Protein AF-0000000073347715 (afdb_homodimer)

Solvent-accessible surface area (backbone atoms only — not comparable to full-atom values): 37134 Å² total; per-residue (Å²): 125,62,95,53,64,85,35,73,41,77,39,54,27,40,34,29,67,50,68,71,48,78,58,42,83,37,73,30,38,34,51,47,40,47,65,49,17,27,21,33,37,37,44,22,26,35,66,51,69,67,47,52,53,59,39,47,29,75,96,48,90,69,78,65,39,22,25,44,33,38,25,19,12,30,30,31,55,35,65,11,59,88,52,75,91,64,52,62,69,41,29,31,31,40,22,38,36,12,41,78,69,72,42,73,35,46,64,36,92,70,24,33,48,22,82,86,34,41,68,44,88,77,66,33,42,39,86,81,79,64,45,52,54,32,23,48,96,84,40,71,30,29,44,29,35,58,26,18,43,40,19,42,53,34,59,29,51,49,41,22,44,19,63,41,64,74,84,57,57,43,86,56,59,14,55,50,41,43,52,38,34,22,15,24,18,40,21,57,67,65,49,46,55,47,69,62,28,35,36,36,31,32,24,64,50,55,34,19,37,23,22,37,36,23,35,42,76,40,38,36,68,38,28,35,35,32,36,85,52,71,76,42,52,68,57,34,44,83,29,50,35,70,40,76,43,43,53,84,80,46,92,59,60,54,24,58,53,48,18,65,76,53,75,57,20,25,47,22,18,37,21,42,66,24,45,53,68,54,46,41,31,33,49,68,17,24,18,66,29,60,9,28,18,31,39,54,31,70,60,60,93,87,46,64,38,58,45,49,56,63,60,26,32,40,23,18,35,43,34,21,32,51,58,13,56,45,33,46,45,79,40,46,39,56,55,52,47,36,37,76,69,68,74,41,78,61,64,83,47,55,64,43,74,43,45,47,93,49,51,63,52,51,55,50,32,56,76,70,65,50,72,63,26,36,36,29,29,55,71,123,125,63,96,52,63,84,35,73,40,76,41,54,27,39,34,29,67,51,68,71,48,79,58,42,83,36,75,30,38,33,51,48,40,47,63,51,17,27,21,32,37,37,44,24,26,36,66,51,69,69,49,52,52,59,40,46,31,76,94,48,88,69,77,67,39,22,24,44,32,37,24,19,12,30,29,31,54,35,65,10,58,88,50,73,92,63,51,62,69,41,30,32,32,40,22,39,35,14,40,77,69,72,43,73,33,47,67,36,94,69,24,38,46,19,85,84,35,39,68,41,84,84,45,36,44,40,86,81,79,66,45,50,55,32,23,47,94,84,41,72,30,28,45,30,31,58,27,18,43,39,20,43,52,32,58,28,50,48,41,23,43,18,62,42,67,74,81,56,58,43,86,56,61,14,57,51,42,44,51,38,33,22,15,24,19,39,22,57,67,66,49,48,56,47,68,62,27,34,36,35,32,32,25,63,50,57,34,18,37,24,21,36,34,23,35,42,75,40,38,36,68,39,28,35,35,31,35,84,54,71,75,44,48,72,59,33,45,82,31,50,35,69,42,78,44,45,52,82,81,46,91,60,60,53,25,58,54,47,18,64,76,53,74,56,20,25,47,22,20,38,23,41,66,25,44,55,67,54,45,41,33,34,50,67,18,24,16,67,32,60,7,29,18,33,40,54,31,71,59,59,94,85,46,63,38,58,46,50,57,62,60,27,32,40,24,20,34,42,34,21,32,50,58,13,55,45,34,46,44,77,39,45,38,56,56,51,47,34,37,75,70,68,75,42,79,60,64,83,47,55,63,45,74,42,44,47,92,48,51,62,53,52,55,51,32,56,77,70,65,51,72,63,28,36,37,30,29,55,71,122

Structure (mmCIF, N/CA/C/O backbone):
data_AF-0000000073347715-model_v1
#
loop_
_entity.id
_entity.type
_entity.pdbx_description
1 polymer 'alcohol dehydrogenase'
#
loop_
_atom_site.group_PDB
_atom_site.id
_atom_site.type_symbol
_atom_site.label_atom_id
_atom_site.label_alt_id
_atom_site.label_comp_id
_atom_site.label_asym_id
_atom_site.label_entity_id
_atom_site.label_seq_id
_atom_site.pdbx_PDB_ins_code
_atom_site.Cartn_x
_atom_site.Cartn_y
_atom_site.Cartn_z
_atom_site.occupancy
_atom_site.B_iso_or_equiv
_atom_site.auth_seq_id
_atom_site.auth_comp_id
_atom_site.auth_asym_id
_atom_site.auth_atom_id
_atom_site.pdbx_PDB_model_num
ATOM 1 N N . MET A 1 1 ? 18.516 -47.281 -7.723 1 44.41 1 MET A N 1
ATOM 2 C CA . MET A 1 1 ? 18.469 -46.25 -8.734 1 44.41 1 MET A CA 1
ATOM 3 C C . MET A 1 1 ? 17.438 -46.594 -9.812 1 44.41 1 MET A C 1
ATOM 5 O O . MET A 1 1 ? 17.375 -47.719 -10.273 1 44.41 1 MET A O 1
ATOM 9 N N . SER A 1 2 ? 16.375 -45.719 -9.867 1 54.97 2 SER A N 1
ATOM 10 C CA . SER A 1 2 ? 15.367 -46.031 -10.859 1 54.97 2 SER A CA 1
ATOM 11 C C . SER A 1 2 ? 15.992 -46.344 -12.211 1 54.97 2 SER A C 1
ATOM 13 O O . SER A 1 2 ? 17.047 -45.812 -12.547 1 54.97 2 SER A O 1
ATOM 15 N N . SER A 1 3 ? 15.656 -47.438 -12.898 1 73.06 3 SER A N 1
ATOM 16 C CA . SER A 1 3 ? 16.125 -47.969 -14.188 1 73.06 3 SER A CA 1
ATOM 17 C C . SER A 1 3 ? 16.062 -46.875 -15.258 1 73.06 3 SER A C 1
ATOM 19 O O . SER A 1 3 ? 16.656 -47 -16.328 1 73.06 3 SER A O 1
ATOM 21 N N . THR A 1 4 ? 15.633 -45.688 -14.812 1 84.19 4 THR A N 1
ATOM 22 C CA . THR A 1 4 ? 15.398 -44.656 -15.844 1 84.19 4 THR A CA 1
ATOM 23 C C . THR A 1 4 ? 16.391 -43.5 -15.703 1 84.19 4 THR A C 1
ATOM 25 O O . THR A 1 4 ? 16.438 -42.625 -16.562 1 84.19 4 THR A O 1
ATOM 28 N N . VAL A 1 5 ? 17.281 -43.594 -14.781 1 86.38 5 VAL A N 1
ATOM 29 C CA . VAL A 1 5 ? 18.219 -42.5 -14.508 1 86.38 5 VAL A CA 1
ATOM 30 C C . VAL A 1 5 ? 19.125 -42.281 -15.711 1 86.38 5 VAL A C 1
ATOM 32 O O . VAL A 1 5 ? 19.688 -43.25 -16.25 1 86.38 5 VAL A O 1
ATOM 35 N N . GLY A 1 6 ? 19.156 -41.031 -16.125 1 90.81 6 GLY A N 1
ATOM 36 C CA . GLY A 1 6 ? 20.062 -40.656 -17.219 1 90.81 6 GLY A CA 1
ATOM 37 C C . GLY A 1 6 ? 19.547 -41.062 -18.578 1 90.81 6 GLY A C 1
ATOM 38 O O . GLY A 1 6 ? 20.234 -40.906 -19.594 1 90.81 6 GLY A O 1
ATOM 39 N N . LYS A 1 7 ? 18.375 -41.656 -18.625 1 95.19 7 LYS A N 1
ATOM 40 C CA . LYS A 1 7 ? 17.828 -42.156 -19.891 1 95.19 7 LYS A CA 1
ATOM 41 C C . LYS A 1 7 ? 16.594 -41.344 -20.297 1 95.19 7 LYS A C 1
ATOM 43 O O . LYS A 1 7 ? 15.922 -40.75 -19.453 1 95.19 7 LYS A O 1
ATOM 48 N N . VAL A 1 8 ? 16.391 -41.406 -21.578 1 97.06 8 VAL A N 1
ATOM 49 C CA . VAL A 1 8 ? 15.133 -40.875 -22.094 1 97.06 8 VAL A CA 1
ATOM 50 C C . VAL A 1 8 ? 13.992 -41.812 -21.734 1 97.06 8 VAL A C 1
ATOM 52 O O . VAL A 1 8 ? 14.117 -43.031 -21.891 1 97.06 8 VAL A O 1
ATOM 55 N N . ILE A 1 9 ? 12.906 -41.188 -21.281 1 96.25 9 ILE A N 1
ATOM 56 C CA . ILE A 1 9 ? 11.719 -41.969 -20.922 1 96.25 9 ILE A CA 1
ATOM 57 C C . ILE A 1 9 ? 10.602 -41.688 -21.938 1 96.25 9 ILE A C 1
ATOM 59 O O . ILE A 1 9 ? 10.461 -40.562 -22.406 1 96.25 9 ILE A O 1
ATOM 63 N N . ARG A 1 10 ? 9.961 -42.719 -22.297 1 97.25 10 ARG A N 1
ATOM 64 C CA . ARG A 1 10 ? 8.734 -42.531 -23.078 1 97.25 10 ARG A CA 1
ATOM 65 C C . ARG A 1 10 ? 7.508 -42.656 -22.172 1 97.25 10 ARG A C 1
ATOM 67 O O . ARG A 1 10 ? 7.422 -43.562 -21.344 1 97.25 10 ARG A O 1
ATOM 74 N N . CYS A 1 11 ? 6.672 -41.719 -22.281 1 97.06 11 CYS A N 1
ATOM 75 C CA . CYS A 1 11 ? 5.457 -41.719 -21.484 1 97.06 11 CYS A CA 1
ATOM 76 C C . CYS A 1 11 ? 4.328 -41 -22.188 1 97.06 11 CYS A C 1
ATOM 78 O O . CYS A 1 11 ? 4.52 -40.438 -23.266 1 97.06 11 CYS A O 1
ATOM 80 N N . LYS A 1 12 ? 3.131 -41.062 -21.531 1 98.25 12 LYS A N 1
ATOM 81 C CA . LYS A 1 12 ? 1.976 -40.344 -22.078 1 98.25 12 LYS A CA 1
ATOM 82 C C . LYS A 1 12 ? 1.978 -38.875 -21.625 1 98.25 12 LYS A C 1
ATOM 84 O O . LYS A 1 12 ? 2.342 -38.594 -20.484 1 98.25 12 LYS A O 1
ATOM 89 N N . ALA A 1 13 ? 1.614 -38 -22.531 1 98.69 13 ALA A N 1
ATOM 90 C CA . ALA A 1 13 ? 1.395 -36.594 -22.25 1 98.69 13 ALA A CA 1
ATOM 91 C C . ALA A 1 13 ? 0.224 -36.062 -23.078 1 98.69 13 ALA A C 1
ATOM 93 O O . ALA A 1 13 ? -0.109 -36.594 -24.125 1 98.69 13 ALA A O 1
ATOM 94 N N . ALA A 1 14 ? -0.466 -35.125 -22.516 1 98.75 14 ALA A N 1
ATOM 95 C CA . ALA A 1 14 ? -1.48 -34.375 -23.281 1 98.75 14 ALA A CA 1
ATOM 96 C C . ALA A 1 14 ? -0.867 -33.188 -24 1 98.75 14 ALA A C 1
ATOM 98 O O . ALA A 1 14 ? -0.485 -32.188 -23.375 1 98.75 14 ALA A O 1
ATOM 99 N N . VAL A 1 15 ? -0.789 -33.219 -25.312 1 98.62 15 VAL A N 1
ATOM 100 C CA . VAL A 1 15 ? -0.099 -32.219 -26.109 1 98.62 15 VAL A CA 1
ATOM 101 C C . VAL A 1 15 ? -1.12 -31.297 -26.766 1 98.62 15 VAL A C 1
ATOM 103 O O . VAL A 1 15 ? -2.115 -31.75 -27.328 1 98.62 15 VAL A O 1
ATOM 106 N N . ALA A 1 16 ? -0.958 -30.047 -26.562 1 97.88 16 ALA A N 1
ATOM 107 C CA . ALA A 1 16 ? -1.686 -29.047 -27.344 1 97.88 16 ALA A CA 1
ATOM 108 C C . ALA A 1 16 ? -0.953 -28.734 -28.641 1 97.88 16 ALA A C 1
ATOM 110 O O . ALA A 1 16 ? 0.116 -28.109 -28.625 1 97.88 16 ALA A O 1
ATOM 111 N N . TRP A 1 17 ? -1.503 -29.078 -29.719 1 97.12 17 TRP A N 1
ATOM 112 C CA . TRP A 1 17 ? -0.859 -28.875 -31.016 1 97.12 17 TRP A CA 1
ATOM 113 C C . TRP A 1 17 ? -1.212 -27.516 -31.594 1 97.12 17 TRP A C 1
ATOM 115 O O . TRP A 1 17 ? -0.423 -26.922 -32.344 1 97.12 17 TRP A O 1
ATOM 125 N N . GLU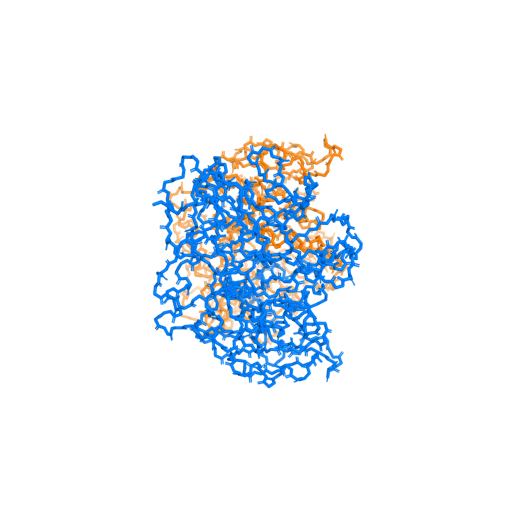 A 1 18 ? -2.396 -27.062 -31.297 1 94.5 18 GLU A N 1
ATOM 126 C CA . GLU A 1 18 ? -2.893 -25.766 -31.781 1 94.5 18 GLU A CA 1
ATOM 127 C C . GLU A 1 18 ? -3.797 -25.109 -30.75 1 94.5 18 GLU A C 1
ATOM 129 O O . GLU A 1 18 ? -4.324 -25.781 -29.859 1 94.5 18 GLU A O 1
ATOM 134 N N . ALA A 1 19 ? -3.934 -23.828 -30.906 1 94.62 19 ALA A N 1
ATOM 135 C CA . ALA A 1 19 ? -4.738 -23.031 -29.984 1 94.62 19 ALA A CA 1
ATOM 136 C C . ALA A 1 19 ? -6.184 -23.516 -29.953 1 94.62 19 ALA A C 1
ATOM 138 O O . ALA A 1 19 ? -6.785 -23.766 -31 1 94.62 19 ALA A O 1
ATOM 139 N N . ALA A 1 20 ? -6.668 -23.75 -28.828 1 94.56 20 ALA A N 1
ATOM 140 C CA . ALA A 1 20 ? -8.086 -23.969 -28.531 1 94.56 20 ALA A CA 1
ATOM 141 C C . ALA A 1 20 ? -8.57 -25.281 -29.141 1 94.56 20 ALA A C 1
ATOM 143 O O . ALA A 1 20 ? -9.773 -25.469 -29.359 1 94.56 20 ALA A O 1
ATOM 144 N N . LYS A 1 21 ? -7.746 -26.156 -29.516 1 96.19 21 LYS A N 1
ATOM 145 C CA . LYS A 1 21 ? -8.109 -27.516 -29.938 1 96.19 21 LYS A CA 1
ATOM 146 C C . LYS A 1 21 ? -7.895 -28.516 -28.797 1 96.19 21 LYS A C 1
ATOM 148 O O . LYS A 1 21 ? -7.02 -28.312 -27.953 1 96.19 21 LYS A O 1
ATOM 153 N N . PRO A 1 22 ? -8.727 -29.531 -28.781 1 97.62 22 PRO A N 1
ATOM 154 C CA . PRO A 1 22 ? -8.547 -30.531 -27.719 1 97.62 22 PRO A CA 1
ATOM 155 C C . PRO A 1 22 ? -7.117 -31.062 -27.656 1 97.62 22 PRO A C 1
ATOM 157 O O . PRO A 1 22 ? -6.457 -31.234 -28.672 1 97.62 22 PRO A O 1
ATOM 160 N N . LEU A 1 23 ? -6.676 -31.297 -26.453 1 98.5 23 LEU A N 1
ATOM 161 C CA . LEU A 1 23 ? -5.359 -31.906 -26.266 1 98.5 23 LEU A CA 1
ATOM 162 C C . LEU A 1 23 ? -5.324 -33.312 -26.812 1 98.5 23 LEU A C 1
ATOM 164 O O . LEU A 1 23 ? -6.324 -34.031 -26.75 1 98.5 23 LEU A O 1
ATOM 168 N N . SER A 1 24 ? -4.215 -33.688 -27.359 1 98.44 24 SER A N 1
ATOM 169 C CA . SER A 1 24 ? -4 -35.031 -27.844 1 98.44 24 SER A CA 1
ATOM 170 C C . SER A 1 24 ? -3.107 -35.844 -26.906 1 98.44 24 SER A C 1
ATOM 172 O O . SER A 1 24 ? -1.998 -35.406 -26.578 1 98.44 24 SER A O 1
ATOM 174 N N . ILE A 1 25 ? -3.617 -37 -26.453 1 98.19 25 ILE A N 1
ATOM 175 C CA . ILE A 1 25 ? -2.756 -37.875 -25.672 1 98.19 25 ILE A CA 1
ATOM 176 C C . ILE A 1 25 ? -1.724 -38.531 -26.594 1 98.19 25 ILE A C 1
ATOM 178 O O . ILE A 1 25 ? -2.08 -39.281 -27.516 1 98.19 25 ILE A O 1
ATOM 182 N N . GLU A 1 26 ? -0.48 -38.219 -26.297 1 98.19 26 GLU A N 1
ATOM 183 C CA . GLU A 1 26 ? 0.63 -38.688 -27.125 1 98.19 26 GLU A CA 1
ATOM 184 C C . GLU A 1 26 ? 1.649 -39.469 -26.266 1 98.19 26 GLU A C 1
ATOM 186 O O . GLU A 1 26 ? 1.706 -39.281 -25.047 1 98.19 26 GLU A O 1
ATOM 191 N N . GLU A 1 27 ? 2.311 -40.344 -26.969 1 98.31 27 GLU A N 1
ATOM 192 C CA . GLU A 1 27 ? 3.557 -40.812 -26.375 1 98.31 27 GLU A CA 1
ATOM 193 C C . GLU A 1 27 ? 4.707 -39.844 -26.672 1 98.31 27 GLU A C 1
ATOM 195 O O . GLU A 1 27 ? 4.992 -39.562 -27.828 1 98.31 27 GLU A O 1
ATOM 200 N N . VAL A 1 28 ? 5.301 -39.344 -25.625 1 98.62 28 VAL A N 1
ATOM 201 C CA . VAL A 1 28 ? 6.391 -38.406 -25.797 1 98.62 28 VAL A CA 1
ATOM 202 C C . VAL A 1 28 ? 7.668 -38.969 -25.172 1 98.62 28 VAL A C 1
ATOM 204 O O . VAL A 1 28 ? 7.617 -39.875 -24.344 1 98.62 28 VAL A O 1
ATOM 207 N N . GLU A 1 29 ? 8.734 -38.438 -25.656 1 98.56 29 GLU A N 1
ATOM 208 C CA . GLU A 1 29 ? 10.023 -38.688 -25.016 1 98.56 29 GLU A CA 1
ATOM 209 C C . GLU A 1 29 ? 10.359 -37.562 -24.016 1 98.56 29 GLU A C 1
ATOM 211 O O . GLU A 1 29 ? 10.203 -36.375 -24.328 1 98.56 29 GLU A O 1
ATOM 216 N N . VAL A 1 30 ? 10.766 -37.938 -22.812 1 98.56 30 VAL A N 1
ATOM 217 C CA . VAL A 1 30 ? 11.195 -37 -21.781 1 98.56 30 VAL A CA 1
ATOM 218 C C . VAL A 1 30 ? 12.68 -37.219 -21.484 1 98.56 30 VAL A C 1
ATOM 220 O O . VAL A 1 30 ? 13.086 -38.312 -21.062 1 98.56 30 VAL A O 1
ATOM 223 N N . ALA A 1 31 ? 13.43 -36.25 -21.719 1 98.25 31 ALA A N 1
ATOM 224 C CA . ALA A 1 31 ? 14.883 -36.312 -21.531 1 98.25 31 ALA A CA 1
ATOM 225 C C . ALA A 1 31 ? 15.25 -36.375 -20.062 1 98.25 31 ALA A C 1
ATOM 227 O O . ALA A 1 31 ? 14.445 -36 -19.203 1 98.25 31 ALA A O 1
ATOM 228 N N . PRO A 1 32 ? 16.422 -36.938 -19.766 1 97.88 32 PRO A N 1
ATOM 229 C CA . PRO A 1 32 ? 16.891 -36.906 -18.375 1 97.88 32 PRO A CA 1
ATOM 230 C C . PRO A 1 32 ? 17.188 -35.469 -17.906 1 97.88 32 PRO A C 1
ATOM 232 O O . PRO A 1 32 ? 17.5 -34.594 -18.719 1 97.88 32 PRO A O 1
ATOM 235 N N . PRO A 1 33 ? 17.078 -35.219 -16.578 1 98.25 33 PRO A N 1
ATOM 236 C CA . PRO A 1 33 ? 17.375 -33.906 -16.062 1 98.25 33 PRO A CA 1
ATOM 237 C C . PRO A 1 33 ? 18.844 -33.531 -16.172 1 98.25 33 PRO A C 1
ATOM 239 O O . PRO A 1 33 ? 19.719 -34.375 -15.992 1 98.25 33 PRO A O 1
ATOM 242 N N . GLN A 1 34 ? 19.109 -32.312 -16.562 1 97.62 34 GLN A N 1
ATOM 243 C CA . GLN A 1 34 ? 20.453 -31.766 -16.594 1 97.62 34 GLN A CA 1
ATOM 244 C C . GLN A 1 34 ? 20.797 -31.047 -15.297 1 97.62 34 GLN A C 1
ATOM 246 O O . GLN A 1 34 ? 20.109 -31.234 -14.289 1 97.62 34 GLN A O 1
ATOM 251 N N . ALA A 1 35 ? 21.953 -30.312 -15.328 1 96.88 35 ALA A N 1
ATOM 252 C CA . ALA A 1 35 ? 22.375 -29.578 -14.141 1 96.88 35 ALA A CA 1
ATOM 253 C C . ALA A 1 35 ? 21.266 -28.656 -13.641 1 96.88 35 ALA A C 1
ATOM 255 O O . ALA A 1 35 ? 20.656 -27.922 -14.422 1 96.88 35 ALA A O 1
ATOM 256 N N . ASN A 1 36 ? 20.953 -28.766 -12.273 1 96.56 36 ASN A N 1
ATOM 257 C CA . ASN A 1 36 ? 19.969 -27.953 -11.578 1 96.56 36 ASN A CA 1
ATOM 258 C C . ASN A 1 36 ? 18.547 -28.312 -12.016 1 96.56 36 ASN A C 1
ATOM 260 O O . ASN A 1 36 ? 17.625 -27.5 -11.891 1 96.56 36 ASN A O 1
ATOM 264 N N . GLU A 1 37 ? 18.422 -29.484 -12.508 1 98.06 37 GLU A N 1
ATOM 265 C CA . GLU A 1 37 ? 17.109 -29.969 -12.93 1 98.06 37 GLU A CA 1
ATOM 266 C C . GLU A 1 37 ? 16.719 -31.25 -12.188 1 98.06 37 GLU A C 1
ATOM 268 O O . GLU A 1 37 ? 17.594 -31.938 -11.641 1 98.06 37 GLU A O 1
ATOM 273 N N . VAL A 1 38 ? 15.469 -31.516 -12.148 1 98.38 38 VAL A N 1
ATOM 274 C CA . VAL A 1 38 ? 14.914 -32.719 -11.57 1 98.38 38 VAL A CA 1
ATOM 275 C C . VAL A 1 38 ? 13.805 -33.281 -12.477 1 98.38 38 VAL A C 1
ATOM 277 O O . VAL A 1 38 ? 13.039 -32.5 -13.055 1 98.38 38 VAL A O 1
ATOM 280 N N . ARG A 1 39 ? 13.773 -34.5 -12.672 1 98.69 39 ARG A N 1
ATOM 281 C CA . ARG A 1 39 ? 12.664 -35.156 -13.367 1 98.69 39 ARG A CA 1
ATOM 282 C C . ARG A 1 39 ? 11.648 -35.688 -12.375 1 98.69 39 ARG A C 1
ATOM 284 O O . ARG A 1 39 ? 12.016 -36.406 -11.422 1 98.69 39 ARG A O 1
ATOM 291 N N . LEU A 1 40 ? 10.469 -35.406 -12.586 1 98.5 40 LEU A N 1
ATOM 292 C CA . LEU A 1 40 ? 9.383 -35.75 -11.68 1 98.5 40 LEU A CA 1
ATOM 293 C C . LEU A 1 40 ? 8.438 -36.75 -12.344 1 98.5 40 LEU A C 1
ATOM 295 O O . LEU A 1 40 ? 8.133 -36.625 -13.531 1 98.5 40 LEU A O 1
ATOM 299 N N . ARG A 1 41 ? 7.988 -37.719 -11.594 1 98.19 41 ARG A N 1
ATOM 300 C CA . ARG A 1 41 ? 6.809 -38.5 -11.938 1 98.19 41 ARG A CA 1
ATOM 301 C C . ARG A 1 41 ? 5.539 -37.875 -11.391 1 98.19 41 ARG A C 1
ATOM 303 O O . ARG A 1 41 ? 5.348 -37.812 -10.172 1 98.19 41 ARG A O 1
ATOM 310 N N . ILE A 1 42 ? 4.711 -37.438 -12.266 1 98.62 42 ILE A N 1
ATOM 311 C CA . ILE A 1 42 ? 3.496 -36.719 -11.852 1 98.62 42 ILE A CA 1
ATOM 312 C C . ILE A 1 42 ? 2.404 -37.75 -11.523 1 98.62 42 ILE A C 1
ATOM 314 O O . ILE A 1 42 ? 2.084 -38.594 -12.352 1 98.62 42 ILE A O 1
ATOM 318 N N . LEU A 1 43 ? 1.87 -37.656 -10.367 1 98.62 43 LEU A N 1
ATOM 319 C CA . LEU A 1 43 ? 0.811 -38.562 -9.961 1 98.62 43 LEU A CA 1
ATOM 320 C C . LEU A 1 43 ? -0.558 -37.906 -10.094 1 98.62 43 LEU A C 1
ATOM 322 O O . LEU A 1 43 ? -1.531 -38.562 -10.477 1 98.62 43 LEU A O 1
ATOM 326 N N . PHE A 1 44 ? -0.662 -36.688 -9.727 1 98.62 44 PHE A N 1
ATOM 327 C CA . PHE A 1 44 ? -1.883 -35.875 -9.82 1 98.62 44 PHE A CA 1
ATOM 328 C C . PHE A 1 44 ? -1.584 -34.5 -10.367 1 98.62 44 PHE A C 1
ATOM 330 O O . PHE A 1 44 ? -0.57 -33.906 -10.016 1 98.62 44 PHE A O 1
ATOM 337 N N . THR A 1 45 ? -2.375 -34 -11.25 1 98.31 45 THR A N 1
ATOM 338 C CA . THR A 1 45 ? -2.33 -32.625 -11.727 1 98.31 45 THR A CA 1
ATOM 339 C C . THR A 1 45 ? -3.729 -32.031 -11.742 1 98.31 45 THR A C 1
ATOM 341 O O . THR A 1 45 ? -4.715 -32.719 -11.461 1 98.31 45 THR A O 1
ATOM 344 N N . SER A 1 46 ? -3.816 -30.75 -11.773 1 97.5 46 SER A N 1
ATOM 345 C CA . SER A 1 46 ? -5.102 -30.062 -11.812 1 97.5 46 SER A CA 1
ATOM 346 C C . SER A 1 46 ? -5.113 -28.969 -12.875 1 97.5 46 SER A C 1
ATOM 348 O O . SER A 1 46 ? -4.055 -28.5 -13.297 1 97.5 46 SER A O 1
ATOM 350 N N . LEU A 1 47 ? -6.285 -28.75 -13.391 1 96.5 47 LEU A N 1
ATOM 351 C CA . LEU A 1 47 ? -6.438 -27.688 -14.383 1 96.5 47 LEU A CA 1
ATOM 352 C C . LEU A 1 47 ? -6.676 -26.344 -13.719 1 96.5 47 LEU A C 1
ATOM 354 O O . LEU A 1 47 ? -7.48 -26.234 -12.789 1 96.5 47 LEU A O 1
ATOM 358 N N . CYS A 1 48 ? -5.934 -25.344 -14.078 1 93.25 48 CYS A N 1
ATOM 359 C CA . CYS A 1 48 ? -6.082 -23.953 -13.641 1 93.25 48 CYS A CA 1
ATOM 360 C C . CYS A 1 48 ? -6.508 -23.062 -14.797 1 93.25 48 CYS A C 1
ATOM 362 O O . CYS A 1 48 ? -6.266 -23.391 -15.961 1 93.25 48 CYS A O 1
ATOM 364 N N . HIS A 1 49 ? -7.133 -21.938 -14.5 1 89.88 49 HIS A N 1
ATOM 365 C CA . HIS A 1 49 ? -7.586 -21.031 -15.547 1 89.88 49 HIS A CA 1
ATOM 366 C C . HIS A 1 49 ? -6.414 -20.516 -16.375 1 89.88 49 HIS A C 1
ATOM 368 O O . HIS A 1 49 ? -6.562 -20.25 -17.578 1 89.88 49 HIS A O 1
ATOM 374 N N . THR A 1 50 ? -5.301 -20.359 -15.812 1 89.62 50 THR A N 1
ATOM 375 C CA . THR A 1 50 ? -4.09 -19.953 -16.531 1 89.62 50 THR A CA 1
ATOM 376 C C . THR A 1 50 ? -3.789 -20.922 -17.672 1 89.62 50 THR A C 1
ATOM 378 O O . THR A 1 50 ? -3.357 -20.5 -18.75 1 89.62 50 THR A O 1
ATOM 381 N N . ASP A 1 51 ? -3.998 -22.188 -17.484 1 93.25 51 ASP A N 1
ATOM 382 C CA . ASP A 1 51 ? -3.826 -23.156 -18.562 1 93.25 51 ASP A CA 1
ATOM 383 C C . ASP A 1 51 ? -4.773 -22.875 -19.719 1 93.25 51 ASP A C 1
ATOM 385 O O . ASP A 1 51 ? -4.359 -22.891 -20.891 1 93.25 51 ASP A O 1
ATOM 389 N N . VAL A 1 52 ? -5.973 -22.578 -19.359 1 92.5 52 VAL A N 1
ATOM 390 C CA . VAL A 1 52 ? -7.004 -22.344 -20.375 1 92.5 52 VAL A CA 1
ATOM 391 C C . VAL A 1 52 ? -6.703 -21.062 -21.125 1 92.5 52 VAL A C 1
ATOM 393 O O . VAL A 1 52 ? -6.82 -21 -22.359 1 92.5 52 VAL A O 1
ATOM 396 N N . TYR A 1 53 ? -6.305 -20.094 -20.391 1 88.38 53 TYR A N 1
ATOM 397 C CA . TYR A 1 53 ? -6 -18.797 -21 1 88.38 53 TYR A CA 1
ATOM 398 C C . TYR A 1 53 ? -4.926 -18.922 -22.062 1 88.38 53 TYR A C 1
ATOM 400 O O . TYR A 1 53 ? -5.094 -18.438 -23.188 1 88.38 53 TYR A O 1
ATOM 408 N N . PHE A 1 54 ? -3.879 -19.609 -21.781 1 90.44 54 PHE A N 1
ATOM 409 C CA . PHE A 1 54 ? -2.77 -19.719 -22.719 1 90.44 54 PHE A CA 1
ATOM 410 C C . PHE A 1 54 ? -3.064 -20.781 -23.781 1 90.44 54 PHE A C 1
ATOM 412 O O . PHE A 1 54 ? -2.549 -20.703 -24.906 1 90.44 54 PHE A O 1
ATOM 419 N N . TRP A 1 55 ? -3.889 -21.703 -23.438 1 93.94 55 TRP A N 1
ATOM 420 C CA . TRP A 1 55 ? -4.348 -22.688 -24.406 1 93.94 55 TRP A CA 1
ATOM 421 C C . TRP A 1 55 ? -5.199 -22.031 -25.484 1 93.94 55 TRP A C 1
ATOM 423 O O . TRP A 1 55 ? -5.047 -22.328 -26.672 1 93.94 55 TRP A O 1
ATOM 433 N N . GLU A 1 56 ? -5.988 -21.094 -25.062 1 91.19 56 GLU A N 1
ATOM 434 C CA . GLU A 1 56 ? -6.824 -20.391 -26.016 1 91.19 56 GLU A CA 1
ATOM 435 C C . GLU A 1 56 ? -5.992 -19.438 -26.875 1 91.19 56 GLU A C 1
ATOM 437 O O . GLU A 1 56 ? -6.344 -19.172 -28.031 1 91.19 56 GLU A O 1
ATOM 442 N N . ALA A 1 57 ? -4.855 -18.906 -26.312 1 80.38 57 ALA A N 1
ATOM 443 C CA . ALA A 1 57 ? -3.859 -18.062 -26.969 1 80.38 57 ALA A CA 1
ATOM 444 C C . ALA A 1 57 ? -4.516 -16.859 -27.625 1 80.38 57 ALA A C 1
ATOM 446 O O . ALA A 1 57 ? -4.098 -16.422 -28.703 1 80.38 57 ALA A O 1
ATOM 447 N N . LYS A 1 58 ? -5.574 -16.422 -27.078 1 73 58 LYS A N 1
ATOM 448 C CA . LYS A 1 58 ? -6.188 -15.234 -27.656 1 73 58 LYS A CA 1
ATOM 449 C C . LYS A 1 58 ? -5.309 -14 -27.469 1 73 58 LYS A C 1
ATOM 451 O O . LYS A 1 58 ? -4.996 -13.633 -26.328 1 73 58 LYS A O 1
ATOM 456 N N . GLY A 1 59 ? -4.723 -13.391 -28.578 1 59.41 59 GLY A N 1
ATOM 457 C CA . GLY A 1 59 ? -4.008 -12.125 -28.562 1 59.41 59 GLY A CA 1
ATOM 458 C C . GLY A 1 59 ? -2.559 -12.266 -28.141 1 59.41 59 GLY A C 1
ATOM 459 O O . GLY A 1 59 ? -1.892 -11.266 -27.844 1 59.41 59 GLY A O 1
ATOM 460 N N . GLN A 1 60 ? -2.154 -13.508 -27.859 1 67.25 60 GLN A N 1
ATOM 461 C CA . GLN A 1 60 ? -0.787 -13.719 -27.391 1 67.25 60 GLN A CA 1
ATOM 462 C C . GLN A 1 60 ? 0.039 -14.469 -28.438 1 67.25 60 GLN A C 1
ATOM 464 O O . GLN A 1 60 ? -0.492 -14.914 -29.453 1 67.25 60 GLN A O 1
ATOM 469 N N . THR A 1 61 ? 1.288 -14.195 -28.391 1 65 61 THR A N 1
ATOM 470 C CA . THR A 1 61 ? 2.191 -14.992 -29.219 1 65 61 THR A CA 1
ATOM 471 C C . THR A 1 61 ? 2.191 -16.453 -28.766 1 65 61 THR A C 1
ATOM 473 O O . THR A 1 61 ? 2.826 -16.797 -27.781 1 65 61 THR A O 1
ATOM 476 N N . PRO A 1 62 ? 1.402 -17.203 -29.422 1 76.12 62 PRO A N 1
ATOM 477 C CA . PRO A 1 62 ? 1.21 -18.594 -29.016 1 76.12 62 PRO A CA 1
ATOM 478 C C . PRO A 1 62 ? 2.432 -19.469 -29.297 1 76.12 62 PRO A C 1
ATOM 480 O O . PRO A 1 62 ? 3.148 -19.234 -30.281 1 76.12 62 PRO A O 1
ATOM 483 N N . LEU A 1 63 ? 2.871 -20.234 -28.422 1 89.56 63 LEU A N 1
ATOM 484 C CA . LEU A 1 63 ? 3.918 -21.234 -28.578 1 89.56 63 LEU A CA 1
ATOM 485 C C . LEU A 1 63 ? 3.324 -22.641 -28.594 1 89.56 63 LEU A C 1
ATOM 487 O O . LEU A 1 63 ? 2.758 -23.094 -27.594 1 89.56 63 LEU A O 1
ATOM 491 N N . PHE A 1 64 ? 3.357 -23.328 -29.75 1 94 64 PHE A N 1
ATOM 492 C CA . PHE A 1 64 ? 2.879 -24.688 -29.969 1 94 64 PHE A CA 1
ATOM 493 C C . PHE A 1 64 ? 3.873 -25.484 -30.797 1 94 64 PHE A C 1
ATOM 495 O O . PHE A 1 64 ? 4.652 -24.906 -31.562 1 94 64 PHE A O 1
ATOM 502 N N . PRO A 1 65 ? 3.873 -26.875 -30.688 1 96.56 65 PRO A N 1
ATOM 503 C CA . PRO A 1 65 ? 3.125 -27.672 -29.719 1 96.56 65 PRO A CA 1
ATOM 504 C C . PRO A 1 65 ? 3.656 -27.531 -28.297 1 96.56 65 PRO A C 1
ATOM 506 O O . PRO A 1 65 ? 4.848 -27.281 -28.094 1 96.56 65 PRO A O 1
ATOM 509 N N . ARG A 1 66 ? 2.797 -27.703 -27.359 1 96.75 66 ARG A N 1
ATOM 510 C CA . ARG A 1 66 ? 3.158 -27.469 -25.969 1 96.75 66 ARG A CA 1
ATOM 511 C C . ARG A 1 66 ? 2.42 -28.422 -25.031 1 96.75 66 ARG A C 1
ATOM 513 O O . ARG A 1 66 ? 1.338 -28.906 -25.375 1 96.75 66 ARG A O 1
ATOM 520 N N . ILE A 1 67 ? 3.064 -28.766 -23.953 1 98.12 67 ILE A N 1
ATOM 521 C CA . ILE A 1 67 ? 2.412 -29.469 -22.844 1 98.12 67 ILE A CA 1
ATOM 522 C C . ILE A 1 67 ? 2.102 -28.5 -21.719 1 98.12 67 ILE A C 1
ATOM 524 O O . ILE A 1 67 ? 3.012 -27.906 -21.125 1 98.12 67 ILE A O 1
ATOM 528 N N . PHE A 1 68 ? 0.8 -28.281 -21.391 1 97.19 68 PHE A N 1
ATOM 529 C CA . PHE A 1 68 ? 0.378 -27.359 -20.344 1 97.19 68 PHE A CA 1
ATOM 530 C C . PHE A 1 68 ? 0.407 -28.031 -18.984 1 97.19 68 PHE A C 1
ATOM 532 O O . PHE A 1 68 ? 1.06 -29.062 -18.797 1 97.19 68 PHE A O 1
ATOM 539 N N . GLY A 1 69 ? -0.143 -27.359 -18.016 1 97.25 69 GLY A N 1
ATOM 540 C CA . GLY A 1 69 ? -0.183 -27.844 -16.641 1 97.25 69 GLY A CA 1
ATOM 541 C C . GLY A 1 69 ? 0.906 -27.234 -15.781 1 97.25 69 GLY A C 1
ATOM 542 O O . GLY A 1 69 ? 2.062 -27.141 -16.203 1 97.25 69 GLY A O 1
ATOM 543 N N . HIS A 1 70 ? 0.525 -26.781 -14.586 1 96.88 70 HIS A N 1
ATOM 544 C CA . HIS A 1 70 ? 1.522 -26.188 -13.695 1 96.88 70 HIS A CA 1
ATOM 545 C C . HIS A 1 70 ? 1.141 -26.406 -12.234 1 96.88 70 HIS A C 1
ATOM 547 O O . HIS A 1 70 ? 1.828 -25.906 -11.328 1 96.88 70 HIS A O 1
ATOM 553 N N . GLU A 1 71 ? 0.067 -27.016 -11.977 1 97.06 71 GLU A N 1
ATOM 554 C CA . GLU A 1 71 ? -0.39 -27.422 -10.648 1 97.06 71 GLU A CA 1
ATOM 555 C C . GLU A 1 71 ? -0.43 -28.938 -10.508 1 97.06 71 GLU A C 1
ATOM 557 O O . GLU A 1 71 ? -1.236 -29.609 -11.156 1 97.06 71 GLU A O 1
ATOM 562 N N . ALA A 1 72 ? 0.47 -29.453 -9.633 1 98.31 72 ALA A N 1
ATOM 563 C CA . ALA A 1 72 ? 0.564 -30.922 -9.602 1 98.31 72 ALA A CA 1
ATOM 564 C C . ALA A 1 72 ? 1.26 -31.391 -8.328 1 98.31 72 ALA A C 1
ATOM 566 O O . ALA A 1 72 ? 1.777 -30.578 -7.555 1 98.31 72 ALA A O 1
ATOM 567 N N . GLY A 1 73 ? 1.094 -32.625 -8.008 1 98.44 73 GLY A N 1
ATOM 568 C CA . GLY A 1 73 ? 1.852 -33.375 -7.023 1 98.44 73 GLY A CA 1
ATOM 569 C C . GLY A 1 73 ? 2.488 -34.625 -7.598 1 98.44 73 GLY A C 1
ATOM 570 O O . GLY A 1 73 ? 1.876 -35.344 -8.406 1 98.44 73 GLY A O 1
ATOM 571 N N . GLY A 1 74 ? 3.691 -34.844 -7.246 1 98.31 74 GLY A N 1
ATOM 572 C CA . GLY A 1 74 ? 4.402 -35.969 -7.785 1 98.31 74 GLY A CA 1
ATOM 573 C C . GLY A 1 74 ? 5.582 -36.406 -6.93 1 98.31 74 GLY A C 1
ATOM 574 O O . GLY A 1 74 ? 5.656 -36.062 -5.75 1 98.31 74 GLY A O 1
ATOM 575 N N . ILE A 1 75 ? 6.387 -37.25 -7.555 1 98.19 75 ILE A N 1
ATOM 576 C CA . ILE A 1 75 ? 7.555 -37.844 -6.902 1 98.19 75 ILE A CA 1
ATOM 577 C C . ILE A 1 75 ? 8.797 -37.594 -7.754 1 98.19 75 ILE A C 1
ATOM 579 O O . ILE A 1 75 ? 8.75 -37.688 -8.977 1 98.19 75 ILE A O 1
ATOM 583 N N . VAL A 1 76 ? 9.891 -37.25 -7.02 1 98.5 76 VAL A N 1
ATOM 584 C CA . VAL A 1 76 ? 11.148 -37.094 -7.742 1 98.5 76 VAL A CA 1
ATOM 585 C C . VAL A 1 76 ? 11.562 -38.469 -8.312 1 98.5 76 VAL A C 1
ATOM 587 O O . VAL A 1 76 ? 11.719 -39.438 -7.57 1 98.5 76 VAL A O 1
ATOM 590 N N . GLU A 1 77 ? 11.672 -38.5 -9.586 1 98.19 77 GLU A N 1
ATOM 591 C CA . GLU A 1 77 ? 12.117 -39.719 -10.25 1 98.19 77 GLU A CA 1
ATOM 592 C C . GLU A 1 77 ? 13.641 -39.781 -10.344 1 98.19 77 GLU A C 1
ATOM 594 O O . GLU A 1 77 ? 14.25 -40.812 -10.055 1 98.19 77 GLU A O 1
ATOM 599 N N . SER A 1 78 ? 14.273 -38.719 -10.742 1 98 78 SER A N 1
ATOM 600 C CA . SER A 1 78 ? 15.727 -38.594 -10.828 1 98 78 SER A CA 1
ATOM 601 C C . SER A 1 78 ? 16.156 -37.156 -10.711 1 98 78 SER A C 1
ATOM 603 O O . SER A 1 78 ? 15.344 -36.219 -10.82 1 98 78 SER A O 1
ATOM 605 N N . VAL A 1 79 ? 17.453 -36.969 -10.398 1 97.94 79 VAL A N 1
ATOM 606 C CA . VAL A 1 79 ? 17.984 -35.625 -10.234 1 97.94 79 VAL A CA 1
ATOM 607 C C . VAL A 1 79 ? 19.188 -35.406 -11.148 1 97.94 79 VAL A C 1
ATOM 609 O O . VAL A 1 79 ? 19.891 -36.375 -11.469 1 97.94 79 VAL A O 1
ATOM 612 N N . GLY A 1 80 ? 19.328 -34.188 -11.648 1 96.75 80 GLY A N 1
ATOM 613 C CA . GLY A 1 80 ? 20.5 -33.844 -12.453 1 96.75 80 GLY A CA 1
ATOM 614 C C . GLY A 1 80 ? 21.75 -33.625 -11.633 1 96.75 80 GLY A C 1
ATOM 615 O O . GLY A 1 80 ? 21.703 -33.656 -10.398 1 96.75 80 GLY A O 1
ATOM 616 N N . PRO A 1 81 ? 22.859 -33.406 -12.383 1 94.69 81 PRO A N 1
ATOM 617 C CA . PRO A 1 81 ? 24.125 -33.156 -11.68 1 94.69 81 PRO A CA 1
ATOM 618 C C . PRO A 1 81 ? 24.062 -31.922 -10.789 1 94.69 81 PRO A C 1
ATOM 620 O O . PRO A 1 81 ? 23.469 -30.906 -11.164 1 94.69 81 PRO A O 1
ATOM 623 N N . GLY A 1 82 ? 24.594 -32.062 -9.531 1 91.25 82 GLY A N 1
ATOM 624 C CA . GLY A 1 82 ? 24.734 -30.922 -8.641 1 91.25 82 GLY A CA 1
ATOM 625 C C . GLY A 1 82 ? 23.531 -30.703 -7.742 1 91.25 82 GLY A C 1
ATOM 626 O O . GLY A 1 82 ? 23.578 -29.906 -6.812 1 91.25 82 GLY A O 1
ATOM 627 N N . VAL A 1 83 ? 22.438 -31.406 -8.039 1 96.19 83 VAL A N 1
ATOM 628 C CA . VAL A 1 83 ? 21.25 -31.266 -7.195 1 96.19 83 VAL A CA 1
ATOM 629 C C . VAL A 1 83 ? 21.453 -32.031 -5.883 1 96.19 83 VAL A C 1
ATOM 631 O O . VAL A 1 83 ? 21.781 -33.219 -5.887 1 96.19 83 VAL A O 1
ATOM 634 N N . THR A 1 84 ? 21.328 -31.281 -4.773 1 93.94 84 THR A N 1
ATOM 635 C CA . THR A 1 84 ? 21.594 -31.906 -3.488 1 93.94 84 THR A CA 1
ATOM 636 C C . THR A 1 84 ? 20.375 -31.797 -2.576 1 93.94 84 THR A C 1
ATOM 638 O O . THR A 1 84 ? 20.234 -32.562 -1.621 1 93.94 84 THR A O 1
ATOM 641 N N . ASP A 1 85 ? 19.484 -30.938 -2.836 1 94.06 85 ASP A N 1
ATOM 642 C CA . ASP A 1 85 ? 18.375 -30.641 -1.921 1 94.06 85 ASP A CA 1
ATOM 643 C C . ASP A 1 85 ? 17.188 -31.547 -2.176 1 94.06 85 ASP A C 1
ATOM 645 O O . ASP A 1 85 ? 16.219 -31.531 -1.419 1 94.06 85 ASP A O 1
ATOM 649 N N . LEU A 1 86 ? 17.203 -32.344 -3.248 1 97.88 86 LEU A N 1
ATOM 650 C CA . LEU A 1 86 ? 16.172 -33.312 -3.605 1 97.88 86 LEU A CA 1
ATOM 651 C C . LEU A 1 86 ? 16.797 -34.656 -3.963 1 97.88 86 LEU A C 1
ATOM 653 O O . LEU A 1 86 ? 17.938 -34.719 -4.414 1 97.88 86 LEU A O 1
ATOM 657 N N . GLN A 1 87 ? 16.062 -35.688 -3.752 1 97.31 87 GLN A N 1
ATOM 658 C CA . GLN A 1 87 ? 16.469 -37.031 -4.121 1 97.31 87 GLN A CA 1
ATOM 659 C C . GLN A 1 87 ? 15.289 -37.844 -4.613 1 97.31 87 GLN A C 1
ATOM 661 O O . GLN A 1 87 ? 14.141 -37.531 -4.281 1 97.31 87 GLN A O 1
ATOM 666 N N . PRO A 1 88 ? 15.609 -38.938 -5.402 1 97.62 88 PRO A N 1
ATOM 667 C CA . PRO A 1 88 ? 14.516 -39.781 -5.844 1 97.62 88 PRO A CA 1
ATOM 668 C C . PRO A 1 88 ? 13.641 -40.281 -4.691 1 97.62 88 PRO A C 1
ATOM 670 O O . PRO A 1 88 ? 14.156 -40.656 -3.637 1 97.62 88 PRO A O 1
ATOM 673 N N . GLY A 1 89 ? 12.359 -40.156 -4.879 1 98 89 GLY A N 1
ATOM 674 C CA . GLY A 1 89 ? 11.43 -40.625 -3.844 1 98 89 GLY A CA 1
ATOM 675 C C . GLY A 1 89 ? 10.805 -39.469 -3.076 1 98 89 GLY A C 1
ATOM 676 O O . GLY A 1 89 ? 9.781 -39.625 -2.416 1 98 89 GLY A O 1
ATOM 677 N N . ASP A 1 90 ? 11.422 -38.344 -3.109 1 98.62 90 ASP A N 1
ATOM 678 C CA . ASP A 1 90 ? 10.859 -37.188 -2.428 1 98.62 90 ASP A CA 1
ATOM 679 C C . ASP A 1 90 ? 9.5 -36.812 -3.012 1 98.62 90 ASP A C 1
ATOM 681 O O . ASP A 1 90 ? 9.312 -36.844 -4.23 1 98.62 90 ASP A O 1
ATOM 685 N N . HIS A 1 91 ? 8.453 -36.5 -2.168 1 98.81 91 HIS A N 1
ATOM 686 C CA . HIS A 1 91 ? 7.188 -35.906 -2.586 1 98.81 91 HIS A CA 1
ATOM 687 C C . HIS A 1 91 ? 7.32 -34.406 -2.82 1 98.81 91 HIS A C 1
ATOM 689 O O . HIS A 1 91 ? 7.934 -33.688 -2.018 1 98.81 91 HIS A O 1
ATOM 695 N N . VAL A 1 92 ? 6.785 -33.938 -3.914 1 98.81 92 VAL A N 1
ATOM 696 C CA . VAL A 1 92 ? 7.066 -32.562 -4.277 1 98.81 92 VAL A CA 1
ATOM 697 C C . VAL A 1 92 ? 5.848 -31.953 -4.961 1 98.81 92 VAL A C 1
ATOM 699 O O . VAL A 1 92 ? 4.969 -32.656 -5.438 1 98.81 92 VAL A O 1
ATOM 702 N N . LEU A 1 93 ? 5.75 -30.672 -4.914 1 98.75 93 LEU A N 1
ATOM 703 C CA . LEU A 1 93 ? 4.875 -29.844 -5.734 1 98.75 93 LEU A CA 1
ATOM 704 C C . LEU A 1 93 ? 5.684 -28.984 -6.699 1 98.75 93 LEU A C 1
ATOM 706 O O . LEU A 1 93 ? 6.496 -28.172 -6.273 1 98.75 93 LEU A O 1
ATOM 710 N N . PRO A 1 94 ? 5.578 -29.219 -8.023 1 98.31 94 PRO A N 1
ATOM 711 C CA . PRO A 1 94 ? 6.125 -28.234 -8.961 1 98.31 94 PRO A CA 1
ATOM 712 C C . PRO A 1 94 ? 5.375 -26.891 -8.922 1 98.31 94 PRO A C 1
ATOM 714 O O . PRO A 1 94 ? 4.156 -26.875 -8.742 1 98.31 94 PRO A O 1
ATOM 717 N N . VAL A 1 95 ? 6.09 -25.812 -9.07 1 97.81 95 VAL A N 1
ATOM 718 C CA . VAL A 1 95 ? 5.5 -24.484 -8.992 1 97.81 95 VAL A CA 1
ATOM 719 C C . VAL A 1 95 ? 5.906 -23.656 -10.211 1 97.81 95 VAL A C 1
ATOM 721 O O . VAL A 1 95 ? 7.02 -23.797 -10.719 1 97.81 95 VAL A O 1
ATOM 724 N N . PHE A 1 96 ? 5.059 -22.781 -10.695 1 96.5 96 PHE A N 1
ATOM 725 C CA . PHE A 1 96 ? 5.223 -22.047 -11.945 1 96.5 96 PHE A CA 1
ATOM 726 C C . PHE A 1 96 ? 6.223 -20.906 -11.766 1 96.5 96 PHE A C 1
ATOM 728 O O . PHE A 1 96 ? 6.57 -20.219 -12.727 1 96.5 96 PHE A O 1
ATOM 735 N N . THR A 1 97 ? 6.641 -20.641 -10.578 1 96.44 97 THR A N 1
ATOM 736 C CA . THR A 1 97 ? 7.676 -19.688 -10.18 1 96.44 97 THR A CA 1
ATOM 737 C C . THR A 1 97 ? 8.609 -20.312 -9.148 1 96.44 97 THR A C 1
ATOM 739 O O . THR A 1 97 ? 8.383 -21.438 -8.695 1 96.44 97 THR A O 1
ATOM 742 N N . GLY A 1 98 ? 9.812 -19.656 -8.891 1 96.75 98 GLY A N 1
ATOM 743 C CA . GLY A 1 98 ? 10.734 -20.359 -8.016 1 96.75 98 GLY A CA 1
ATOM 744 C C . GLY A 1 98 ? 11.664 -19.422 -7.262 1 96.75 98 GLY A C 1
ATOM 745 O O . GLY A 1 98 ? 11.391 -18.219 -7.148 1 96.75 98 GLY A O 1
ATOM 746 N N . GLU A 1 99 ? 12.664 -20.062 -6.598 1 96.88 99 GLU A N 1
ATOM 747 C CA . GLU A 1 99 ? 13.734 -19.438 -5.824 1 96.88 99 GLU A CA 1
ATOM 748 C C . GLU A 1 99 ? 15.102 -19.891 -6.301 1 96.88 99 GLU A C 1
ATOM 750 O O . GLU A 1 99 ? 15.367 -21.094 -6.379 1 96.88 99 GLU A O 1
ATOM 755 N N . CYS A 1 100 ? 15.898 -18.938 -6.621 1 95.75 100 CYS A N 1
ATOM 756 C CA . CYS A 1 100 ? 17.266 -19.328 -6.949 1 95.75 100 CYS A CA 1
ATOM 757 C C . CYS A 1 100 ? 18.156 -19.266 -5.715 1 95.75 100 CYS A C 1
ATOM 759 O O . CYS A 1 100 ? 19.25 -19.844 -5.707 1 95.75 100 CYS A O 1
ATOM 761 N N . GLY A 1 101 ? 17.719 -18.484 -4.73 1 94.94 101 GLY A N 1
ATOM 762 C CA . GLY A 1 101 ? 18.406 -18.438 -3.453 1 94.94 101 GLY A CA 1
ATOM 763 C C . GLY A 1 101 ? 19.516 -17.391 -3.42 1 94.94 101 GLY A C 1
ATOM 764 O O . GLY A 1 101 ? 20.031 -17.078 -2.352 1 94.94 101 GLY A O 1
ATOM 765 N N . ASP A 1 102 ? 19.781 -16.719 -4.527 1 95.69 102 ASP A N 1
ATOM 766 C CA . ASP A 1 102 ? 20.984 -15.914 -4.586 1 95.69 102 ASP A CA 1
ATOM 767 C C . ASP A 1 102 ? 20.672 -14.477 -4.988 1 95.69 102 ASP A C 1
ATOM 769 O O . ASP A 1 102 ? 21.422 -13.555 -4.68 1 95.69 102 ASP A O 1
ATOM 773 N N . CYS A 1 103 ? 19.609 -14.273 -5.68 1 95.88 103 CYS A N 1
ATOM 774 C CA . CYS A 1 103 ? 19.312 -12.945 -6.191 1 95.88 103 CYS A CA 1
ATOM 775 C C . CYS A 1 103 ? 18.781 -12.031 -5.086 1 95.88 103 CYS A C 1
ATOM 777 O O . CYS A 1 103 ? 18.5 -12.5 -3.979 1 95.88 103 CYS A O 1
ATOM 779 N N . ARG A 1 104 ? 18.688 -10.742 -5.371 1 94 104 ARG A N 1
ATOM 780 C CA . ARG A 1 104 ? 18.266 -9.75 -4.391 1 94 104 ARG A CA 1
ATOM 781 C C . ARG A 1 104 ? 16.844 -10.031 -3.908 1 94 104 ARG A C 1
ATOM 783 O O . ARG A 1 104 ? 16.531 -9.812 -2.738 1 94 104 ARG A O 1
ATOM 790 N N . HIS A 1 105 ? 15.961 -10.516 -4.758 1 95.12 105 HIS A N 1
ATOM 791 C CA . HIS A 1 105 ? 14.594 -10.859 -4.375 1 95.12 105 HIS A CA 1
ATOM 792 C C . HIS A 1 105 ? 14.578 -12.031 -3.396 1 95.12 105 HIS A C 1
ATOM 794 O O . HIS A 1 105 ? 13.867 -11.984 -2.387 1 95.12 105 HIS A O 1
ATOM 800 N N . CYS A 1 106 ? 15.336 -13.031 -3.703 1 96.25 106 CYS A N 1
ATOM 801 C CA . CYS A 1 106 ? 15.375 -14.203 -2.834 1 96.25 106 CYS A CA 1
ATOM 802 C C . CYS A 1 106 ? 15.953 -13.852 -1.47 1 96.25 106 CYS A C 1
ATOM 804 O O . CYS A 1 106 ? 15.57 -14.438 -0.456 1 96.25 106 CYS A O 1
ATOM 806 N N . LYS A 1 107 ? 16.781 -12.875 -1.467 1 94.31 107 LYS A N 1
ATOM 807 C CA . LYS A 1 107 ? 17.422 -12.477 -0.216 1 94.31 107 LYS A CA 1
ATOM 808 C C . LYS A 1 107 ? 16.531 -11.523 0.575 1 94.31 107 LYS A C 1
ATOM 810 O O . LYS A 1 107 ? 16.75 -11.312 1.77 1 94.31 107 LYS A O 1
ATOM 815 N N . SER A 1 108 ? 15.625 -10.945 -0.069 1 91.38 108 SER A N 1
ATOM 816 C CA . SER A 1 108 ? 14.703 -10.023 0.595 1 91.38 108 SER A CA 1
ATOM 817 C C . SER A 1 108 ? 13.719 -10.766 1.49 1 91.38 108 SER A C 1
ATOM 819 O O . SER A 1 108 ? 13.273 -11.859 1.147 1 91.38 108 SER A O 1
ATOM 821 N N . GLU A 1 109 ? 13.375 -10.117 2.613 1 89.88 109 GLU A N 1
ATOM 822 C CA . GLU A 1 109 ? 12.359 -10.672 3.5 1 89.88 109 GLU A CA 1
ATOM 823 C C . GLU A 1 109 ? 10.953 -10.344 3.006 1 89.88 109 GLU A C 1
ATOM 825 O O . GLU A 1 109 ? 9.977 -10.938 3.457 1 89.88 109 GLU A O 1
ATOM 830 N N . GLU A 1 110 ? 10.859 -9.461 2.023 1 91.31 110 GLU A N 1
ATOM 831 C CA . GLU A 1 110 ? 9.562 -8.922 1.644 1 91.31 110 GLU A CA 1
ATOM 832 C C . GLU A 1 110 ? 9.102 -9.484 0.301 1 91.31 110 GLU A C 1
ATOM 834 O O . GLU A 1 110 ? 7.902 -9.5 0.008 1 91.31 110 GLU A O 1
ATOM 839 N N . SER A 1 111 ? 10.016 -9.93 -0.52 1 93.62 111 SER A N 1
ATOM 840 C CA . SER A 1 111 ? 9.672 -10.359 -1.872 1 93.62 111 SER A CA 1
ATOM 841 C C . SER A 1 111 ? 9.625 -11.883 -1.973 1 93.62 111 SER A C 1
ATOM 843 O O . SER A 1 111 ? 10.453 -12.578 -1.372 1 93.62 111 SER A O 1
ATOM 845 N N . ASN A 1 112 ? 8.648 -12.359 -2.713 1 95.44 112 ASN A N 1
ATOM 846 C CA . ASN A 1 112 ? 8.609 -13.781 -3.035 1 95.44 112 ASN A CA 1
ATOM 847 C C . ASN A 1 112 ? 9.016 -14.039 -4.484 1 95.44 112 ASN A C 1
ATOM 849 O O . ASN A 1 112 ? 8.969 -15.18 -4.953 1 95.44 112 ASN A O 1
ATOM 853 N N . MET A 1 113 ? 9.359 -13 -5.125 1 95 113 MET A N 1
ATOM 854 C CA . MET A 1 113 ? 9.727 -13.117 -6.531 1 95 113 MET A CA 1
ATOM 855 C C . MET A 1 113 ? 11.172 -13.578 -6.68 1 95 113 MET A C 1
ATOM 857 O O . MET A 1 113 ? 11.852 -13.844 -5.684 1 95 113 MET A O 1
ATOM 861 N N . CYS A 1 114 ? 11.625 -13.891 -7.883 1 96.62 114 CYS A N 1
ATOM 862 C CA . CYS A 1 114 ? 12.977 -14.32 -8.195 1 96.62 114 CYS A CA 1
ATOM 863 C C . CYS A 1 114 ? 13.422 -13.773 -9.547 1 96.62 114 CYS A C 1
ATOM 865 O O . CYS A 1 114 ? 12.641 -13.742 -10.5 1 96.62 114 CYS A O 1
ATOM 867 N N . ASP A 1 115 ? 14.633 -13.32 -9.594 1 95.62 115 ASP A N 1
ATOM 868 C CA . ASP A 1 115 ? 15.125 -12.781 -10.859 1 95.62 115 ASP A CA 1
ATOM 869 C C . ASP A 1 115 ? 15.266 -13.883 -11.906 1 95.62 115 ASP A C 1
ATOM 871 O O . ASP A 1 115 ? 14.938 -13.68 -13.078 1 95.62 115 ASP A O 1
ATOM 875 N N . LEU A 1 116 ? 15.625 -14.977 -11.516 1 96.25 116 LEU A N 1
ATOM 876 C CA . LEU A 1 116 ? 15.969 -16.062 -12.43 1 96.25 116 LEU A CA 1
ATOM 877 C C . LEU A 1 116 ? 14.734 -16.891 -12.758 1 96.25 116 LEU A C 1
ATOM 879 O O . LEU A 1 116 ? 14.562 -17.328 -13.898 1 96.25 116 LEU A O 1
ATOM 883 N N . LEU A 1 117 ? 13.898 -17.141 -11.742 1 96.81 117 LEU A N 1
ATOM 884 C CA . LEU A 1 117 ? 12.883 -18.172 -11.875 1 96.81 117 LEU A CA 1
ATOM 885 C C . LEU A 1 117 ? 11.484 -17.578 -11.797 1 96.81 117 LEU A C 1
ATOM 887 O O . LEU A 1 117 ? 10.508 -18.297 -11.555 1 96.81 117 LEU A O 1
ATOM 891 N N . ARG A 1 118 ? 11.375 -16.328 -11.883 1 94.44 118 ARG A N 1
ATOM 892 C CA . ARG A 1 118 ? 10.055 -15.727 -11.977 1 94.44 118 ARG A CA 1
ATOM 893 C C . ARG A 1 118 ? 9.273 -16.281 -13.164 1 94.44 118 ARG A C 1
ATOM 895 O O . ARG A 1 118 ? 9.867 -16.703 -14.156 1 94.44 118 ARG A O 1
ATOM 902 N N . ILE A 1 119 ? 8.008 -16.266 -13.07 1 92.44 119 ILE A N 1
ATOM 903 C CA . ILE A 1 119 ? 7.137 -16.812 -14.102 1 92.44 119 ILE A CA 1
ATOM 904 C C . ILE A 1 119 ? 7.512 -16.219 -15.461 1 92.44 119 ILE A C 1
ATOM 906 O O . ILE A 1 119 ? 7.773 -15.016 -15.57 1 92.44 119 ILE A O 1
ATOM 910 N N . ASN A 1 120 ? 7.645 -17 -16.453 1 91.12 120 ASN A N 1
ATOM 911 C CA . ASN A 1 120 ? 7.895 -16.609 -17.844 1 91.12 120 ASN A CA 1
ATOM 912 C C . ASN A 1 120 ? 7.059 -17.453 -18.812 1 91.12 120 ASN A C 1
ATOM 914 O O . ASN A 1 120 ? 7.395 -18.594 -19.094 1 91.12 120 ASN A O 1
ATOM 918 N N . THR A 1 121 ? 6.004 -16.891 -19.297 1 85.94 121 THR A N 1
ATOM 919 C CA . THR A 1 121 ? 5.055 -17.625 -20.125 1 85.94 121 THR A CA 1
ATOM 920 C C . THR A 1 121 ? 5.582 -17.766 -21.562 1 85.94 121 THR A C 1
ATOM 922 O O . THR A 1 121 ? 5.055 -18.547 -22.344 1 85.94 121 THR A O 1
ATOM 925 N N . ASP A 1 122 ? 6.719 -17.047 -21.891 1 87.69 122 ASP A N 1
ATOM 926 C CA . ASP A 1 122 ? 7.242 -17.062 -23.25 1 87.69 122 ASP A CA 1
ATOM 927 C C . ASP A 1 122 ? 8.391 -18.062 -23.391 1 87.69 122 ASP A C 1
ATOM 929 O O . ASP A 1 122 ? 8.773 -18.438 -24.5 1 87.69 122 ASP A O 1
ATOM 933 N N . ARG A 1 123 ? 9.234 -18.422 -22.375 1 90.88 123 ARG A N 1
ATOM 934 C CA . ARG A 1 123 ? 10.484 -19.172 -22.406 1 90.88 123 ARG A CA 1
ATOM 935 C C . ARG A 1 123 ? 10.273 -20.562 -23 1 90.88 123 ARG A C 1
ATOM 937 O O . ARG A 1 123 ? 10.984 -20.953 -23.938 1 90.88 123 ARG A O 1
ATOM 944 N N . GLY A 1 124 ? 9.406 -21.344 -22.922 1 94.88 124 GLY A N 1
ATOM 945 C CA . GLY A 1 124 ? 8.992 -22.625 -23.453 1 94.88 124 GLY A CA 1
ATOM 946 C C . GLY A 1 124 ? 10.094 -23.672 -23.406 1 94.88 124 GLY A C 1
ATOM 947 O O . GLY A 1 124 ? 9.938 -24.781 -23.938 1 94.88 124 GLY A O 1
ATOM 948 N N . VAL A 1 125 ? 11.344 -23.375 -22.891 1 97.31 125 VAL A N 1
ATOM 949 C CA . VAL A 1 125 ? 12.484 -24.281 -22.828 1 97.31 125 VAL A CA 1
ATOM 950 C C . VAL A 1 125 ? 13.148 -24.172 -21.453 1 97.31 125 VAL A C 1
ATOM 952 O O . VAL A 1 125 ? 12.773 -23.344 -20.625 1 97.31 125 VAL A O 1
ATOM 955 N N . MET A 1 126 ? 14.086 -25.062 -21.203 1 97.94 126 MET A N 1
ATOM 956 C CA . MET A 1 126 ? 14.805 -25.062 -19.938 1 97.94 126 MET A CA 1
ATOM 957 C C . MET A 1 126 ? 15.859 -23.953 -19.922 1 97.94 126 MET A C 1
ATOM 959 O O . MET A 1 126 ? 16.484 -23.672 -20.938 1 97.94 126 MET A O 1
ATOM 963 N N . LEU A 1 127 ? 16.094 -23.453 -18.75 1 95.75 127 LEU A N 1
ATOM 964 C CA . LEU A 1 127 ? 17.078 -22.375 -18.562 1 95.75 127 LEU A CA 1
ATOM 965 C C . LEU A 1 127 ? 18.484 -22.891 -18.766 1 95.75 127 LEU A C 1
ATOM 967 O O . LEU A 1 127 ? 19.359 -22.141 -19.219 1 95.75 127 LEU A O 1
ATOM 971 N N . THR A 1 128 ? 18.703 -24.141 -18.438 1 94.81 128 THR A N 1
ATOM 972 C CA . THR A 1 128 ? 20.031 -24.719 -18.375 1 94.81 128 THR A CA 1
ATOM 973 C C . THR A 1 128 ? 20.719 -24.656 -19.734 1 94.81 128 THR A C 1
ATOM 975 O O . THR A 1 128 ? 21.922 -24.359 -19.812 1 94.81 128 THR A O 1
ATOM 978 N N . ASP A 1 129 ? 20.016 -24.938 -20.859 1 97.19 129 ASP A N 1
ATOM 979 C CA . ASP A 1 129 ? 20.672 -25.062 -22.172 1 97.19 129 ASP A CA 1
ATOM 980 C C . ASP A 1 129 ? 19.781 -24.516 -23.281 1 97.19 129 ASP A C 1
ATOM 982 O O . ASP A 1 129 ? 20.141 -24.594 -24.453 1 97.19 129 ASP A O 1
ATOM 986 N N . GLY A 1 130 ? 18.594 -24.078 -22.891 1 97 130 GLY A N 1
ATOM 987 C CA . GLY A 1 130 ? 17.688 -23.484 -23.875 1 97 130 GLY A CA 1
ATOM 988 C C . GLY A 1 130 ? 17.031 -24.531 -24.75 1 97 130 GLY A C 1
ATOM 989 O O . GLY A 1 130 ? 16.609 -24.219 -25.875 1 97 130 GLY A O 1
ATOM 990 N N . LYS A 1 131 ? 16.891 -25.719 -24.281 1 97.44 131 LYS A N 1
ATOM 991 C CA . LYS A 1 131 ? 16.266 -26.812 -25.047 1 97.44 131 LYS A CA 1
ATOM 992 C C . LYS A 1 131 ? 15.062 -27.375 -24.297 1 97.44 131 LYS A C 1
ATOM 994 O O . LYS A 1 131 ? 14.992 -27.297 -23.062 1 97.44 131 LYS A O 1
ATOM 999 N N . SER A 1 132 ? 14.133 -27.922 -25.078 1 98.12 132 SER A N 1
ATOM 1000 C CA . SER A 1 132 ? 13.016 -28.656 -24.469 1 98.12 132 SER A CA 1
ATOM 1001 C C . SER A 1 132 ? 13.461 -30.016 -23.953 1 98.12 132 SER A C 1
ATOM 1003 O O . SER A 1 132 ? 14.43 -30.594 -24.453 1 98.12 132 SER A O 1
ATOM 1005 N N . ARG A 1 133 ? 12.836 -30.438 -22.969 1 98.69 133 ARG A N 1
ATOM 1006 C CA . ARG A 1 133 ? 13.062 -31.797 -22.469 1 98.69 133 ARG A CA 1
ATOM 1007 C C . ARG A 1 133 ? 12.016 -32.75 -23.016 1 98.69 133 ARG A C 1
ATOM 1009 O O . ARG A 1 133 ? 12.031 -33.938 -22.688 1 98.69 133 ARG A O 1
ATOM 1016 N N . PHE A 1 134 ? 11.094 -32.281 -23.828 1 98.75 134 PHE A N 1
ATOM 1017 C CA . PHE A 1 134 ? 10.07 -33.125 -24.453 1 98.75 134 PHE A CA 1
ATOM 1018 C C . PHE A 1 134 ? 10.289 -33.188 -25.969 1 98.75 134 PHE A C 1
ATOM 1020 O O . PHE A 1 134 ? 10.656 -32.188 -26.594 1 98.75 134 PHE A O 1
ATOM 1027 N N . SER A 1 135 ? 9.984 -34.344 -26.531 1 98.62 135 SER A N 1
ATOM 1028 C CA . SER A 1 135 ? 9.992 -34.469 -27.984 1 98.62 135 SER A CA 1
ATOM 1029 C C . SER A 1 135 ? 9.094 -35.594 -28.453 1 98.62 135 SER A C 1
ATOM 1031 O O . SER A 1 135 ? 8.773 -36.5 -27.672 1 98.62 135 SER A O 1
ATOM 1033 N N . ILE A 1 136 ? 8.633 -35.531 -29.594 1 98.25 136 ILE A N 1
ATOM 1034 C CA . ILE A 1 136 ? 7.992 -36.594 -30.344 1 98.25 136 ILE A CA 1
ATOM 1035 C C . ILE A 1 136 ? 8.719 -36.812 -31.672 1 98.25 136 ILE A C 1
ATOM 1037 O O . ILE A 1 136 ? 8.781 -35.906 -32.5 1 98.25 136 ILE A O 1
ATOM 1041 N N . ASN A 1 137 ? 9.234 -37.938 -31.906 1 96.31 137 ASN A N 1
ATOM 1042 C CA . ASN A 1 137 ? 9.969 -38.25 -33.125 1 96.31 137 ASN A CA 1
ATOM 1043 C C . ASN A 1 137 ? 11.055 -37.219 -33.406 1 96.31 137 ASN A C 1
ATOM 1045 O O . ASN A 1 137 ? 11.141 -36.719 -34.531 1 96.31 137 ASN A O 1
ATOM 1049 N N . GLY A 1 138 ? 11.719 -36.875 -32.375 1 95.94 138 GLY A N 1
ATOM 1050 C CA . GLY A 1 138 ? 12.852 -35.969 -32.5 1 95.94 138 GLY A CA 1
ATOM 1051 C C . GLY A 1 138 ? 12.461 -34.5 -32.594 1 95.94 138 GLY A C 1
ATOM 1052 O O . GLY A 1 138 ? 13.312 -33.625 -32.562 1 95.94 138 GLY A O 1
ATOM 1053 N N . LYS A 1 139 ? 11.203 -34.219 -32.75 1 97.56 139 LYS A N 1
ATOM 1054 C CA . LYS A 1 139 ? 10.727 -32.844 -32.781 1 97.56 139 LYS A CA 1
ATOM 1055 C C . LYS A 1 139 ? 10.383 -32.344 -31.391 1 97.56 139 LYS A C 1
ATOM 1057 O O . LYS A 1 139 ? 9.617 -33 -30.656 1 97.56 139 LYS A O 1
ATOM 1062 N N . PRO A 1 140 ? 10.891 -31.234 -31.062 1 97.69 140 PRO A N 1
ATOM 1063 C CA . PRO A 1 140 ? 10.68 -30.75 -29.703 1 97.69 140 PRO A CA 1
ATOM 1064 C C . PRO A 1 140 ? 9.234 -30.328 -29.438 1 97.69 140 PRO A C 1
ATOM 1066 O O . PRO A 1 140 ? 8.547 -29.859 -30.344 1 97.69 140 PRO A O 1
ATOM 1069 N N . ILE A 1 141 ? 8.734 -30.547 -28.219 1 98.12 141 ILE A N 1
ATOM 1070 C CA . ILE A 1 141 ? 7.504 -30.016 -27.641 1 98.12 141 ILE A CA 1
ATOM 1071 C C . ILE A 1 141 ? 7.84 -29.016 -26.531 1 98.12 141 ILE A C 1
ATOM 1073 O O . ILE A 1 141 ? 8.672 -29.312 -25.672 1 98.12 141 ILE A O 1
ATOM 1077 N N . TYR A 1 142 ? 7.207 -27.875 -26.469 1 97.31 142 TYR A N 1
ATOM 1078 C CA . TYR A 1 142 ? 7.613 -26.781 -25.594 1 97.31 142 TYR A CA 1
ATOM 1079 C C . TYR A 1 142 ? 7.035 -26.969 -24.203 1 97.31 142 TYR A C 1
ATOM 1081 O O . TYR A 1 142 ? 5.977 -27.578 -24.031 1 97.31 142 TYR A O 1
ATOM 1089 N N . HIS A 1 143 ? 7.816 -26.422 -23.25 1 97.25 143 HIS A N 1
ATOM 1090 C CA . HIS A 1 143 ? 7.375 -26.391 -21.859 1 97.25 143 HIS A CA 1
ATOM 1091 C C . HIS A 1 143 ? 6.371 -25.266 -21.625 1 97.25 143 HIS A C 1
ATOM 1093 O O . HIS A 1 143 ? 6.309 -24.312 -22.422 1 97.25 143 HIS A O 1
ATOM 1099 N N . PHE A 1 144 ? 5.609 -25.391 -20.516 1 95.62 144 PHE A N 1
ATOM 1100 C CA . PHE A 1 144 ? 4.715 -24.328 -20.062 1 95.62 144 PHE A CA 1
ATOM 1101 C C . PHE A 1 144 ? 5.078 -23.891 -18.641 1 95.62 144 PHE A C 1
ATOM 1103 O O . PHE A 1 144 ? 4.988 -24.672 -17.703 1 95.62 144 PHE A O 1
ATOM 1110 N N . VAL A 1 145 ? 5.52 -22.656 -18.422 1 93.44 145 VAL A N 1
ATOM 1111 C CA . VAL A 1 145 ? 5.852 -21.922 -17.203 1 93.44 145 VAL A CA 1
ATOM 1112 C C . VAL A 1 145 ? 6.668 -22.812 -16.266 1 93.44 145 VAL A C 1
ATOM 1114 O O . VAL A 1 145 ? 6.465 -22.797 -15.047 1 93.44 145 VAL A O 1
ATOM 1117 N N . GLY A 1 146 ? 7.469 -23.719 -16.844 1 89.75 146 GLY A N 1
ATOM 1118 C CA . GLY A 1 146 ? 8.422 -24.5 -16.078 1 89.75 146 GLY A CA 1
ATOM 1119 C C . GLY A 1 146 ? 7.793 -25.719 -15.406 1 89.75 146 GLY A C 1
ATOM 1120 O O . GLY A 1 146 ? 8.438 -26.391 -14.602 1 89.75 146 GLY A O 1
ATOM 1121 N N . GLY A 1 147 ? 6.605 -26.047 -15.633 1 93.5 147 GLY A N 1
ATOM 1122 C CA . GLY A 1 147 ? 5.898 -27.172 -15.023 1 93.5 147 GLY A CA 1
ATOM 1123 C C . GLY A 1 147 ? 5.594 -28.281 -16.016 1 93.5 147 GLY A C 1
ATOM 1124 O O . GLY A 1 147 ? 6.273 -29.312 -16.016 1 93.5 147 GLY A O 1
ATOM 1125 N N . SER A 1 148 ? 4.676 -28.047 -16.969 1 98.06 148 SER A N 1
ATOM 1126 C CA . SER A 1 148 ? 4.234 -29.016 -17.969 1 98.06 148 SER A CA 1
ATOM 1127 C C . SER A 1 148 ? 3.82 -30.328 -17.344 1 98.06 148 SER A C 1
ATOM 1129 O O . SER A 1 148 ? 4.305 -31.391 -17.734 1 98.06 148 SER A O 1
ATOM 1131 N N . THR A 1 149 ? 2.828 -30.188 -16.484 1 98.56 149 THR A N 1
ATOM 1132 C CA . THR A 1 149 ? 2.486 -31.328 -15.641 1 98.56 149 THR A CA 1
ATOM 1133 C C . THR A 1 149 ? 1.376 -32.156 -16.281 1 98.56 149 THR A C 1
ATOM 1135 O O . THR A 1 149 ? 0.933 -33.156 -15.703 1 98.56 149 THR A O 1
ATOM 1138 N N . PHE A 1 150 ? 0.878 -31.75 -17.484 1 98.75 150 PHE A N 1
ATOM 1139 C CA . PHE A 1 150 ? -0.008 -32.625 -18.234 1 98.75 150 PHE A CA 1
ATOM 1140 C C . PHE A 1 150 ? 0.785 -33.719 -18.953 1 98.75 150 PHE A C 1
ATOM 1142 O O . PHE A 1 150 ? 0.585 -33.969 -20.141 1 98.75 150 PHE A O 1
ATOM 1149 N N . SER A 1 151 ? 1.734 -34.25 -18.297 1 98.69 151 SER A N 1
ATOM 1150 C CA . SER A 1 151 ? 2.617 -35.344 -18.703 1 98.69 151 SER A CA 1
ATOM 1151 C C . SER A 1 151 ? 2.951 -36.25 -17.516 1 98.69 151 SER A C 1
ATOM 1153 O O . SER A 1 151 ? 3.121 -35.75 -16.391 1 98.69 151 SER A O 1
ATOM 1155 N N . GLU A 1 152 ? 3.053 -37.531 -17.766 1 98.31 152 GLU A N 1
ATOM 1156 C CA . GLU A 1 152 ? 3.344 -38.5 -16.688 1 98.31 152 GLU A CA 1
ATOM 1157 C C 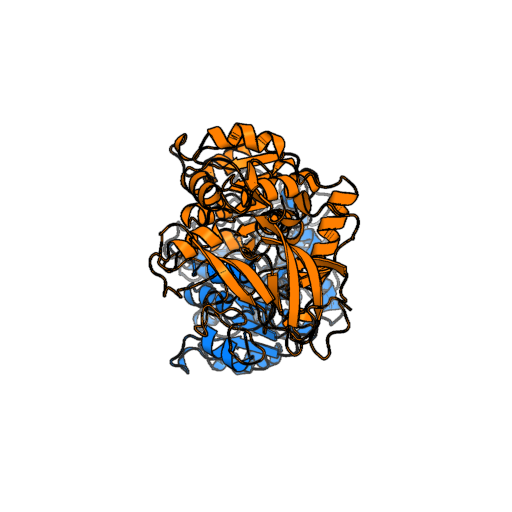. GLU A 1 152 ? 4.695 -38.188 -16.047 1 98.31 152 GLU A C 1
ATOM 1159 O O . GLU A 1 152 ? 4.887 -38.406 -14.852 1 98.31 152 GLU A O 1
ATOM 1164 N N . TYR A 1 153 ? 5.617 -37.75 -16.859 1 98.06 153 TYR A N 1
ATOM 1165 C CA . TYR A 1 153 ? 6.91 -37.281 -16.375 1 98.06 153 TYR A CA 1
ATOM 1166 C C . TYR A 1 153 ? 7.215 -35.875 -16.906 1 98.06 153 TYR A C 1
ATOM 1168 O O . TYR A 1 153 ? 6.855 -35.531 -18.047 1 98.06 153 TYR A O 1
ATOM 1176 N N . THR A 1 154 ? 7.855 -35.094 -16.156 1 98.44 154 THR A N 1
ATOM 1177 C CA . THR A 1 154 ? 8.297 -33.781 -16.578 1 98.44 154 THR A CA 1
ATOM 1178 C C . THR A 1 154 ? 9.664 -33.438 -15.977 1 98.44 154 THR A C 1
ATOM 1180 O O . THR A 1 154 ? 10.164 -34.188 -15.125 1 98.44 154 THR A O 1
ATOM 1183 N N . VAL A 1 155 ? 10.297 -32.438 -16.5 1 98.62 155 VAL A N 1
ATOM 1184 C CA . VAL A 1 155 ? 11.562 -31.938 -15.977 1 98.62 155 VAL A CA 1
ATOM 1185 C C . VAL A 1 155 ? 11.414 -30.484 -15.562 1 98.62 155 VAL A C 1
ATOM 1187 O O . VAL A 1 155 ? 10.898 -29.656 -16.328 1 98.62 155 VAL A O 1
ATOM 1190 N N . CYS A 1 156 ? 11.805 -30.188 -14.328 1 98.12 156 CYS A N 1
ATOM 1191 C CA . CYS A 1 156 ? 11.711 -28.844 -13.773 1 98.12 156 CYS A CA 1
ATOM 1192 C C . CYS A 1 156 ? 13.062 -28.375 -13.25 1 98.12 156 CYS A C 1
ATOM 1194 O O . CYS A 1 156 ? 13.922 -29.188 -12.922 1 98.12 156 CYS A O 1
ATOM 1196 N N . HIS A 1 157 ? 13.242 -27.062 -13.273 1 97.62 157 HIS A N 1
ATOM 1197 C CA . HIS A 1 157 ? 14.359 -26.516 -12.516 1 97.62 157 HIS A CA 1
ATOM 1198 C C . HIS A 1 157 ? 14.195 -26.781 -11.023 1 97.62 157 HIS A C 1
ATOM 1200 O O . HIS A 1 157 ? 13.094 -26.641 -10.484 1 97.62 157 HIS A O 1
ATOM 1206 N N . ILE A 1 158 ? 15.273 -27.125 -10.32 1 97.69 158 ILE A N 1
ATOM 1207 C CA . ILE A 1 158 ? 15.219 -27.531 -8.922 1 97.69 158 ILE A CA 1
ATOM 1208 C C . ILE A 1 158 ? 14.641 -26.391 -8.086 1 97.69 158 ILE A C 1
ATOM 1210 O O . ILE A 1 158 ? 13.938 -26.641 -7.102 1 97.69 158 ILE A O 1
ATOM 1214 N N . GLY A 1 159 ? 14.875 -25.125 -8.461 1 97.06 159 GLY A N 1
ATOM 1215 C CA . GLY A 1 159 ? 14.414 -23.969 -7.711 1 97.06 159 GLY A CA 1
ATOM 1216 C C . GLY A 1 159 ? 12.906 -23.781 -7.773 1 97.06 159 GLY A C 1
ATOM 1217 O O . GLY A 1 159 ? 12.352 -22.969 -7.039 1 97.06 159 GLY A O 1
ATOM 1218 N N . SER A 1 160 ? 12.18 -24.547 -8.57 1 97.56 160 SER A N 1
ATOM 1219 C CA . SER A 1 160 ? 10.742 -24.422 -8.742 1 97.56 160 SER A CA 1
ATOM 1220 C C . SER A 1 160 ? 10.016 -25.672 -8.242 1 97.56 160 SER A C 1
ATOM 1222 O O . SER A 1 160 ? 8.906 -25.969 -8.68 1 97.56 160 SER A O 1
ATOM 1224 N N . VAL A 1 161 ? 10.664 -26.422 -7.426 1 98.44 161 VAL A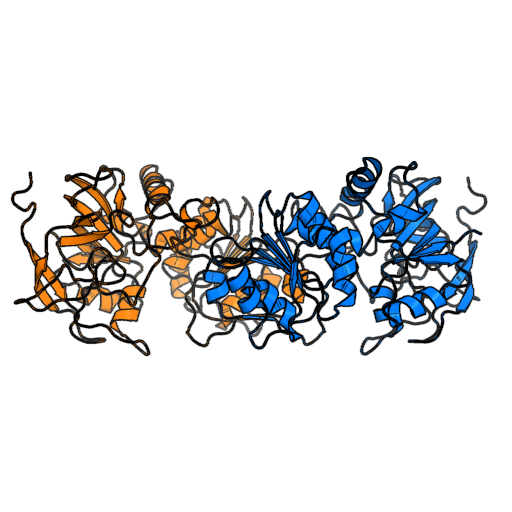 N 1
ATOM 1225 C CA . VAL A 1 161 ? 10.094 -27.656 -6.898 1 98.44 161 VAL A CA 1
ATOM 1226 C C . VAL A 1 161 ? 10.109 -27.625 -5.375 1 98.44 161 VAL A C 1
ATOM 1228 O O . VAL A 1 161 ? 11.18 -27.578 -4.762 1 98.44 161 VAL A O 1
ATOM 1231 N N . ALA A 1 162 ? 8.961 -27.641 -4.785 1 98.5 162 ALA A N 1
ATOM 1232 C CA . ALA A 1 162 ? 8.852 -27.594 -3.328 1 98.5 162 ALA A CA 1
ATOM 1233 C C . ALA A 1 162 ? 8.742 -29 -2.748 1 98.5 162 ALA A C 1
ATOM 1235 O O . ALA A 1 162 ? 7.809 -29.75 -3.061 1 98.5 162 ALA A O 1
ATOM 1236 N N . LYS A 1 163 ? 9.734 -29.359 -1.954 1 98.75 163 LYS A N 1
ATOM 1237 C CA . LYS A 1 163 ? 9.664 -30.609 -1.22 1 98.75 163 LYS A CA 1
ATOM 1238 C C . LYS A 1 163 ? 8.633 -30.547 -0.098 1 98.75 163 LYS A C 1
ATOM 1240 O O . LYS A 1 163 ? 8.594 -29.562 0.652 1 98.75 163 LYS A O 1
ATOM 1245 N N . ILE A 1 164 ? 7.809 -31.578 -0.003 1 98.81 164 ILE A N 1
ATOM 1246 C CA . ILE A 1 164 ? 6.762 -31.484 1.01 1 98.81 164 ILE A CA 1
ATOM 1247 C C . ILE A 1 164 ? 6.77 -32.75 1.863 1 98.81 164 ILE A C 1
ATOM 1249 O O . ILE A 1 164 ? 7.527 -33.688 1.596 1 98.81 164 ILE A O 1
ATOM 1253 N N . ASN A 1 165 ? 5.918 -32.781 2.908 1 98.56 165 ASN A N 1
ATOM 1254 C CA . ASN A 1 165 ? 5.656 -33.906 3.783 1 98.56 165 ASN A CA 1
ATOM 1255 C C . ASN A 1 165 ? 5.203 -35.156 2.988 1 98.56 165 ASN A C 1
ATOM 1257 O O . ASN A 1 165 ? 4.156 -35.125 2.34 1 98.56 165 ASN A O 1
ATOM 1261 N N . PRO A 1 166 ? 6.02 -36.219 3.045 1 98.38 166 PRO A N 1
ATOM 1262 C CA . PRO A 1 166 ? 5.648 -37.375 2.248 1 98.38 166 PRO A CA 1
ATOM 1263 C C . PRO A 1 166 ? 4.32 -38 2.684 1 98.38 166 PRO A C 1
ATOM 1265 O O . PRO A 1 166 ? 3.73 -38.781 1.943 1 98.38 166 PRO A O 1
ATOM 1268 N N . ALA A 1 167 ? 3.869 -37.594 3.822 1 98.62 167 ALA A N 1
ATOM 1269 C CA . ALA A 1 167 ? 2.604 -38.125 4.32 1 98.62 167 ALA A CA 1
ATOM 1270 C C . ALA A 1 167 ? 1.421 -37.375 3.744 1 98.62 167 ALA A C 1
ATOM 1272 O O . ALA A 1 167 ? 0.274 -37.812 3.842 1 98.62 167 ALA A O 1
ATOM 1273 N N . ALA A 1 168 ? 1.646 -36.219 3.156 1 98.69 168 ALA A N 1
ATOM 1274 C CA . ALA A 1 168 ? 0.56 -35.406 2.605 1 98.69 168 ALA A CA 1
ATOM 1275 C C . ALA A 1 168 ? -0.058 -36.094 1.384 1 98.69 168 ALA A C 1
ATOM 1277 O O . ALA A 1 168 ? 0.657 -36.5 0.471 1 98.69 168 ALA A O 1
ATOM 1278 N N . PRO A 1 169 ? -1.382 -36.281 1.396 1 98.62 169 PRO A N 1
ATOM 1279 C CA . PRO A 1 169 ? -2.018 -36.875 0.216 1 98.62 169 PRO A CA 1
ATOM 1280 C C . PRO A 1 169 ? -1.887 -35.969 -1.027 1 98.62 169 PRO A C 1
ATOM 1282 O O . PRO A 1 169 ? -2.488 -34.906 -1.096 1 98.62 169 PRO A O 1
ATOM 1285 N N . LEU A 1 170 ? -1.208 -36.469 -1.979 1 98.31 170 LEU A N 1
ATOM 1286 C CA . LEU A 1 170 ? -0.872 -35.688 -3.16 1 98.31 170 LEU A CA 1
ATOM 1287 C C . LEU A 1 170 ? -2.125 -35.344 -3.963 1 98.31 170 LEU A C 1
ATOM 1289 O O . LEU A 1 170 ? -2.156 -34.344 -4.68 1 98.31 170 LEU A O 1
ATOM 1293 N N . ASP A 1 171 ? -3.18 -36.188 -3.91 1 97.56 171 ASP A N 1
ATOM 1294 C CA . ASP A 1 171 ? -4.41 -35.938 -4.652 1 97.56 171 ASP A CA 1
ATOM 1295 C C . ASP A 1 171 ? -5.184 -34.75 -4.043 1 97.56 171 ASP A C 1
ATOM 1297 O O . ASP A 1 171 ? -6.184 -34.312 -4.605 1 97.56 171 ASP A O 1
ATOM 1301 N N . LYS A 1 172 ? -4.746 -34.281 -2.893 1 98.12 172 LYS A N 1
ATOM 1302 C CA . LYS A 1 172 ? -5.348 -33.125 -2.258 1 98.12 172 LYS A CA 1
ATOM 1303 C C . LYS A 1 172 ? -4.43 -31.906 -2.363 1 98.12 172 LYS A C 1
ATOM 1305 O O . LYS A 1 172 ? -4.828 -30.859 -2.904 1 98.12 172 LYS A O 1
ATOM 1310 N N . VAL A 1 173 ? -3.178 -32.031 -1.999 1 98.44 173 VAL A N 1
ATOM 1311 C CA . VAL A 1 173 ? -2.311 -30.875 -1.793 1 98.44 173 VAL A CA 1
ATOM 1312 C C . VAL A 1 173 ? -1.74 -30.422 -3.133 1 98.44 173 VAL A C 1
ATOM 1314 O O . VAL A 1 173 ? -1.123 -29.359 -3.217 1 98.44 173 VAL A O 1
ATOM 1317 N N . CYS A 1 174 ? -2.02 -31.172 -4.254 1 98 174 CYS A N 1
ATOM 1318 C CA . CYS A 1 174 ? -1.481 -30.812 -5.562 1 98 174 CYS A CA 1
ATOM 1319 C C . CYS A 1 174 ? -2.064 -29.5 -6.055 1 98 174 CYS A C 1
ATOM 1321 O O . CYS A 1 174 ? -1.521 -28.875 -6.969 1 98 174 CYS A O 1
ATOM 1323 N N . ILE A 1 175 ? -3.188 -29.016 -5.441 1 97.94 175 ILE A N 1
ATOM 1324 C CA . ILE A 1 175 ? -3.854 -27.812 -5.938 1 97.94 175 ILE A CA 1
ATOM 1325 C C . ILE A 1 175 ? -3.324 -26.594 -5.195 1 97.94 175 ILE A C 1
ATOM 1327 O O . ILE A 1 175 ? -3.807 -25.469 -5.402 1 97.94 175 ILE A O 1
ATOM 1331 N N . LEU A 1 176 ? -2.25 -26.703 -4.332 1 98.19 176 LEU A N 1
ATOM 1332 C CA . LEU A 1 176 ? -1.755 -25.609 -3.506 1 98.19 176 LEU A CA 1
ATOM 1333 C C . LEU A 1 176 ? -0.656 -24.844 -4.23 1 98.19 176 LEU A C 1
ATOM 1335 O O . LEU A 1 176 ? -0.203 -23.797 -3.748 1 98.19 176 LEU A O 1
ATOM 1339 N N . SER A 1 177 ? -0.231 -25.25 -5.375 1 96 177 SER A N 1
ATOM 1340 C CA . SER A 1 177 ? 0.957 -24.672 -5.992 1 96 177 SER A CA 1
ATOM 1341 C C . SER A 1 177 ? 0.59 -23.516 -6.918 1 96 177 SER A C 1
ATOM 1343 O O . SER A 1 177 ? 1.422 -23.047 -7.699 1 96 177 SER A O 1
ATOM 1345 N N . CYS A 1 178 ? -0.65 -23 -6.898 1 95 178 CYS A N 1
ATOM 1346 C CA . CYS A 1 178 ? -1.009 -21.828 -7.691 1 95 178 CYS A CA 1
ATOM 1347 C C . CYS A 1 178 ? -2.189 -21.094 -7.074 1 95 178 CYS A C 1
ATOM 1349 O O . CYS A 1 178 ? -2.025 -20.359 -6.102 1 95 178 CYS A O 1
ATOM 1351 N N . GLY A 1 179 ? -3.424 -21.422 -7.52 1 93.38 179 GLY A N 1
ATOM 1352 C CA . GLY A 1 179 ? -4.59 -20.578 -7.27 1 93.38 179 GLY A CA 1
ATOM 1353 C C . GLY A 1 179 ? -4.961 -20.5 -5.801 1 93.38 179 GLY A C 1
ATOM 1354 O O . GLY A 1 179 ? -5.258 -19.422 -5.293 1 93.38 179 GLY A O 1
ATOM 1355 N N . ILE A 1 180 ? -5.02 -21.609 -5.133 1 97.12 180 ILE A N 1
ATOM 1356 C CA . ILE A 1 180 ? -5.453 -21.641 -3.742 1 97.12 180 ILE A CA 1
ATOM 1357 C C . ILE A 1 180 ? -4.469 -20.859 -2.879 1 97.12 180 ILE A C 1
ATOM 1359 O O . ILE A 1 180 ? -4.875 -19.984 -2.105 1 97.12 180 ILE A O 1
ATOM 1363 N N . SER A 1 181 ? -3.18 -21.109 -3.086 1 98 181 SER A N 1
ATOM 1364 C CA . SER A 1 181 ? -2.172 -20.375 -2.34 1 98 181 SER A CA 1
ATOM 1365 C C . SER A 1 181 ? -2.193 -18.891 -2.707 1 98 181 SER A C 1
ATOM 1367 O O . SER A 1 181 ? -1.964 -18.031 -1.854 1 98 181 SER A O 1
ATOM 1369 N N . THR A 1 182 ? -2.471 -18.594 -3.984 1 98 182 THR A N 1
ATOM 1370 C CA . THR A 1 182 ? -2.576 -17.203 -4.418 1 98 182 THR A CA 1
ATOM 1371 C C . THR A 1 182 ? -3.613 -16.453 -3.586 1 98 182 THR A C 1
ATOM 1373 O O . THR A 1 182 ? -3.307 -15.414 -2.99 1 98 182 THR A O 1
ATOM 1376 N N . GLY A 1 183 ? -4.828 -17 -3.48 1 98.44 183 GLY A N 1
ATOM 1377 C CA . GLY A 1 183 ? -5.887 -16.375 -2.715 1 98.44 183 GLY A CA 1
ATOM 1378 C C . GLY A 1 183 ? -5.633 -16.375 -1.22 1 98.44 183 GLY A C 1
ATOM 1379 O O . GLY A 1 183 ? -5.816 -15.367 -0.546 1 98.44 183 GLY A O 1
ATOM 1380 N N . LEU A 1 184 ? -5.215 -17.547 -0.713 1 98.75 184 LEU A N 1
ATOM 1381 C CA . LEU A 1 184 ? -4.93 -17.703 0.709 1 98.75 184 LEU A CA 1
ATOM 1382 C C . LEU A 1 184 ? -3.873 -16.703 1.17 1 98.75 184 LEU A C 1
ATOM 1384 O O . LEU A 1 184 ? -4.059 -16.016 2.178 1 98.75 184 LEU A O 1
ATOM 1388 N N . GLY A 1 185 ? -2.795 -16.656 0.41 1 98.5 185 GLY A N 1
ATOM 1389 C CA . GLY A 1 185 ? -1.709 -15.75 0.759 1 98.5 185 GLY A CA 1
ATOM 1390 C C . GLY A 1 185 ? -2.082 -14.281 0.622 1 98.5 185 GLY A C 1
ATOM 1391 O O . GLY A 1 185 ? -1.606 -13.445 1.388 1 98.5 185 GLY A O 1
ATOM 1392 N N . ALA A 1 186 ? -2.926 -13.93 -0.371 1 98.81 186 ALA A N 1
ATOM 1393 C CA . ALA A 1 186 ? -3.396 -12.555 -0.51 1 98.81 186 ALA A CA 1
ATOM 1394 C C . ALA A 1 186 ? -4.055 -12.07 0.777 1 98.81 186 ALA A C 1
ATOM 1396 O O . ALA A 1 186 ? -3.883 -10.914 1.171 1 98.81 186 ALA A O 1
ATOM 1397 N N . ALA A 1 187 ? -4.777 -12.945 1.428 1 98.81 187 ALA A N 1
ATOM 1398 C CA . ALA A 1 187 ? -5.434 -12.602 2.686 1 98.81 187 ALA A CA 1
ATOM 1399 C C . ALA A 1 187 ? -4.449 -12.664 3.852 1 98.81 187 ALA A C 1
ATOM 1401 O O . ALA A 1 187 ? -4.262 -11.68 4.566 1 98.81 187 ALA A O 1
ATOM 1402 N N . LEU A 1 188 ? -3.699 -13.773 3.963 1 98.56 188 LEU A N 1
ATOM 1403 C CA . LEU A 1 188 ? -2.934 -14.062 5.172 1 98.56 188 LEU A CA 1
ATOM 1404 C C . LEU A 1 188 ? -1.624 -13.281 5.184 1 98.56 188 LEU A C 1
ATOM 1406 O O . LEU A 1 188 ? -1.176 -12.828 6.242 1 98.56 188 LEU A O 1
ATOM 1410 N N . ASN A 1 189 ? -1.016 -13.156 4.004 1 98.19 189 ASN A N 1
ATOM 1411 C CA . ASN A 1 189 ? 0.331 -12.602 3.957 1 98.19 189 ASN A CA 1
ATOM 1412 C C . ASN A 1 189 ? 0.311 -11.125 3.578 1 98.19 189 ASN A C 1
ATOM 1414 O O . ASN A 1 189 ? 1.232 -10.375 3.916 1 98.19 189 ASN A O 1
ATOM 1418 N N . VAL A 1 190 ? -0.714 -10.68 2.869 1 98.44 190 VAL A N 1
ATOM 1419 C CA . VAL A 1 190 ? -0.625 -9.352 2.271 1 98.44 190 VAL A CA 1
ATOM 1420 C C . VAL A 1 190 ? -1.678 -8.43 2.891 1 98.44 190 VAL A C 1
ATOM 1422 O O . VAL A 1 190 ? -1.343 -7.402 3.486 1 98.44 190 VAL A O 1
ATOM 1425 N N . ALA A 1 191 ? -2.961 -8.852 2.842 1 98.69 191 ALA A N 1
ATOM 1426 C CA . ALA A 1 191 ? -4.012 -8.031 3.441 1 98.69 191 ALA A CA 1
ATOM 1427 C C . ALA A 1 191 ? -3.936 -8.07 4.965 1 98.69 191 ALA A C 1
ATOM 1429 O O . ALA A 1 191 ? -4.184 -7.062 5.633 1 98.69 191 ALA A O 1
ATOM 1430 N N . LYS A 1 192 ? -3.734 -9.258 5.547 1 98.38 192 LYS A N 1
ATOM 1431 C CA . LYS A 1 192 ? -3.518 -9.523 6.965 1 98.38 192 LYS A CA 1
ATOM 1432 C C . LYS A 1 192 ? -4.629 -8.914 7.816 1 98.38 192 LYS A C 1
ATOM 1434 O O . LYS A 1 192 ? -4.359 -8.164 8.758 1 98.38 192 LYS A O 1
ATOM 1439 N N . PRO A 1 193 ? -5.82 -9.281 7.523 1 98.5 193 PRO A N 1
ATOM 1440 C CA . PRO A 1 193 ? -6.879 -8.805 8.414 1 98.5 193 PRO A CA 1
ATOM 1441 C C . PRO A 1 193 ? -6.695 -9.273 9.859 1 98.5 193 PRO A C 1
ATOM 1443 O O . PRO A 1 193 ? -6.246 -10.398 10.094 1 98.5 193 PRO A O 1
ATOM 1446 N N . LYS A 1 194 ? -7.031 -8.414 10.805 1 97.31 194 LYS A N 1
ATOM 1447 C CA . LYS A 1 194 ? -7.02 -8.773 12.219 1 97.31 194 LYS A CA 1
ATOM 1448 C C . LYS A 1 194 ? -8.352 -9.375 12.641 1 97.31 194 LYS A C 1
ATOM 1450 O O . LYS A 1 194 ? -9.344 -9.281 11.914 1 97.31 194 LYS A O 1
ATOM 1455 N N . LYS A 1 195 ? -8.281 -10.086 13.805 1 97.94 195 LYS A N 1
ATOM 1456 C CA . LYS A 1 195 ? -9.523 -10.602 14.375 1 97.94 195 LYS A CA 1
ATOM 1457 C C . LYS A 1 195 ? -10.578 -9.5 14.469 1 97.94 195 LYS A C 1
ATOM 1459 O O . LYS A 1 195 ? -10.289 -8.391 14.93 1 97.94 195 LYS A O 1
ATOM 1464 N N . GLY A 1 196 ? -11.766 -9.773 13.977 1 97.62 196 GLY A N 1
ATOM 1465 C CA . GLY A 1 196 ? -12.867 -8.828 14.07 1 97.62 196 GLY A CA 1
ATOM 1466 C C . GLY A 1 196 ? -12.984 -7.926 12.859 1 97.62 196 GLY A C 1
ATOM 1467 O O . GLY A 1 196 ? -13.984 -7.23 12.695 1 97.62 196 GLY A O 1
ATOM 1468 N N . HIS A 1 197 ? -12.047 -7.918 11.945 1 97.62 197 HIS A N 1
ATOM 1469 C CA . HIS A 1 197 ? -12.023 -7.047 10.773 1 97.62 197 HIS A CA 1
ATOM 1470 C C . HIS A 1 197 ? -13.148 -7.402 9.805 1 97.62 197 HIS A C 1
ATOM 1472 O O . HIS A 1 197 ? -13.664 -8.523 9.828 1 97.62 197 HIS A O 1
ATOM 1478 N N . THR A 1 198 ? -13.5 -6.453 9.023 1 98.62 198 THR A N 1
ATOM 1479 C CA . THR A 1 198 ? -14.352 -6.641 7.859 1 98.62 198 THR A CA 1
ATOM 1480 C C . THR A 1 198 ? -13.523 -6.746 6.586 1 98.62 198 THR A C 1
ATOM 1482 O O . THR A 1 198 ? -12.648 -5.918 6.336 1 98.62 198 THR A O 1
ATOM 1485 N N . VAL A 1 199 ? -13.82 -7.809 5.781 1 98.94 199 VAL A N 1
ATOM 1486 C CA . VAL A 1 199 ? -13.062 -8.062 4.559 1 98.94 199 VAL A CA 1
ATOM 1487 C C . VAL A 1 199 ? -14.016 -8.172 3.373 1 98.94 199 VAL A C 1
ATOM 1489 O O . VAL A 1 199 ? -15.062 -8.82 3.473 1 98.94 199 VAL A O 1
ATOM 1492 N N . ALA A 1 200 ? -13.75 -7.484 2.303 1 98.94 200 ALA A N 1
ATOM 1493 C CA . ALA A 1 200 ? -14.477 -7.672 1.049 1 98.94 200 ALA A CA 1
ATOM 1494 C C . ALA A 1 200 ? -13.648 -8.477 0.053 1 98.94 200 ALA A C 1
ATOM 1496 O O . ALA A 1 200 ? -12.461 -8.219 -0.127 1 98.94 200 ALA A O 1
ATOM 1497 N N . VAL A 1 201 ? -14.211 -9.453 -0.542 1 98.88 201 VAL A N 1
ATOM 1498 C CA . VAL A 1 201 ? -13.562 -10.266 -1.563 1 98.88 201 VAL A CA 1
ATOM 1499 C C . VAL A 1 201 ? -14.305 -10.133 -2.887 1 98.88 201 VAL A C 1
ATOM 1501 O O . VAL A 1 201 ? -15.477 -10.516 -2.992 1 98.88 201 VAL A O 1
ATOM 1504 N N . PHE A 1 202 ? -13.641 -9.578 -3.861 1 98.75 202 PHE A N 1
ATOM 1505 C CA . PHE A 1 202 ? -14.219 -9.391 -5.184 1 98.75 202 PHE A CA 1
ATOM 1506 C C . PHE A 1 202 ? -13.898 -10.57 -6.09 1 98.75 202 PHE A C 1
ATOM 1508 O O . PHE A 1 202 ? -12.734 -10.82 -6.41 1 98.75 202 PHE A O 1
ATOM 1515 N N . GLY A 1 203 ? -14.906 -11.258 -6.586 1 96.81 203 GLY A N 1
ATOM 1516 C CA . GLY A 1 203 ? -14.742 -12.484 -7.344 1 96.81 203 GLY A CA 1
ATOM 1517 C C . GLY A 1 203 ? -14.688 -13.719 -6.469 1 96.81 203 GLY A C 1
ATOM 1518 O O . GLY A 1 203 ? -13.75 -13.891 -5.68 1 96.81 203 GLY A O 1
ATOM 1519 N N . LEU A 1 204 ? -15.664 -14.594 -6.684 1 96.06 204 LEU A N 1
ATOM 1520 C CA . LEU A 1 204 ? -15.758 -15.766 -5.828 1 96.06 204 LEU A CA 1
ATOM 1521 C C . LEU A 1 204 ? -15.484 -17.047 -6.625 1 96.06 204 LEU A C 1
ATOM 1523 O O . LEU A 1 204 ? -16.219 -18.031 -6.488 1 96.06 204 LEU A O 1
ATOM 1527 N N . GLY A 1 205 ? -14.484 -16.953 -7.52 1 93 205 GLY A N 1
ATOM 1528 C CA . GLY A 1 205 ? -13.875 -18.172 -8.047 1 93 205 GLY A CA 1
ATOM 1529 C C . GLY A 1 205 ? -12.938 -18.844 -7.062 1 93 205 GLY A C 1
ATOM 1530 O O . GLY A 1 205 ? -12.953 -18.531 -5.867 1 93 205 GLY A O 1
ATOM 1531 N N . ALA A 1 206 ? -12.141 -19.719 -7.57 1 93.62 206 ALA A N 1
ATOM 1532 C CA . ALA A 1 206 ? -11.266 -20.484 -6.695 1 93.62 206 ALA A CA 1
ATOM 1533 C C . ALA A 1 206 ? -10.328 -19.578 -5.91 1 93.62 206 ALA A C 1
ATOM 1535 O O . ALA A 1 206 ? -10.148 -19.75 -4.703 1 93.62 206 ALA A O 1
ATOM 1536 N N . VAL A 1 207 ? -9.727 -18.594 -6.598 1 96.5 207 VAL A N 1
ATOM 1537 C CA . VAL A 1 207 ? -8.789 -17.672 -5.953 1 96.5 207 VAL A CA 1
ATOM 1538 C C . VAL A 1 207 ? -9.523 -16.844 -4.902 1 96.5 207 VAL A C 1
ATOM 1540 O O . VAL A 1 207 ? -9.055 -16.719 -3.773 1 96.5 207 VAL A O 1
ATOM 1543 N N . GLY A 1 208 ? -10.68 -16.328 -5.242 1 97.56 208 GLY A N 1
ATOM 1544 C CA . GLY A 1 208 ? -11.469 -15.531 -4.312 1 97.56 208 GLY A CA 1
ATOM 1545 C C . GLY A 1 208 ? -11.938 -16.328 -3.104 1 97.56 208 GLY A C 1
ATOM 1546 O O . GLY A 1 208 ? -11.898 -15.82 -1.978 1 97.56 208 GLY A O 1
ATOM 1547 N N . LEU A 1 209 ? -12.398 -17.5 -3.336 1 97.44 209 LEU A N 1
ATOM 1548 C CA . LEU A 1 209 ? -12.836 -18.359 -2.232 1 97.44 209 LEU A CA 1
ATOM 1549 C C . LEU A 1 209 ? -11.664 -18.703 -1.316 1 97.44 209 LEU A C 1
ATOM 1551 O O . LEU A 1 209 ? -11.828 -18.797 -0.099 1 97.44 209 LEU A O 1
ATOM 1555 N N . ALA A 1 210 ? -10.516 -18.875 -1.928 1 98.06 210 ALA A N 1
ATOM 1556 C CA . ALA A 1 210 ? -9.32 -19.094 -1.115 1 98.06 210 ALA A CA 1
ATOM 1557 C C . ALA A 1 210 ? -8.992 -17.859 -0.281 1 98.06 210 ALA A C 1
ATOM 1559 O O . ALA A 1 210 ? -8.562 -17.984 0.869 1 98.06 210 ALA A O 1
ATOM 1560 N N . ALA A 1 211 ? -9.156 -16.688 -0.831 1 98.69 211 ALA A N 1
ATOM 1561 C CA . ALA A 1 211 ? -8.969 -15.445 -0.085 1 98.69 211 ALA A CA 1
ATOM 1562 C C . ALA A 1 211 ? -9.953 -15.344 1.074 1 98.69 211 ALA A C 1
ATOM 1564 O O . ALA A 1 211 ? -9.586 -14.953 2.182 1 98.69 211 ALA A O 1
ATOM 1565 N N . ALA A 1 212 ? -11.203 -15.727 0.781 1 98.44 212 ALA A N 1
ATOM 1566 C CA . ALA A 1 212 ? -12.219 -15.742 1.838 1 98.44 212 ALA A CA 1
ATOM 1567 C C . ALA A 1 212 ? -11.812 -16.703 2.957 1 98.44 212 ALA A C 1
ATOM 1569 O O . ALA A 1 212 ? -11.961 -16.375 4.141 1 98.44 212 ALA A O 1
ATOM 1570 N N . GLU A 1 213 ? -11.32 -17.828 2.562 1 98 213 GLU A N 1
ATOM 1571 C CA . GLU A 1 213 ? -10.836 -18.797 3.545 1 98 213 GLU A CA 1
ATOM 1572 C C . GLU A 1 213 ? -9.711 -18.203 4.387 1 98 213 GLU A C 1
ATOM 1574 O O . GLU A 1 213 ? -9.68 -18.391 5.605 1 98 213 GLU A O 1
ATOM 1579 N N . GLY A 1 214 ? -8.742 -17.531 3.73 1 98.44 214 GLY A N 1
ATOM 1580 C CA . GLY A 1 214 ? -7.68 -16.859 4.461 1 98.44 214 GLY A CA 1
ATOM 1581 C C . GLY A 1 214 ? -8.188 -15.812 5.434 1 98.44 214 GLY A C 1
ATOM 1582 O O . GLY A 1 214 ? -7.688 -15.711 6.559 1 98.44 214 GLY A O 1
ATOM 1583 N N . ALA A 1 215 ? -9.164 -15.023 5 1 98.75 215 ALA A N 1
ATOM 1584 C CA . ALA A 1 215 ? -9.773 -14.031 5.879 1 98.75 215 ALA A CA 1
ATOM 1585 C C . ALA A 1 215 ? -10.422 -14.695 7.09 1 98.75 215 ALA A C 1
ATOM 1587 O O . ALA A 1 215 ? -10.258 -14.234 8.219 1 98.75 215 ALA A O 1
ATOM 1588 N N . ARG A 1 216 ? -11.141 -15.781 6.832 1 98 216 ARG A N 1
ATOM 1589 C CA . ARG A 1 216 ? -11.781 -16.531 7.91 1 98 216 ARG A CA 1
ATOM 1590 C C . ARG A 1 216 ? -10.742 -17.031 8.914 1 98 216 ARG A C 1
ATOM 1592 O O . ARG A 1 216 ? -10.922 -16.875 10.125 1 98 216 ARG A O 1
ATOM 1599 N N . LEU A 1 217 ? -9.688 -17.578 8.43 1 97.81 217 LEU A N 1
ATOM 1600 C CA . LEU A 1 217 ? -8.625 -18.109 9.273 1 97.81 217 LEU A CA 1
ATOM 1601 C C . LEU A 1 217 ? -7.977 -17.016 10.109 1 97.81 217 LEU A C 1
ATOM 1603 O O . LEU A 1 217 ? -7.477 -17.281 11.203 1 97.81 217 LEU A O 1
ATOM 1607 N N . SER A 1 218 ? -8.016 -15.805 9.617 1 98.19 218 SER A N 1
ATOM 1608 C CA . SER A 1 218 ? -7.43 -14.664 10.328 1 98.19 218 SER A CA 1
ATOM 1609 C C . SER A 1 218 ? -8.352 -14.164 11.43 1 98.19 218 SER A C 1
ATOM 1611 O O . SER A 1 218 ? -7.965 -13.312 12.234 1 98.19 218 SER A O 1
ATOM 1613 N N . GLY A 1 219 ? -9.578 -14.617 11.422 1 98.19 219 GLY A N 1
ATOM 1614 C CA . GLY A 1 219 ? -10.523 -14.227 12.453 1 98.19 219 GLY A CA 1
ATOM 1615 C C . GLY A 1 219 ? -11.406 -13.062 12.039 1 98.19 219 GLY A C 1
ATOM 1616 O O . GLY A 1 219 ? -12.016 -12.406 12.891 1 98.19 219 GLY A O 1
ATOM 1617 N N . ALA A 1 220 ? -11.453 -12.766 10.75 1 98.25 220 ALA A N 1
ATOM 1618 C CA . ALA A 1 220 ? -12.367 -11.727 10.297 1 98.25 220 ALA A CA 1
ATOM 1619 C C . ALA A 1 220 ? -13.805 -12.031 10.719 1 98.25 220 ALA A C 1
ATOM 1621 O O . ALA A 1 220 ? -14.242 -13.188 10.664 1 98.25 220 ALA A O 1
ATOM 1622 N N . SER A 1 221 ? -14.562 -11 11.133 1 97.94 221 SER A N 1
ATOM 1623 C CA . SER A 1 221 ? -15.922 -11.211 11.625 1 97.94 221 SER A CA 1
ATOM 1624 C C . SER A 1 221 ? -16.938 -11.109 10.492 1 97.94 221 SER A C 1
ATOM 1626 O O . SER A 1 221 ? -18 -11.734 10.547 1 97.94 221 SER A O 1
ATOM 1628 N N . ARG A 1 222 ? -16.656 -10.25 9.539 1 98.12 222 ARG A N 1
ATOM 1629 C CA . ARG A 1 222 ? -17.516 -10.062 8.367 1 98.12 222 ARG A CA 1
ATOM 1630 C C . ARG A 1 222 ? -16.719 -10.234 7.078 1 98.12 222 ARG A C 1
ATOM 1632 O O . ARG A 1 222 ? -15.695 -9.578 6.875 1 98.12 222 ARG A O 1
ATOM 1639 N N . ILE A 1 223 ? -17.125 -11.148 6.324 1 98.69 223 ILE A N 1
ATOM 1640 C CA . ILE A 1 223 ? -16.531 -11.367 5.004 1 98.69 223 ILE A CA 1
ATOM 1641 C C . ILE A 1 223 ? -17.594 -11.188 3.928 1 98.69 223 ILE A C 1
ATOM 1643 O O . ILE A 1 223 ? -18.516 -12.008 3.805 1 98.69 223 ILE A O 1
ATOM 1647 N N . ILE A 1 224 ? -17.484 -10.148 3.143 1 98.62 224 ILE A N 1
ATOM 1648 C CA . ILE A 1 224 ? -18.453 -9.766 2.123 1 98.62 224 ILE A CA 1
ATOM 1649 C C . ILE A 1 224 ? -17.969 -10.227 0.75 1 98.62 224 ILE A C 1
ATOM 1651 O O . ILE A 1 224 ? -16.969 -9.727 0.239 1 98.62 224 ILE A O 1
ATOM 1655 N N . GLY A 1 225 ? -18.641 -11.203 0.174 1 98.19 225 GLY A N 1
ATOM 1656 C CA . GLY A 1 225 ? -18.344 -11.633 -1.183 1 98.19 225 GLY A CA 1
ATOM 1657 C C . GLY A 1 225 ? -19.031 -10.789 -2.24 1 98.19 225 GLY A C 1
ATOM 1658 O O . GLY A 1 225 ? -20.219 -10.484 -2.127 1 98.19 225 GLY A O 1
ATOM 1659 N N . VAL A 1 226 ? -18.297 -10.312 -3.166 1 98.25 226 VAL A N 1
ATOM 1660 C CA . VAL A 1 226 ? -18.828 -9.523 -4.273 1 98.25 226 VAL A CA 1
ATOM 1661 C C . VAL A 1 226 ? -18.703 -10.312 -5.574 1 98.25 226 VAL A C 1
ATOM 1663 O O . VAL A 1 226 ? -17.594 -10.625 -6.02 1 98.25 226 VAL A O 1
ATOM 1666 N N . ASP A 1 227 ? -19.766 -10.625 -6.207 1 96.81 227 ASP A N 1
ATOM 1667 C CA . ASP A 1 227 ? -19.766 -11.414 -7.438 1 96.81 227 ASP A CA 1
ATOM 1668 C C . ASP A 1 227 ? -21.016 -11.109 -8.266 1 96.81 227 ASP A C 1
ATOM 1670 O O . ASP A 1 227 ? -22.062 -10.758 -7.719 1 96.81 227 ASP A O 1
ATOM 1674 N N . LEU A 1 228 ? -20.875 -11.242 -9.578 1 93.31 228 LEU A N 1
ATOM 1675 C CA . LEU A 1 228 ? -21.984 -11 -10.484 1 93.31 228 LEU A CA 1
ATOM 1676 C C . LEU A 1 228 ? -22.875 -12.234 -10.594 1 93.31 228 LEU A C 1
ATOM 1678 O O . LEU A 1 228 ? -24.016 -12.141 -11.031 1 93.31 228 LEU A O 1
ATOM 1682 N N . ASN A 1 229 ? -22.281 -13.398 -10.219 1 89.06 229 ASN A N 1
ATOM 1683 C CA . ASN A 1 229 ? -22.984 -14.672 -10.359 1 89.06 229 ASN A CA 1
ATOM 1684 C C . ASN A 1 229 ? -23.625 -15.109 -9.039 1 89.06 229 ASN A C 1
ATOM 1686 O O . ASN A 1 229 ? -22.922 -15.508 -8.109 1 89.06 229 ASN A O 1
ATOM 1690 N N . PRO A 1 230 ? -24.906 -15.211 -8.977 1 84.44 230 PRO A N 1
ATOM 1691 C CA . PRO A 1 230 ? -25.578 -15.57 -7.727 1 84.44 230 PRO A CA 1
ATOM 1692 C C . PRO A 1 230 ? -25.281 -17 -7.289 1 84.44 230 PRO A C 1
ATOM 1694 O O . PRO A 1 230 ? -25.328 -17.312 -6.098 1 84.44 230 PRO A O 1
ATOM 1697 N N . SER A 1 231 ? -25.016 -17.844 -8.18 1 83.19 231 SER A N 1
ATOM 1698 C CA . SER A 1 231 ? -24.75 -19.25 -7.832 1 83.19 231 SER A CA 1
ATOM 1699 C C . SER A 1 231 ? -23.5 -19.375 -6.973 1 83.19 231 SER A C 1
ATOM 1701 O O . SER A 1 231 ? -23.359 -20.344 -6.215 1 83.19 231 SER A O 1
ATOM 1703 N N . ARG A 1 232 ? -22.609 -18.422 -7.102 1 84.75 232 ARG A N 1
ATOM 1704 C CA . ARG A 1 232 ? -21.375 -18.438 -6.332 1 84.75 232 ARG A CA 1
ATOM 1705 C C . ARG A 1 232 ? -21.625 -18.094 -4.871 1 84.75 232 ARG A C 1
ATOM 1707 O O . ARG A 1 232 ? -20.797 -18.391 -4.004 1 84.75 232 ARG A O 1
ATOM 1714 N N . PHE A 1 233 ? -22.766 -17.547 -4.609 1 82.62 233 PHE A N 1
ATOM 1715 C CA . PHE A 1 233 ? -23.094 -17.094 -3.26 1 82.62 233 PHE A CA 1
ATOM 1716 C C . PHE A 1 233 ? -23.297 -18.281 -2.324 1 82.62 233 PHE A C 1
ATOM 1718 O O . PHE A 1 233 ? -22.797 -18.266 -1.194 1 82.62 233 PHE A O 1
ATOM 1725 N N . ASN A 1 234 ? -23.938 -19.297 -2.834 1 82.31 234 ASN A N 1
ATOM 1726 C CA . ASN A 1 234 ? -24.125 -20.484 -2.006 1 82.31 234 ASN A CA 1
ATOM 1727 C C . ASN A 1 234 ? -22.797 -21.172 -1.724 1 82.31 234 ASN A C 1
ATOM 1729 O O . ASN A 1 234 ? -22.547 -21.609 -0.599 1 82.31 234 ASN A O 1
ATOM 1733 N N . GLU A 1 235 ? -21.953 -21.156 -2.633 1 85.5 235 GLU A N 1
ATOM 1734 C CA . GLU A 1 235 ? -20.625 -21.766 -2.484 1 85.5 235 GLU A CA 1
ATOM 1735 C C . GLU A 1 235 ? -19.75 -20.969 -1.519 1 85.5 235 GLU A C 1
ATOM 1737 O O . GLU A 1 235 ? -19 -21.562 -0.739 1 85.5 235 GLU A O 1
ATOM 1742 N N . GLY A 1 236 ? -19.906 -19.688 -1.538 1 93.06 236 GLY A N 1
ATOM 1743 C CA . GLY A 1 236 ? -19.078 -18.812 -0.743 1 93.06 236 GLY A CA 1
ATOM 1744 C C . GLY A 1 236 ? -19.25 -19 0.751 1 93.06 236 GLY A C 1
ATOM 1745 O O . GLY A 1 236 ? -18.297 -18.859 1.519 1 93.06 236 GLY A O 1
ATOM 1746 N N . ARG A 1 237 ? -20.375 -19.391 1.155 1 92.94 237 ARG A N 1
ATOM 1747 C CA . ARG A 1 237 ? -20.656 -19.594 2.572 1 92.94 237 ARG A CA 1
ATOM 1748 C C . ARG A 1 237 ? -19.781 -20.688 3.162 1 92.94 237 ARG A C 1
ATOM 1750 O O . ARG A 1 237 ? -19.359 -20.609 4.316 1 92.94 237 ARG A O 1
ATOM 1757 N N . LYS A 1 238 ? -19.484 -21.672 2.369 1 92.62 238 LYS A N 1
ATOM 1758 C CA . LYS A 1 238 ? -18.641 -22.781 2.805 1 92.62 238 LYS A CA 1
ATOM 1759 C C . LYS A 1 238 ? -17.219 -22.312 3.094 1 92.62 238 LYS A C 1
ATOM 1761 O O . LYS A 1 238 ? -16.453 -23.016 3.764 1 92.62 238 LYS A O 1
ATOM 1766 N N . PHE A 1 239 ? -16.906 -21.141 2.609 1 96 239 PHE A N 1
ATOM 1767 C CA . PHE A 1 239 ? -15.547 -20.641 2.73 1 96 239 PHE A CA 1
ATOM 1768 C C . PHE A 1 239 ? -15.492 -19.453 3.688 1 96 239 PHE A C 1
ATOM 1770 O O . PHE A 1 239 ? -14.484 -18.734 3.734 1 96 239 PHE A O 1
ATOM 1777 N N . GLY A 1 240 ? -16.594 -19.188 4.371 1 94.88 240 GLY A N 1
ATOM 1778 C CA . GLY A 1 240 ? -16.578 -18.172 5.418 1 94.88 240 GLY A CA 1
ATOM 1779 C C . GLY A 1 240 ? -17.25 -16.875 5.008 1 94.88 240 GLY A C 1
ATOM 1780 O O . GLY A 1 240 ? -17.391 -15.961 5.82 1 94.88 240 GLY A O 1
ATOM 1781 N N . VAL A 1 241 ? -17.781 -16.766 3.811 1 97.5 241 VAL A N 1
ATOM 1782 C CA . VAL A 1 241 ? -18.469 -15.562 3.363 1 97.5 241 VAL A CA 1
ATOM 1783 C C . VAL A 1 241 ? -19.734 -15.367 4.176 1 97.5 241 VAL A C 1
ATOM 1785 O O . VAL A 1 241 ? -20.547 -16.281 4.305 1 97.5 241 VAL A O 1
ATOM 1788 N N . THR A 1 242 ? -19.891 -14.188 4.668 1 96.81 242 THR A N 1
ATOM 1789 C CA . THR A 1 242 ? -21.016 -13.938 5.562 1 96.81 242 THR A CA 1
ATOM 1790 C C . THR A 1 242 ? -22.094 -13.141 4.852 1 96.81 242 THR A C 1
ATOM 1792 O O . THR A 1 242 ? -23.266 -13.195 5.234 1 96.81 242 THR A O 1
ATOM 1795 N N . GLU A 1 243 ? -21.688 -12.359 3.916 1 95.81 243 GLU A N 1
ATOM 1796 C CA . GLU A 1 243 ? -22.594 -11.523 3.129 1 95.81 243 GLU A CA 1
ATOM 1797 C C . GLU A 1 243 ? -22.234 -11.562 1.647 1 95.81 243 GLU A C 1
ATOM 1799 O O . GLU A 1 243 ? -21.078 -11.812 1.29 1 95.81 243 GLU A O 1
ATOM 1804 N N . LEU A 1 244 ? -23.266 -11.328 0.858 1 95.44 244 LEU A N 1
ATOM 1805 C CA . LEU A 1 244 ? -23.062 -11.336 -0.587 1 95.44 244 LEU A CA 1
ATOM 1806 C C . LEU A 1 244 ? -23.609 -10.07 -1.221 1 95.44 244 LEU A C 1
ATOM 1808 O O . LEU A 1 244 ? -24.719 -9.625 -0.87 1 95.44 244 LEU A O 1
ATOM 1812 N N . VAL A 1 245 ? -22.828 -9.492 -2.068 1 96.5 245 VAL A N 1
ATOM 1813 C CA . VAL A 1 245 ? -23.234 -8.312 -2.826 1 96.5 245 VAL A CA 1
ATOM 1814 C C . VAL A 1 245 ? -23.078 -8.586 -4.32 1 96.5 245 VAL A C 1
ATOM 1816 O O . VAL A 1 245 ? -22 -8.93 -4.785 1 96.5 245 VAL A O 1
ATOM 1819 N N . ASN A 1 246 ? -24.141 -8.516 -5.051 1 96.38 246 ASN A N 1
ATOM 1820 C CA . ASN A 1 246 ? -24.125 -8.484 -6.512 1 96.38 246 ASN A CA 1
ATOM 1821 C C . ASN A 1 246 ? -24.203 -7.062 -7.047 1 96.38 246 ASN A C 1
ATOM 1823 O O . ASN A 1 246 ? -25.25 -6.414 -6.93 1 96.38 246 ASN A O 1
ATOM 1827 N N . PRO A 1 247 ? -23.141 -6.609 -7.672 1 96.12 247 PRO A N 1
ATOM 1828 C CA . PRO A 1 247 ? -23.141 -5.23 -8.164 1 96.12 247 PRO A CA 1
ATOM 1829 C C . PRO A 1 247 ? -24.328 -4.938 -9.078 1 96.12 247 PRO A C 1
ATOM 1831 O O . PRO A 1 247 ? -24.812 -3.801 -9.125 1 96.12 247 PRO A O 1
ATOM 1834 N N . LYS A 1 248 ? -24.875 -5.902 -9.758 1 94.94 248 LYS A N 1
ATOM 1835 C CA . LYS A 1 248 ? -25.969 -5.715 -10.711 1 94.94 248 LYS A CA 1
ATOM 1836 C C . LYS A 1 248 ? -27.281 -5.418 -9.992 1 94.94 248 LYS A C 1
ATOM 1838 O O . LYS A 1 248 ? -28.234 -4.934 -10.602 1 94.94 248 LYS A O 1
ATOM 1843 N N . ASP A 1 249 ? -27.312 -5.754 -8.797 1 95.19 249 ASP A N 1
ATOM 1844 C CA . ASP A 1 249 ? -28.547 -5.559 -8.031 1 95.19 249 ASP A CA 1
ATOM 1845 C C . ASP A 1 249 ? -28.641 -4.133 -7.496 1 95.19 249 ASP A C 1
ATOM 1847 O O . ASP A 1 249 ? -29.578 -3.791 -6.785 1 95.19 249 ASP A O 1
ATOM 1851 N N . HIS A 1 250 ? -27.688 -3.291 -7.793 1 96.5 250 HIS A N 1
ATOM 1852 C CA . HIS A 1 250 ? -27.625 -1.941 -7.246 1 96.5 250 HIS A CA 1
ATOM 1853 C C . HIS A 1 250 ? -27.438 -0.905 -8.344 1 96.5 250 HIS A C 1
ATOM 1855 O O . HIS A 1 250 ? -26.75 -1.164 -9.336 1 96.5 250 HIS A O 1
ATOM 1861 N N . ASP A 1 251 ? -27.938 0.277 -8.141 1 96 251 ASP A N 1
ATOM 1862 C CA . ASP A 1 251 ? -27.766 1.392 -9.07 1 96 251 ASP A CA 1
ATOM 1863 C C . ASP A 1 251 ? -26.5 2.18 -8.742 1 96 251 ASP A C 1
ATOM 1865 O O . ASP A 1 251 ? -25.875 2.768 -9.641 1 96 251 ASP A O 1
ATOM 1869 N N . LYS A 1 252 ? -26.156 2.139 -7.461 1 96.31 252 LYS A N 1
ATOM 1870 C CA . LYS A 1 252 ? -24.938 2.811 -7.027 1 96.31 252 LYS A CA 1
ATOM 1871 C C . LYS A 1 252 ? -23.703 1.945 -7.293 1 96.31 252 LYS A C 1
ATOM 1873 O O . LYS A 1 252 ? -23.797 0.718 -7.34 1 96.31 252 LYS A O 1
ATOM 1878 N N . PRO A 1 253 ? -22.562 2.664 -7.473 1 97.25 253 PRO A N 1
ATOM 1879 C CA . PRO A 1 253 ? -21.328 1.879 -7.566 1 97.25 253 PRO A CA 1
ATOM 1880 C C . PRO A 1 253 ? -21.125 0.958 -6.367 1 97.25 253 PRO A C 1
ATOM 1882 O O . PRO A 1 253 ? -21.438 1.334 -5.234 1 97.25 253 PRO A O 1
ATOM 1885 N N . VAL A 1 254 ? -20.625 -0.202 -6.609 1 98.25 254 VAL A N 1
ATOM 1886 C CA . VAL A 1 254 ? -20.578 -1.256 -5.602 1 98.25 254 VAL A CA 1
ATOM 1887 C C . VAL A 1 254 ? -19.75 -0.797 -4.41 1 98.25 254 VAL A C 1
ATOM 1889 O O . VAL A 1 254 ? -20.031 -1.159 -3.268 1 98.25 254 VAL A O 1
ATOM 1892 N N . GLN A 1 255 ? -18.656 -0.008 -4.645 1 98.62 255 GLN A N 1
ATOM 1893 C CA . GLN A 1 255 ? -17.875 0.49 -3.523 1 98.62 255 GLN A CA 1
ATOM 1894 C C . GLN A 1 255 ? -18.719 1.33 -2.576 1 98.62 255 GLN A C 1
ATOM 1896 O O . GLN A 1 255 ? -18.547 1.284 -1.359 1 98.62 255 GLN A O 1
ATOM 1901 N N . GLN A 1 256 ? -19.641 2.152 -3.098 1 98.31 256 GLN A N 1
ATOM 1902 C CA . GLN A 1 256 ? -20.531 2.939 -2.258 1 98.31 256 GLN A CA 1
ATOM 1903 C C . GLN A 1 256 ? -21.484 2.041 -1.477 1 98.31 256 GLN A C 1
ATOM 1905 O O . GLN A 1 256 ? -21.797 2.316 -0.315 1 98.31 256 GLN A O 1
ATOM 1910 N N . VAL A 1 257 ? -22.016 0.96 -2.133 1 98.5 257 VAL A N 1
ATOM 1911 C CA . VAL A 1 257 ? -22.875 -0.012 -1.467 1 98.5 257 VAL A CA 1
ATOM 1912 C C . VAL A 1 257 ? -22.156 -0.604 -0.261 1 98.5 257 VAL A C 1
ATOM 1914 O O . VAL A 1 257 ? -22.703 -0.652 0.841 1 98.5 257 VAL A O 1
ATOM 1917 N N . ILE A 1 258 ? -20.906 -0.997 -0.428 1 98.62 258 ILE A N 1
ATOM 1918 C CA . ILE A 1 258 ? -20.109 -1.623 0.619 1 98.62 258 ILE A CA 1
ATOM 1919 C C . ILE A 1 258 ? -19.828 -0.612 1.729 1 98.62 258 ILE A C 1
ATOM 1921 O O . ILE A 1 258 ? -19.938 -0.936 2.914 1 98.62 258 ILE A O 1
ATOM 1925 N N . ILE A 1 259 ? -19.453 0.626 1.383 1 98.38 259 ILE A N 1
ATOM 1926 C CA . ILE A 1 259 ? -19.172 1.68 2.355 1 98.38 259 ILE A CA 1
ATOM 1927 C C . ILE A 1 259 ? -20.406 1.899 3.234 1 98.38 259 ILE A C 1
ATOM 1929 O O . ILE A 1 259 ? -20.297 1.981 4.461 1 98.38 259 ILE A O 1
ATOM 1933 N N . GLU A 1 260 ? -21.594 1.956 2.662 1 97.44 260 GLU A N 1
ATOM 1934 C CA . GLU A 1 260 ? -22.828 2.197 3.395 1 97.44 260 GLU A CA 1
ATOM 1935 C C . GLU A 1 260 ? -23.172 1.018 4.301 1 97.44 260 GLU A C 1
ATOM 1937 O O . GLU A 1 260 ? -23.578 1.208 5.453 1 97.44 260 GLU A O 1
ATOM 1942 N N . MET A 1 261 ? -22.938 -0.146 3.877 1 96.06 261 MET A N 1
ATOM 1943 C CA . MET A 1 261 ? -23.359 -1.313 4.652 1 96.06 261 MET A CA 1
ATOM 1944 C C . MET A 1 261 ? -22.375 -1.583 5.789 1 96.06 261 MET A C 1
ATOM 1946 O O . MET A 1 261 ? -22.688 -2.328 6.719 1 96.06 261 MET A O 1
ATOM 1950 N N . THR A 1 262 ? -21.172 -0.991 5.707 1 97.06 262 THR A N 1
ATOM 1951 C CA . THR A 1 262 ? -20.156 -1.255 6.723 1 97.06 262 THR A CA 1
ATOM 1952 C C . THR A 1 262 ? -19.875 -0.003 7.547 1 97.06 262 THR A C 1
ATOM 1954 O O . THR A 1 262 ? -18.969 0.008 8.383 1 97.06 262 THR A O 1
ATOM 1957 N N . ASP A 1 263 ? -20.594 1.079 7.281 1 94.25 263 ASP A N 1
ATOM 1958 C CA . ASP A 1 263 ? -20.438 2.354 7.977 1 94.25 263 ASP A CA 1
ATOM 1959 C C . ASP A 1 263 ? -19.031 2.918 7.789 1 94.25 263 ASP A C 1
ATOM 1961 O O . ASP A 1 263 ? -18.344 3.213 8.766 1 94.25 263 ASP A O 1
ATOM 1965 N N . GLY A 1 264 ? -18.594 2.963 6.477 1 95.62 264 GLY A N 1
ATOM 1966 C CA . GLY A 1 264 ? -17.344 3.674 6.262 1 95.62 264 GLY A CA 1
ATOM 1967 C C . GLY A 1 264 ? -16.359 2.908 5.395 1 95.62 264 GLY A C 1
ATOM 1968 O O . GLY A 1 264 ? -15.352 3.461 4.949 1 95.62 264 GLY A O 1
ATOM 1969 N N . GLY A 1 265 ? -16.578 1.627 5.188 1 97.88 265 GLY A N 1
ATOM 1970 C CA . GLY A 1 265 ? -15.695 0.821 4.363 1 97.88 265 GLY A CA 1
ATOM 1971 C C . GLY A 1 265 ? -15.195 -0.425 5.066 1 97.88 265 GLY A C 1
ATOM 1972 O O . GLY A 1 265 ? -15.414 -0.595 6.27 1 97.88 265 GLY A O 1
ATOM 1973 N N . VAL A 1 266 ? -14.555 -1.239 4.355 1 98.75 266 VAL A N 1
ATOM 1974 C CA . VAL A 1 266 ? -14.016 -2.465 4.938 1 98.75 266 VAL A CA 1
ATOM 1975 C C . VAL A 1 266 ? -12.57 -2.244 5.367 1 98.75 266 VAL A C 1
ATOM 1977 O O . VAL A 1 266 ? -11.898 -1.33 4.879 1 98.75 266 VAL A O 1
ATOM 1980 N N . ASP A 1 267 ? -12.078 -3.066 6.305 1 98.44 267 ASP A N 1
ATOM 1981 C CA . ASP A 1 267 ? -10.695 -2.986 6.75 1 98.44 267 ASP A CA 1
ATOM 1982 C C . ASP A 1 267 ? -9.734 -3.469 5.664 1 98.44 267 ASP A C 1
ATOM 1984 O O . ASP A 1 267 ? -8.664 -2.896 5.473 1 98.44 267 ASP A O 1
ATOM 1988 N N . ARG A 1 268 ? -10.141 -4.512 5.012 1 98.94 268 ARG A N 1
ATOM 1989 C CA . ARG A 1 268 ? -9.359 -5.086 3.924 1 98.94 268 ARG A CA 1
ATOM 1990 C C . ARG A 1 268 ? -10.242 -5.445 2.736 1 98.94 268 ARG A C 1
ATOM 1992 O O . ARG A 1 268 ? -11.398 -5.832 2.914 1 98.94 268 ARG A O 1
ATOM 1999 N N . SER A 1 269 ? -9.758 -5.309 1.592 1 98.94 269 SER A N 1
ATOM 2000 C CA . SER A 1 269 ? -10.398 -5.824 0.387 1 98.94 269 SER A CA 1
ATOM 2001 C C . SER A 1 269 ? -9.406 -6.594 -0.479 1 98.94 269 SER A C 1
ATOM 2003 O O . SER A 1 269 ? -8.211 -6.277 -0.496 1 98.94 269 SER A O 1
ATOM 2005 N N . ILE A 1 270 ? -9.867 -7.613 -1.118 1 98.94 270 ILE A N 1
ATOM 2006 C CA . ILE A 1 270 ? -9.055 -8.445 -2 1 98.94 270 ILE A CA 1
ATOM 2007 C C . ILE A 1 270 ? -9.773 -8.625 -3.338 1 98.94 270 ILE A C 1
ATOM 2009 O O . ILE A 1 270 ? -10.883 -9.148 -3.387 1 98.94 270 ILE A O 1
ATOM 2013 N N . GLU A 1 271 ? -9.227 -8.18 -4.41 1 98.94 271 GLU A N 1
ATOM 2014 C CA . GLU A 1 271 ? -9.805 -8.258 -5.75 1 98.94 271 GLU A CA 1
ATOM 2015 C C . GLU A 1 271 ? -9.234 -9.445 -6.527 1 98.94 271 GLU A C 1
ATOM 2017 O O . GLU A 1 271 ? -8.023 -9.523 -6.75 1 98.94 271 GLU A O 1
ATOM 2022 N N . CYS A 1 272 ? -10.062 -10.375 -6.961 1 98 272 CYS A N 1
ATOM 2023 C CA . CYS A 1 272 ? -9.602 -11.625 -7.547 1 98 272 CYS A CA 1
ATOM 2024 C C . CYS A 1 272 ? -10.188 -11.82 -8.938 1 98 272 CYS A C 1
ATOM 2026 O O . CYS A 1 272 ? -10.203 -12.938 -9.461 1 98 272 CYS A O 1
ATOM 2028 N N . THR A 1 273 ? -10.703 -10.828 -9.57 1 96.38 273 THR A N 1
ATOM 2029 C CA . THR A 1 273 ? -11.352 -10.992 -10.875 1 96.38 273 THR A CA 1
ATOM 2030 C C . THR A 1 273 ? -10.398 -10.586 -12 1 96.38 273 THR A C 1
ATOM 2032 O O . THR A 1 273 ? -10.508 -11.086 -13.117 1 96.38 273 THR A O 1
ATOM 2035 N N . GLY A 1 274 ? -9.602 -9.562 -11.758 1 96.12 274 GLY A N 1
ATOM 2036 C CA . GLY A 1 274 ? -8.766 -8.984 -12.797 1 96.12 274 GLY A CA 1
ATOM 2037 C C . GLY A 1 274 ? -9.453 -7.883 -13.578 1 96.12 274 GLY A C 1
ATOM 2038 O O . GLY A 1 274 ? -8.852 -7.266 -14.461 1 96.12 274 GLY A O 1
ATOM 2039 N N . ASN A 1 275 ? -10.688 -7.645 -13.258 1 96.88 275 ASN A N 1
ATOM 2040 C CA . ASN A 1 275 ? -11.422 -6.551 -13.891 1 96.88 275 ASN A CA 1
ATOM 2041 C C . ASN A 1 275 ? -11.039 -5.199 -13.297 1 96.88 275 ASN A C 1
ATOM 2043 O O . ASN A 1 275 ? -11.07 -5.023 -12.078 1 96.88 275 ASN A O 1
ATOM 2047 N N . VAL A 1 276 ? -10.742 -4.285 -14.18 1 97.62 276 VAL A N 1
ATOM 2048 C CA . VAL A 1 276 ? -10.195 -3.014 -13.719 1 97.62 276 VAL A CA 1
ATOM 2049 C C . VAL A 1 276 ? -11.234 -2.271 -12.891 1 97.62 276 VAL A C 1
ATOM 2051 O O . VAL A 1 276 ? -10.898 -1.609 -11.898 1 97.62 276 VAL A O 1
ATOM 2054 N N . GLN A 1 277 ? -12.477 -2.318 -13.273 1 97.5 277 GLN A N 1
ATOM 2055 C CA . GLN A 1 277 ? -13.508 -1.651 -12.492 1 97.5 277 GLN A CA 1
ATOM 2056 C C . GLN A 1 277 ? -13.641 -2.271 -11.102 1 97.5 277 GLN A C 1
ATOM 2058 O O . GLN A 1 277 ? -13.844 -1.56 -10.117 1 97.5 277 GLN A O 1
ATOM 2063 N N . ALA A 1 278 ? -13.562 -3.582 -11.008 1 98.31 278 ALA A N 1
ATOM 2064 C CA . ALA A 1 278 ? -13.562 -4.254 -9.711 1 98.31 278 ALA A CA 1
ATOM 2065 C C . ALA A 1 278 ? -12.352 -3.84 -8.875 1 98.31 278 ALA A C 1
ATOM 2067 O O . ALA A 1 278 ? -12.461 -3.662 -7.66 1 98.31 278 ALA A O 1
ATOM 2068 N N . MET A 1 279 ? -11.234 -3.695 -9.555 1 98.81 279 MET A N 1
ATOM 2069 C CA . MET A 1 279 ? -10.039 -3.244 -8.859 1 98.81 279 MET A CA 1
ATOM 2070 C C . MET A 1 279 ? -10.258 -1.875 -8.219 1 98.81 279 MET A C 1
ATOM 2072 O O . MET A 1 279 ? -9.914 -1.663 -7.059 1 98.81 279 MET A O 1
ATOM 2076 N N . ILE A 1 280 ? -10.805 -0.987 -9.016 1 98.75 280 ILE A N 1
ATOM 2077 C CA . ILE A 1 280 ? -11.062 0.371 -8.547 1 98.75 280 ILE A CA 1
ATOM 2078 C C . ILE A 1 280 ? -12.039 0.339 -7.383 1 98.75 280 ILE A C 1
ATOM 2080 O O . ILE A 1 280 ? -11.805 0.97 -6.348 1 98.75 280 ILE A O 1
ATOM 2084 N N . SER A 1 281 ? -13.086 -0.463 -7.488 1 98.81 281 SER A N 1
ATOM 2085 C CA . SER A 1 281 ? -14.094 -0.574 -6.438 1 98.81 281 SER A CA 1
ATOM 2086 C C . SER A 1 281 ? -13.5 -1.174 -5.168 1 98.81 281 SER A C 1
ATOM 2088 O O . SER A 1 281 ? -13.828 -0.741 -4.059 1 98.81 281 SER A O 1
ATOM 2090 N N . ALA A 1 282 ? -12.68 -2.162 -5.371 1 98.94 282 ALA A N 1
ATOM 2091 C CA . ALA A 1 282 ? -12.031 -2.801 -4.227 1 98.94 282 ALA A CA 1
ATOM 2092 C C . ALA A 1 282 ? -11.18 -1.801 -3.451 1 98.94 282 ALA A C 1
ATOM 2094 O O . ALA A 1 282 ? -11.18 -1.796 -2.219 1 98.94 282 ALA A O 1
ATOM 2095 N N . PHE A 1 283 ? -10.492 -0.966 -4.148 1 98.94 283 PHE A N 1
ATOM 2096 C CA . PHE A 1 283 ? -9.656 0.04 -3.51 1 98.94 283 PHE A CA 1
ATOM 2097 C C . PHE A 1 283 ? -10.508 1.116 -2.848 1 98.94 283 PHE A C 1
ATOM 2099 O O . PHE A 1 283 ? -10.25 1.504 -1.705 1 98.94 283 PHE A O 1
ATOM 2106 N N . GLU A 1 284 ? -11.477 1.537 -3.486 1 98.81 284 GLU A N 1
ATOM 2107 C CA . GLU A 1 284 ? -12.219 2.717 -3.041 1 98.81 284 GLU A CA 1
ATOM 2108 C C . GLU A 1 284 ? -13.25 2.354 -1.979 1 98.81 284 GLU A C 1
ATOM 2110 O O . GLU A 1 284 ? -13.875 3.234 -1.389 1 98.81 284 GLU A O 1
ATOM 2115 N N . CYS A 1 285 ? -13.391 1.036 -1.64 1 98.81 285 CYS A N 1
ATOM 2116 C CA . CYS A 1 285 ? -14.383 0.663 -0.632 1 98.81 285 CYS A CA 1
ATOM 2117 C C . CYS A 1 285 ? -13.719 0.45 0.725 1 98.81 285 CYS A C 1
ATOM 2119 O O . CYS A 1 285 ? -14.398 0.183 1.717 1 98.81 285 CYS A O 1
ATOM 2121 N N . VAL A 1 286 ? -12.414 0.5 0.79 1 98.69 286 VAL A N 1
ATOM 2122 C CA . VAL A 1 286 ? -11.773 0.268 2.084 1 98.69 286 VAL A CA 1
ATOM 2123 C C . VAL A 1 286 ? -11.852 1.534 2.932 1 98.69 286 VAL A C 1
ATOM 2125 O O . VAL A 1 286 ? -12.047 2.633 2.404 1 98.69 286 VAL A O 1
ATOM 2128 N N . HIS A 1 287 ? -11.641 1.406 4.242 1 96.88 287 HIS A N 1
ATOM 2129 C CA . HIS A 1 287 ? -11.703 2.506 5.199 1 96.88 287 HIS A CA 1
ATOM 2130 C C . HIS A 1 287 ? -10.602 3.527 4.945 1 96.88 287 HIS A C 1
ATOM 2132 O O . HIS A 1 287 ? -9.461 3.156 4.656 1 96.88 287 HIS A O 1
ATOM 2138 N N . ASP A 1 288 ? -11 4.801 5.016 1 96.12 288 ASP A N 1
ATOM 2139 C CA . ASP A 1 288 ? -9.898 5.758 5.129 1 96.12 288 ASP A CA 1
ATOM 2140 C C . ASP A 1 288 ? -9.164 5.594 6.457 1 96.12 288 ASP A C 1
ATOM 2142 O O . ASP A 1 288 ? -9.734 5.082 7.426 1 96.12 288 ASP A O 1
ATOM 2146 N N . GLY A 1 289 ? -7.98 5.875 6.5 1 96.31 289 GLY A N 1
ATOM 2147 C CA . GLY A 1 289 ? -7.184 5.848 7.719 1 96.31 289 GLY A CA 1
ATOM 2148 C C . GLY A 1 289 ? -6.355 4.586 7.863 1 96.31 289 GLY A C 1
ATOM 2149 O O . GLY A 1 289 ? -5.203 4.637 8.297 1 96.31 289 GLY A O 1
ATOM 2150 N N . TRP A 1 290 ? -7 3.416 7.473 1 96.75 290 TRP A N 1
ATOM 2151 C CA . TRP A 1 290 ? -6.195 2.223 7.703 1 96.75 290 TRP A CA 1
ATOM 2152 C C . TRP A 1 290 ? -6.52 1.141 6.676 1 96.75 290 TRP A C 1
ATOM 2154 O O . TRP A 1 290 ? -5.918 0.064 6.688 1 96.75 290 TRP A O 1
ATOM 2164 N N . GLY A 1 291 ? -7.492 1.324 5.785 1 98.19 291 GLY A N 1
ATOM 2165 C CA . GLY A 1 291 ? -7.922 0.304 4.84 1 98.19 291 GLY A CA 1
ATOM 2166 C C . GLY A 1 291 ? -6.816 -0.135 3.896 1 98.19 291 GLY A C 1
ATOM 2167 O O . GLY A 1 291 ? -6.008 0.683 3.459 1 98.19 291 GLY A O 1
ATOM 2168 N N . VAL A 1 292 ? -6.797 -1.428 3.535 1 98.75 292 VAL A N 1
ATOM 2169 C CA . VAL A 1 292 ? -5.828 -1.993 2.602 1 98.75 292 VAL A CA 1
ATOM 2170 C C . VAL A 1 292 ? -6.555 -2.779 1.515 1 98.75 292 VAL A C 1
ATOM 2172 O O . VAL A 1 292 ? -7.387 -3.643 1.812 1 98.75 292 VAL A O 1
ATOM 2175 N N . ALA A 1 293 ? -6.332 -2.432 0.329 1 98.94 293 ALA A N 1
ATOM 2176 C CA . ALA A 1 293 ? -6.82 -3.197 -0.814 1 98.94 293 ALA A CA 1
ATOM 2177 C C . ALA A 1 293 ? -5.691 -3.982 -1.474 1 98.94 293 ALA A C 1
ATOM 2179 O O . ALA A 1 293 ? -4.594 -3.457 -1.674 1 98.94 293 ALA A O 1
ATOM 2180 N N . VAL A 1 294 ? -5.953 -5.219 -1.77 1 98.94 294 VAL A N 1
ATOM 2181 C CA . VAL A 1 294 ? -4.977 -6.09 -2.414 1 98.94 294 VAL A CA 1
ATOM 2182 C C . VAL A 1 294 ? -5.504 -6.543 -3.771 1 98.94 294 VAL A C 1
ATOM 2184 O O . VAL A 1 294 ? -6.566 -7.168 -3.855 1 98.94 294 VAL A O 1
ATOM 2187 N N . LEU A 1 295 ? -4.785 -6.246 -4.801 1 98.88 295 LEU A N 1
ATOM 2188 C CA . LEU A 1 295 ? -5.137 -6.703 -6.141 1 98.88 295 LEU A CA 1
ATOM 2189 C C . LEU A 1 295 ? -4.449 -8.031 -6.461 1 98.88 295 LEU A C 1
ATOM 2191 O O . LEU A 1 295 ? -3.232 -8.156 -6.316 1 98.88 295 LEU A O 1
ATOM 2195 N N . VAL A 1 296 ? -5.242 -8.977 -6.938 1 98.38 296 VAL A N 1
ATOM 2196 C CA . VAL A 1 296 ? -4.73 -10.32 -7.199 1 98.38 296 VAL A CA 1
ATOM 2197 C C . VAL A 1 296 ? -4.984 -10.688 -8.656 1 98.38 296 VAL A C 1
ATOM 2199 O O . VAL A 1 296 ? -4.113 -11.258 -9.32 1 98.38 296 VAL A O 1
ATOM 2202 N N . GLY A 1 297 ? -6.164 -10.383 -9.172 1 96.38 297 GLY A N 1
ATOM 2203 C CA . GLY A 1 297 ? -6.562 -10.797 -10.508 1 96.38 297 GLY A CA 1
ATOM 2204 C C . GLY A 1 297 ? -5.664 -10.234 -11.594 1 96.38 297 GLY A C 1
ATOM 2205 O O . GLY A 1 297 ? -5.215 -9.086 -11.508 1 96.38 297 GLY A O 1
ATOM 2206 N N . VAL A 1 298 ? -5.402 -10.984 -12.594 1 92.56 298 VAL A N 1
ATOM 2207 C CA . VAL A 1 298 ? -4.52 -10.586 -13.68 1 92.56 298 VAL A CA 1
ATOM 2208 C C . VAL A 1 298 ? -5.273 -9.68 -14.648 1 92.56 298 VAL A C 1
ATOM 2210 O O . VAL A 1 298 ? -6.305 -10.07 -15.203 1 92.56 298 VAL A O 1
ATOM 2213 N N . PRO A 1 299 ? -4.73 -8.5 -14.852 1 94.56 299 PRO A N 1
ATOM 2214 C CA . PRO A 1 299 ? -5.41 -7.551 -15.734 1 94.56 299 PRO A CA 1
ATOM 2215 C C . PRO A 1 299 ? -5.145 -7.832 -17.219 1 94.56 299 PRO A C 1
ATOM 2217 O O . PRO A 1 299 ? -4.25 -8.609 -17.547 1 94.56 299 PRO A O 1
ATOM 2220 N N . GLY A 1 300 ? -5.992 -7.188 -18.047 1 89.19 300 GLY A N 1
ATOM 2221 C CA . GLY A 1 300 ? -5.703 -7.172 -19.484 1 89.19 300 GLY A CA 1
ATOM 2222 C C . GLY A 1 300 ? -4.516 -6.293 -19.828 1 89.19 300 GLY A C 1
ATOM 2223 O O . GLY A 1 300 ? -4.094 -5.457 -19.031 1 89.19 300 GLY A O 1
ATOM 2224 N N . LYS A 1 301 ? -4.008 -6.453 -20.969 1 86.38 301 LYS A N 1
ATOM 2225 C CA . LYS A 1 301 ? -2.783 -5.797 -21.422 1 86.38 301 LYS A CA 1
ATOM 2226 C C . LYS A 1 301 ? -2.941 -4.281 -21.438 1 86.38 301 LYS A C 1
ATOM 2228 O O . LYS A 1 301 ? -2.012 -3.553 -21.078 1 86.38 301 LYS A O 1
ATOM 2233 N N . ASP A 1 302 ? -4.137 -3.76 -21.781 1 92.06 302 ASP A N 1
ATOM 2234 C CA . ASP A 1 302 ? -4.324 -2.326 -21.984 1 92.06 302 ASP A CA 1
ATOM 2235 C C . ASP A 1 302 ? -5.098 -1.705 -20.828 1 92.06 302 ASP A C 1
ATOM 2237 O O . ASP A 1 302 ? -5.57 -0.57 -20.938 1 92.06 302 ASP A O 1
ATOM 2241 N N . ASP A 1 303 ? -5.227 -2.514 -19.75 1 95.56 303 ASP A N 1
ATOM 2242 C CA . ASP A 1 303 ? -6 -2.031 -18.609 1 95.56 303 ASP A CA 1
ATOM 2243 C C . ASP A 1 303 ? -5.266 -0.907 -17.891 1 95.56 303 ASP A C 1
ATOM 2245 O O . ASP A 1 303 ? -4.035 -0.852 -17.906 1 95.56 303 ASP A O 1
ATOM 2249 N N . GLU A 1 304 ? -6.062 0.007 -17.344 1 97.62 304 GLU A N 1
ATOM 2250 C CA . GLU A 1 304 ? -5.516 1.107 -16.547 1 97.62 304 GLU A CA 1
ATOM 2251 C C . GLU A 1 304 ? -6.312 1.313 -15.266 1 97.62 304 GLU A C 1
ATOM 2253 O O . GLU A 1 304 ? -7.516 1.575 -15.312 1 97.62 304 GLU A O 1
ATOM 2258 N N . PHE A 1 305 ? -5.637 1.152 -14.164 1 98.5 305 PHE A N 1
ATOM 2259 C CA . PHE A 1 305 ? -6.219 1.515 -12.883 1 98.5 305 PHE A CA 1
ATOM 2260 C C . PHE A 1 305 ? -6.215 3.027 -12.688 1 98.5 305 PHE A C 1
ATOM 2262 O O . PHE A 1 305 ? -5.195 3.684 -12.922 1 98.5 305 PHE A O 1
ATOM 2269 N N . LYS A 1 306 ? -7.312 3.553 -12.258 1 98.06 306 LYS A N 1
ATOM 2270 C CA . LYS A 1 306 ? -7.426 4.996 -12.055 1 98.06 306 LYS A CA 1
ATOM 2271 C C . LYS A 1 306 ? -8.156 5.312 -10.758 1 98.06 306 LYS A C 1
ATOM 2273 O O . LYS A 1 306 ? -9.109 4.613 -10.383 1 98.06 306 LYS A O 1
ATOM 2278 N N . THR A 1 307 ? -7.762 6.273 -10.062 1 98.5 307 THR A N 1
ATOM 2279 C CA . THR A 1 307 ? -8.438 6.77 -8.867 1 98.5 307 THR A CA 1
ATOM 2280 C C . THR A 1 307 ? -8.039 8.219 -8.586 1 98.5 307 THR A C 1
ATOM 2282 O O . THR A 1 307 ? -7.016 8.695 -9.086 1 98.5 307 THR A O 1
ATOM 2285 N N . HIS A 1 308 ? -8.844 8.945 -7.949 1 98.31 308 HIS A N 1
ATOM 2286 C CA . HIS A 1 308 ? -8.414 10.25 -7.461 1 98.31 308 HIS A CA 1
ATOM 2287 C C . HIS A 1 308 ? -7.355 10.109 -6.371 1 98.31 308 HIS A C 1
ATOM 2289 O O . HIS A 1 308 ? -7.52 9.32 -5.441 1 98.31 308 HIS A O 1
ATOM 2295 N N . PRO A 1 309 ? -6.246 10.922 -6.371 1 97.94 309 PRO A N 1
ATOM 2296 C CA . PRO A 1 309 ? -5.137 10.734 -5.43 1 97.94 309 PRO A CA 1
ATOM 2297 C C . PRO A 1 309 ? -5.562 10.93 -3.975 1 97.94 309 PRO A C 1
ATOM 2299 O O . PRO A 1 309 ? -4.93 10.391 -3.064 1 97.94 309 PRO A O 1
ATOM 2302 N N . MET A 1 310 ? -6.656 11.641 -3.729 1 97.19 310 MET A N 1
ATOM 2303 C CA . MET A 1 310 ? -7.113 11.867 -2.359 1 97.19 310 MET A CA 1
ATOM 2304 C C . MET A 1 310 ? -7.484 10.547 -1.688 1 97.19 310 MET A C 1
ATOM 2306 O O . MET A 1 310 ? -7.41 10.422 -0.464 1 97.19 310 MET A O 1
ATOM 2310 N N . ASN A 1 311 ? -7.906 9.531 -2.494 1 97.94 311 ASN A N 1
ATOM 2311 C CA . ASN A 1 311 ? -8.18 8.219 -1.927 1 97.94 311 ASN A CA 1
ATOM 2312 C C . ASN A 1 311 ? -6.949 7.629 -1.24 1 97.94 311 ASN A C 1
ATOM 2314 O O . ASN A 1 311 ? -7.07 6.922 -0.238 1 97.94 311 ASN A O 1
ATOM 2318 N N . LEU A 1 312 ? -5.746 7.945 -1.777 1 98.44 312 LEU A N 1
ATOM 2319 C CA . LEU A 1 312 ? -4.496 7.492 -1.18 1 98.44 312 LEU A CA 1
ATOM 2320 C C . LEU A 1 312 ? -4.098 8.383 -0.008 1 98.44 312 LEU A C 1
ATOM 2322 O O . LEU A 1 312 ? -3.713 7.891 1.053 1 98.44 312 LEU A O 1
ATOM 2326 N N . LEU A 1 313 ? -4.238 9.711 -0.157 1 97.5 313 LEU A N 1
ATOM 2327 C CA . LEU A 1 313 ? -3.826 10.648 0.886 1 97.5 313 LEU A CA 1
ATOM 2328 C C . LEU A 1 313 ? -4.676 10.469 2.141 1 97.5 313 LEU A C 1
ATOM 2330 O O . LEU A 1 313 ? -4.254 10.836 3.238 1 97.5 313 LEU A O 1
ATOM 2334 N N . ASN A 1 314 ? -5.887 9.883 1.944 1 96.94 314 ASN A N 1
ATOM 2335 C CA . ASN A 1 314 ? -6.723 9.523 3.084 1 96.94 314 ASN A CA 1
ATOM 2336 C C . ASN A 1 314 ? -6.262 8.227 3.738 1 96.94 314 ASN A C 1
ATOM 2338 O O . ASN A 1 314 ? -7.062 7.52 4.355 1 96.94 314 ASN A O 1
ATOM 2342 N N . GLU A 1 315 ? -5.023 7.914 3.494 1 97.5 315 GLU A N 1
ATOM 2343 C CA . GLU A 1 315 ? -4.262 6.867 4.168 1 97.5 315 GLU A CA 1
ATOM 2344 C C . GLU A 1 315 ? -4.836 5.484 3.859 1 97.5 315 GLU A C 1
ATOM 2346 O O . GLU A 1 315 ? -4.898 4.625 4.738 1 97.5 315 GLU A O 1
ATOM 2351 N N . ARG A 1 316 ? -5.453 5.348 2.68 1 98.12 316 ARG A N 1
ATOM 2352 C CA . ARG A 1 316 ? -5.703 4.023 2.121 1 98.12 316 ARG A CA 1
ATOM 2353 C C . ARG A 1 316 ? -4.438 3.449 1.492 1 98.12 316 ARG A C 1
ATOM 2355 O O . ARG A 1 316 ? -3.623 4.191 0.934 1 98.12 316 ARG A O 1
ATOM 2362 N N . THR A 1 317 ? -4.266 2.178 1.6 1 98.69 317 THR A N 1
ATOM 2363 C CA . THR A 1 317 ? -3.111 1.501 1.018 1 98.69 317 THR A CA 1
ATOM 2364 C C . THR A 1 317 ? -3.541 0.579 -0.119 1 98.69 317 THR A C 1
ATOM 2366 O O . THR A 1 317 ? -4.543 -0.129 -0.006 1 98.69 317 THR A O 1
ATOM 2369 N N . LEU A 1 318 ? -2.881 0.667 -1.204 1 98.88 318 LEU A N 1
ATOM 2370 C CA . LEU A 1 318 ? -3.098 -0.199 -2.357 1 98.88 318 LEU A CA 1
ATOM 2371 C C . LEU A 1 318 ? -1.881 -1.083 -2.611 1 98.88 318 LEU A C 1
ATOM 2373 O O . LEU A 1 318 ? -0.762 -0.582 -2.746 1 98.88 318 LEU A O 1
ATOM 2377 N N . LYS A 1 319 ? -2.119 -2.381 -2.613 1 98.38 319 LYS A N 1
ATOM 2378 C CA . LYS A 1 319 ? -1.082 -3.381 -2.852 1 98.38 319 LYS A CA 1
ATOM 2379 C C . LYS A 1 319 ? -1.486 -4.336 -3.971 1 98.38 319 LYS A C 1
ATOM 2381 O O . LYS A 1 319 ? -2.646 -4.355 -4.391 1 98.38 319 LYS A O 1
ATOM 2386 N N . GLY A 1 320 ? -0.587 -5.02 -4.395 1 97.75 320 GLY A N 1
ATOM 2387 C CA . GLY A 1 320 ? -0.778 -6.211 -5.203 1 97.75 320 GLY A CA 1
ATOM 2388 C C . GLY A 1 320 ? 0.06 -7.391 -4.742 1 97.75 320 GLY A C 1
ATOM 2389 O O . GLY A 1 320 ? 0.925 -7.238 -3.877 1 97.75 320 GLY A O 1
ATOM 2390 N N . THR A 1 321 ? -0.279 -8.477 -5.285 1 97.56 321 THR A N 1
ATOM 2391 C CA . THR A 1 321 ? 0.489 -9.648 -4.871 1 97.56 321 THR A CA 1
ATOM 2392 C C . THR A 1 321 ? 0.587 -10.656 -6.008 1 97.56 321 THR A C 1
ATOM 2394 O O . THR A 1 321 ? -0.302 -10.734 -6.859 1 97.56 321 THR A O 1
ATOM 2397 N N . PHE A 1 322 ? 1.664 -11.305 -5.996 1 96.44 322 PHE A N 1
ATOM 2398 C CA . PHE A 1 322 ? 1.918 -12.453 -6.855 1 96.44 322 PHE A CA 1
ATOM 2399 C C . PHE A 1 322 ? 2.059 -13.727 -6.031 1 96.44 322 PHE A C 1
ATOM 2401 O O . PHE A 1 322 ? 2.85 -13.781 -5.086 1 96.44 322 PHE A O 1
ATOM 2408 N N . PHE A 1 323 ? 1.188 -14.711 -6.406 1 97.25 323 PHE A N 1
ATOM 2409 C CA . PHE A 1 323 ? 1.202 -16.016 -5.77 1 97.25 323 PHE A CA 1
ATOM 2410 C C . PHE A 1 323 ? 1.029 -15.891 -4.262 1 97.25 323 PHE A C 1
ATOM 2412 O O . PHE A 1 323 ? 1.658 -16.625 -3.494 1 97.25 323 PHE A O 1
ATOM 2419 N N . GLY A 1 324 ? 0.288 -14.82 -3.811 1 97.56 324 GLY A N 1
ATOM 2420 C CA . GLY A 1 324 ? -0.004 -14.617 -2.4 1 97.56 324 GLY A CA 1
ATOM 2421 C C . GLY A 1 324 ? 1.226 -14.266 -1.58 1 97.56 324 GLY A C 1
ATOM 2422 O O . GLY A 1 324 ? 1.252 -14.492 -0.368 1 97.56 324 GLY A O 1
ATOM 2423 N N . ASN A 1 325 ? 2.279 -13.875 -2.262 1 97.62 325 ASN A N 1
ATOM 2424 C CA . ASN A 1 325 ? 3.557 -13.531 -1.645 1 97.62 325 ASN A CA 1
ATOM 2425 C C . ASN A 1 325 ? 4.188 -14.742 -0.958 1 97.62 325 ASN A C 1
ATOM 2427 O O . ASN A 1 325 ? 4.934 -14.594 0.013 1 97.62 325 ASN A O 1
ATOM 2431 N N . TYR A 1 326 ? 3.889 -15.945 -1.358 1 97.44 326 TYR A N 1
ATOM 2432 C CA . TYR A 1 326 ? 4.574 -17.141 -0.886 1 97.44 326 TYR A CA 1
ATOM 2433 C C . TYR A 1 326 ? 5.855 -17.375 -1.673 1 97.44 326 TYR A C 1
ATOM 2435 O O . TYR A 1 326 ? 5.844 -17.375 -2.906 1 97.44 326 TYR A O 1
ATOM 2443 N N . LYS A 1 327 ? 6.957 -17.5 -0.962 1 96.94 327 LYS A N 1
ATOM 2444 C CA . LYS A 1 327 ? 8.117 -18.109 -1.608 1 96.94 327 LYS A CA 1
ATOM 2445 C C . LYS A 1 327 ? 7.871 -19.594 -1.895 1 96.94 327 LYS A C 1
ATOM 2447 O O . LYS A 1 327 ? 7.605 -20.375 -0.978 1 96.94 327 LYS A O 1
ATOM 2452 N N . PRO A 1 328 ? 7.965 -19.922 -3.115 1 95.19 328 PRO A N 1
ATOM 2453 C CA . PRO A 1 328 ? 7.461 -21.234 -3.512 1 95.19 328 PRO A CA 1
ATOM 2454 C C . PRO A 1 328 ? 8.117 -22.375 -2.742 1 95.19 328 PRO A C 1
ATOM 2456 O O . PRO A 1 328 ? 7.43 -23.219 -2.168 1 95.19 328 PRO A O 1
ATOM 2459 N N . ARG A 1 329 ? 9.422 -22.453 -2.672 1 96.19 329 ARG A N 1
ATOM 2460 C CA . ARG A 1 329 ? 10.117 -23.578 -2.035 1 96.19 329 ARG A CA 1
ATOM 2461 C C . ARG A 1 329 ? 10.125 -23.422 -0.519 1 96.19 329 ARG A C 1
ATOM 2463 O O . ARG A 1 329 ? 9.922 -24.391 0.208 1 96.19 329 ARG A O 1
ATOM 2470 N N . THR A 1 330 ? 10.25 -22.219 -0.075 1 96.94 330 THR A N 1
ATOM 2471 C CA . THR A 1 330 ? 10.438 -21.938 1.343 1 96.94 330 THR A CA 1
ATOM 2472 C C . THR A 1 330 ? 9.102 -21.984 2.084 1 96.94 330 THR A C 1
ATOM 2474 O O . THR A 1 330 ? 9.023 -22.516 3.189 1 96.94 330 THR A O 1
ATOM 2477 N N . ASP A 1 331 ? 8.055 -21.5 1.478 1 97.69 331 ASP A N 1
ATOM 2478 C CA . ASP A 1 331 ? 6.824 -21.25 2.229 1 97.69 331 ASP A CA 1
ATOM 2479 C C . ASP A 1 331 ? 5.785 -22.328 1.948 1 97.69 331 ASP A C 1
ATOM 2481 O O . ASP A 1 331 ? 4.965 -22.656 2.814 1 97.69 331 ASP A O 1
ATOM 2485 N N . LEU A 1 332 ? 5.711 -22.938 0.767 1 97.75 332 LEU A N 1
ATOM 2486 C CA . LEU A 1 332 ? 4.625 -23.812 0.349 1 97.75 332 LEU A CA 1
ATOM 2487 C C . LEU A 1 332 ? 4.551 -25.047 1.241 1 97.75 332 LEU A C 1
ATOM 2489 O O . LEU A 1 332 ? 3.461 -25.516 1.569 1 97.75 332 LEU A O 1
ATOM 2493 N N . PRO A 1 333 ? 5.734 -25.656 1.658 1 98.56 333 PRO A N 1
ATOM 2494 C CA . PRO A 1 333 ? 5.641 -26.766 2.605 1 98.56 333 PRO A CA 1
ATOM 2495 C C . PRO A 1 333 ? 4.871 -26.406 3.873 1 98.56 333 PRO A C 1
ATOM 2497 O O . PRO A 1 333 ? 4.156 -27.234 4.43 1 98.56 333 PRO A O 1
ATOM 2500 N N . GLY A 1 334 ? 5.008 -25.188 4.277 1 98.5 334 GLY A N 1
ATOM 2501 C CA . GLY A 1 334 ? 4.258 -24.734 5.438 1 98.5 334 GLY A CA 1
ATOM 2502 C C . GLY A 1 334 ? 2.758 -24.719 5.207 1 98.5 334 GLY A C 1
ATOM 2503 O O . GLY A 1 334 ? 1.981 -25 6.121 1 98.5 334 GLY A O 1
ATOM 2504 N N . VAL A 1 335 ? 2.334 -24.375 4.031 1 98.5 335 VAL A N 1
ATOM 2505 C CA . VAL A 1 335 ? 0.915 -24.406 3.691 1 98.5 335 VAL A CA 1
ATOM 2506 C C . VAL A 1 335 ? 0.399 -25.844 3.701 1 98.5 335 VAL A C 1
ATOM 2508 O O . VAL A 1 335 ? -0.707 -26.109 4.18 1 98.5 335 VAL A O 1
ATOM 2511 N N . VAL A 1 336 ? 1.208 -26.766 3.199 1 98.75 336 VAL A N 1
ATOM 2512 C CA . VAL A 1 336 ? 0.859 -28.172 3.242 1 98.75 336 VAL A CA 1
ATOM 2513 C C . VAL A 1 336 ? 0.696 -28.625 4.691 1 98.75 336 VAL A C 1
ATOM 2515 O O . VAL A 1 336 ? -0.237 -29.359 5.02 1 98.75 336 VAL A O 1
ATOM 2518 N N . GLU A 1 337 ? 1.592 -28.141 5.562 1 98.75 337 GLU A N 1
ATOM 2519 C CA . GLU A 1 337 ? 1.49 -28.5 6.973 1 98.75 337 GLU A CA 1
ATOM 2520 C C . GLU A 1 337 ? 0.208 -27.953 7.594 1 98.75 337 GLU A C 1
ATOM 2522 O O . GLU A 1 337 ? -0.381 -28.578 8.477 1 98.75 337 GLU A O 1
ATOM 2527 N N . LYS A 1 338 ? -0.235 -26.781 7.172 1 98.12 338 LYS A N 1
ATOM 2528 C CA . LYS A 1 338 ? -1.515 -26.266 7.652 1 98.12 338 LYS A CA 1
ATOM 2529 C C . LYS A 1 338 ? -2.65 -27.234 7.336 1 98.12 338 LYS A C 1
ATOM 2531 O O . LYS A 1 338 ? -3.551 -27.438 8.156 1 98.12 338 LYS A O 1
ATOM 2536 N N . TYR A 1 339 ? -2.633 -27.766 6.168 1 98.19 339 TYR A N 1
ATOM 2537 C CA . TYR A 1 339 ? -3.615 -28.766 5.805 1 98.19 339 TYR A CA 1
ATOM 2538 C C . TYR A 1 339 ? -3.469 -30.016 6.676 1 98.19 339 TYR A C 1
ATOM 2540 O O . TYR A 1 339 ? -4.453 -30.516 7.223 1 98.19 339 TYR A O 1
ATOM 2548 N N . MET A 1 340 ? -2.24 -30.469 6.812 1 98.56 340 MET A N 1
ATOM 2549 C CA . MET A 1 340 ? -1.973 -31.688 7.578 1 98.56 340 MET A CA 1
ATOM 2550 C C . MET A 1 340 ? -2.41 -31.516 9.031 1 98.56 340 MET A C 1
ATOM 2552 O O . MET A 1 340 ? -2.842 -32.5 9.664 1 98.56 340 MET A O 1
ATOM 2556 N N . ASN A 1 341 ? -2.375 -30.344 9.531 1 98.25 341 ASN A N 1
ATOM 2557 C CA . ASN A 1 341 ? -2.756 -30.047 10.906 1 98.25 341 ASN A CA 1
ATOM 2558 C C . ASN A 1 341 ? -4.234 -29.688 11.016 1 98.25 341 ASN A C 1
ATOM 2560 O O . ASN A 1 341 ? -4.691 -29.219 12.062 1 98.25 341 ASN A O 1
ATOM 2564 N N . LYS A 1 342 ? -4.988 -29.719 9.93 1 97.56 342 LYS A N 1
ATOM 2565 C CA . LYS A 1 342 ? -6.43 -29.516 9.867 1 97.56 342 LYS A CA 1
ATOM 2566 C C . LYS A 1 342 ? -6.785 -28.047 10.094 1 97.56 342 LYS A C 1
ATOM 2568 O O . LYS A 1 342 ? -7.898 -27.719 10.516 1 97.56 342 LYS A O 1
ATOM 2573 N N . GLU A 1 343 ? -5.832 -27.219 9.805 1 96.81 343 GLU A N 1
ATOM 2574 C CA . GLU A 1 343 ? -6.07 -25.781 9.891 1 96.81 343 GLU A CA 1
ATOM 2575 C C . GLU A 1 343 ? -6.633 -25.234 8.578 1 96.81 343 GLU A C 1
ATOM 2577 O O . GLU A 1 343 ? -7.188 -24.141 8.547 1 96.81 343 GLU A O 1
ATOM 2582 N N . LEU A 1 344 ? -6.441 -25.969 7.555 1 97 344 LEU A N 1
ATOM 2583 C CA . LEU A 1 344 ? -6.898 -25.609 6.215 1 97 344 LEU A CA 1
ATOM 2584 C C . LEU A 1 344 ? -7.633 -26.766 5.562 1 97 344 LEU A C 1
ATOM 2586 O O . LEU A 1 344 ? -7.168 -27.906 5.613 1 97 344 LEU A O 1
ATOM 2590 N N . GLU A 1 345 ? -8.781 -26.484 5.008 1 95.56 345 GLU A N 1
ATOM 2591 C CA . GLU A 1 345 ? -9.547 -27.5 4.289 1 95.56 345 GLU A CA 1
ATOM 2592 C C . GLU A 1 345 ? -9.359 -27.359 2.779 1 95.56 345 GLU A C 1
ATOM 2594 O O . GLU A 1 345 ? -9.961 -26.484 2.154 1 95.56 345 GLU A O 1
ATOM 2599 N N . VAL A 1 346 ? -8.648 -28.266 2.248 1 96.81 346 VAL A N 1
ATOM 2600 C CA . VAL A 1 346 ? -8.305 -28.188 0.832 1 96.81 346 VAL A CA 1
ATOM 2601 C C . VAL A 1 346 ? -9.344 -28.938 0.008 1 96.81 346 VAL A C 1
ATOM 2603 O O . VAL A 1 346 ? -9.641 -28.562 -1.129 1 96.81 346 VAL A O 1
ATOM 2606 N N . GLU A 1 347 ? -9.992 -29.906 0.578 1 96.31 347 GLU A N 1
ATOM 2607 C CA . GLU A 1 347 ? -10.898 -30.797 -0.123 1 96.31 347 GLU A CA 1
ATOM 2608 C C . GLU A 1 347 ? -12.109 -30.047 -0.67 1 96.31 347 GLU A C 1
ATOM 2610 O O . GLU A 1 347 ? -12.648 -30.406 -1.717 1 96.31 347 GLU A O 1
ATOM 2615 N N . LYS A 1 348 ? -12.484 -29.031 -0.02 1 94.44 348 LYS A N 1
ATOM 2616 C CA . LYS A 1 348 ? -13.688 -28.312 -0.425 1 94.44 348 LYS A CA 1
ATOM 2617 C C . LYS A 1 348 ? -13.477 -27.594 -1.754 1 94.44 348 LYS A C 1
ATOM 2619 O O . LYS A 1 348 ? -14.438 -27.172 -2.395 1 94.44 348 LYS A O 1
ATOM 2624 N N . PHE A 1 349 ? -12.219 -27.453 -2.158 1 96.38 349 PHE A N 1
ATOM 2625 C CA . PHE A 1 349 ? -11.93 -26.828 -3.443 1 96.38 349 PHE A CA 1
ATOM 2626 C C . PHE A 1 349 ? -12.016 -27.844 -4.574 1 96.38 349 PHE A C 1
ATOM 2628 O O . PHE A 1 349 ? -12.062 -27.469 -5.746 1 96.38 349 PHE A O 1
ATOM 2635 N N . ILE A 1 350 ? -11.945 -29.109 -4.258 1 97 350 ILE A N 1
ATOM 2636 C CA . ILE A 1 350 ? -11.898 -30.172 -5.258 1 97 350 ILE A CA 1
ATOM 2637 C C . ILE A 1 350 ? -13.32 -30.594 -5.629 1 97 350 ILE A C 1
ATOM 2639 O O . ILE A 1 350 ? -14.016 -31.219 -4.828 1 97 350 ILE A O 1
ATOM 2643 N N . THR A 1 351 ? -13.727 -30.344 -6.848 1 95.5 351 THR A N 1
ATOM 2644 C CA . THR A 1 351 ? -15.117 -30.578 -7.246 1 95.5 351 THR A CA 1
ATOM 2645 C C . THR A 1 351 ? -15.211 -31.75 -8.211 1 95.5 351 THR A C 1
ATOM 2647 O O . THR A 1 351 ? -16.266 -32.375 -8.344 1 95.5 351 THR A O 1
ATOM 2650 N N . HIS A 1 352 ? -14.148 -32 -8.945 1 97.25 352 HIS A N 1
ATOM 2651 C CA . HIS A 1 352 ? -14.125 -33.094 -9.906 1 97.25 352 HIS A CA 1
ATOM 2652 C C . HIS A 1 352 ? -12.805 -33.875 -9.836 1 97.25 352 HIS A C 1
ATOM 2654 O O . HIS A 1 352 ? -11.797 -33.344 -9.359 1 97.25 352 HIS A O 1
ATOM 2660 N N . SER A 1 353 ? -12.82 -35.094 -10.18 1 98 353 SER A N 1
ATOM 2661 C CA . SER A 1 353 ? -11.656 -35.938 -10.375 1 98 353 SER A CA 1
ATOM 2662 C C . SER A 1 353 ? -11.844 -36.875 -11.578 1 98 353 SER A C 1
ATOM 2664 O O . SER A 1 353 ? -12.859 -37.531 -11.703 1 98 353 SER A O 1
ATOM 2666 N N . ILE A 1 354 ? -10.922 -36.844 -12.477 1 98.38 354 ILE A N 1
ATOM 2667 C CA . ILE A 1 354 ? -11.039 -37.625 -13.703 1 98.38 354 ILE A CA 1
ATOM 2668 C C . ILE A 1 354 ? -9.719 -38.312 -13.992 1 98.38 354 ILE A C 1
ATOM 2670 O O . ILE A 1 354 ? -8.664 -37.906 -13.492 1 98.38 354 ILE A O 1
ATOM 2674 N N . PRO A 1 355 ? -9.75 -39.406 -14.797 1 98.31 355 PRO A N 1
ATOM 2675 C CA . PRO A 1 355 ? -8.484 -39.969 -15.25 1 98.31 355 PRO A CA 1
ATOM 2676 C C . PRO A 1 355 ? -7.793 -39.125 -16.312 1 98.31 355 PRO A C 1
ATOM 2678 O O . PRO A 1 355 ? -8.453 -38.375 -17.031 1 98.31 355 PRO A O 1
ATOM 2681 N N . PHE A 1 356 ? -6.559 -39.344 -16.422 1 98.31 356 PHE A N 1
ATOM 2682 C CA . PHE A 1 356 ? -5.73 -38.594 -17.359 1 98.31 356 PHE A CA 1
ATOM 2683 C C . PHE A 1 356 ? -6.266 -38.688 -18.781 1 98.31 356 PHE A C 1
ATOM 2685 O O . PHE A 1 356 ? -6.238 -37.719 -19.547 1 98.31 356 PHE A O 1
ATOM 2692 N N . SER A 1 357 ? -6.777 -39.812 -19.109 1 97.56 357 SER A N 1
ATOM 2693 C CA . SER A 1 357 ? -7.266 -40.062 -20.453 1 97.56 357 SER A CA 1
ATOM 2694 C C . SER A 1 357 ? -8.438 -39.156 -20.812 1 97.56 357 SER A C 1
ATOM 2696 O O . SER A 1 357 ? -8.781 -39 -21.984 1 97.56 357 SER A O 1
ATOM 2698 N N . GLU A 1 358 ? -9.047 -38.562 -19.797 1 98.06 358 GLU A N 1
ATOM 2699 C CA . GLU A 1 358 ? -10.219 -37.719 -20.016 1 98.06 358 GLU A CA 1
ATOM 2700 C C . GLU A 1 358 ? -9.898 -36.25 -19.734 1 98.06 358 GLU A C 1
ATOM 2702 O O . GLU A 1 358 ? -10.789 -35.469 -19.359 1 98.06 358 GLU A O 1
ATOM 2707 N N . ILE A 1 359 ? -8.688 -35.875 -19.875 1 98.31 359 ILE A N 1
ATOM 2708 C CA . ILE A 1 359 ? -8.211 -34.562 -19.438 1 98.31 359 ILE A CA 1
ATOM 2709 C C . ILE A 1 359 ? -9.016 -33.469 -20.156 1 98.31 359 ILE A C 1
ATOM 2711 O O . ILE A 1 359 ? -9.25 -32.375 -19.594 1 98.31 359 ILE A O 1
ATOM 2715 N N . ASN A 1 360 ? -9.516 -33.625 -21.312 1 98.38 360 ASN A N 1
ATOM 2716 C CA . ASN A 1 360 ? -10.273 -32.625 -22.047 1 98.38 360 ASN A CA 1
ATOM 2717 C C . ASN A 1 360 ? -11.594 -32.312 -21.344 1 98.38 360 ASN A C 1
ATOM 2719 O O . ASN A 1 360 ? -12.109 -31.188 -21.484 1 98.38 360 ASN A O 1
ATOM 2723 N N . LYS A 1 361 ? -12.07 -33.219 -20.562 1 97.88 361 LYS A N 1
ATOM 2724 C CA . LYS A 1 361 ? -13.273 -32.938 -19.781 1 97.88 361 LYS A CA 1
ATOM 2725 C C . LYS A 1 361 ? -13.023 -31.828 -18.75 1 97.88 361 LYS A C 1
ATOM 2727 O O . LYS A 1 361 ? -13.93 -31.062 -18.438 1 97.88 361 LYS A O 1
ATOM 2732 N N . ALA A 1 362 ? -11.852 -31.812 -18.188 1 97.81 362 ALA A N 1
ATOM 2733 C CA . ALA A 1 362 ? -11.508 -30.75 -17.234 1 97.81 362 ALA A CA 1
ATOM 2734 C C . ALA A 1 362 ? -11.641 -29.375 -17.891 1 97.81 362 ALA A C 1
ATOM 2736 O O . ALA A 1 362 ? -12.133 -28.438 -17.266 1 97.81 362 ALA A O 1
ATOM 2737 N N . PHE A 1 363 ? -11.18 -29.219 -19.125 1 97.25 363 PHE A N 1
ATOM 2738 C CA . PHE A 1 363 ? -11.312 -27.969 -19.859 1 97.25 363 PHE A CA 1
ATOM 2739 C C . PHE A 1 363 ? -12.781 -27.625 -20.078 1 97.25 363 PHE A C 1
ATOM 2741 O O . PHE A 1 363 ? -13.188 -26.469 -19.922 1 97.25 363 PHE A O 1
ATOM 2748 N N . ASP A 1 364 ? -13.578 -28.641 -20.391 1 96.5 364 ASP A N 1
ATOM 2749 C CA . ASP A 1 364 ? -15.016 -28.438 -20.578 1 96.5 364 ASP A CA 1
ATOM 2750 C C . ASP A 1 364 ? -15.664 -27.891 -19.312 1 96.5 364 ASP A C 1
ATOM 2752 O O . ASP A 1 364 ? -16.438 -26.922 -19.375 1 96.5 364 ASP A O 1
ATOM 2756 N N . TYR A 1 365 ? -15.328 -28.547 -18.203 1 95.12 365 TYR A N 1
ATOM 2757 C CA . TYR A 1 365 ? -15.875 -28.094 -16.938 1 95.12 365 TYR A CA 1
ATOM 2758 C C . TYR A 1 365 ? -15.555 -26.625 -16.688 1 95.12 365 TYR A C 1
ATOM 2760 O O . TYR A 1 365 ? -16.438 -25.844 -16.328 1 95.12 365 TYR A O 1
ATOM 2768 N N . MET A 1 366 ? -14.312 -26.234 -16.875 1 93.19 366 MET A N 1
ATOM 2769 C CA . MET A 1 366 ? -13.875 -24.875 -16.594 1 93.19 366 MET A CA 1
ATOM 2770 C C . MET A 1 366 ? -14.539 -23.891 -17.547 1 93.19 366 MET A C 1
ATOM 2772 O O . MET A 1 366 ? -15 -22.828 -17.109 1 93.19 366 MET A O 1
ATOM 2776 N N . LEU A 1 367 ? -14.625 -24.203 -18.828 1 92.38 367 LEU A N 1
ATOM 2777 C CA . LEU A 1 367 ? -15.219 -23.328 -19.828 1 92.38 367 LEU A CA 1
ATOM 2778 C C . LEU A 1 367 ? -16.703 -23.109 -19.562 1 92.38 367 LEU A C 1
ATOM 2780 O O . LEU A 1 367 ? -17.25 -22.047 -19.844 1 92.38 367 LEU A O 1
ATOM 2784 N N . LYS A 1 368 ? -17.312 -24.109 -18.938 1 91.44 368 LYS A N 1
ATOM 2785 C CA . LYS A 1 368 ? -18.734 -24.016 -18.609 1 91.44 368 LYS A CA 1
ATOM 2786 C C . LYS A 1 368 ? -18.953 -23.391 -17.234 1 91.44 368 LYS A C 1
ATOM 2788 O O . LYS A 1 368 ? -20.094 -23.172 -16.828 1 91.44 368 LYS A O 1
ATOM 2793 N N . GLY A 1 369 ? -17.844 -23.125 -16.562 1 86.38 369 GLY A N 1
ATOM 2794 C CA . GLY A 1 369 ? -17.953 -22.547 -15.242 1 86.38 369 GLY A CA 1
ATOM 2795 C C . GLY A 1 369 ? -18.422 -23.531 -14.188 1 86.38 369 GLY A C 1
ATOM 2796 O O . GLY A 1 369 ? -19.062 -23.141 -13.211 1 86.38 369 GLY A O 1
ATOM 2797 N N . GLU A 1 370 ? -18.125 -24.797 -14.461 1 88.62 370 GLU A N 1
ATOM 2798 C CA . GLU A 1 370 ? -18.562 -25.844 -13.539 1 88.62 370 GLU A CA 1
ATOM 2799 C C . GLU A 1 370 ? -17.438 -26.281 -12.617 1 88.62 370 GLU A C 1
ATOM 2801 O O . GLU A 1 370 ? -16.391 -26.734 -13.078 1 88.62 370 GLU A O 1
ATOM 2806 N N . GLY A 1 371 ? -17.641 -26.031 -11.383 1 88.38 371 GLY A N 1
ATOM 2807 C CA . GLY A 1 371 ? -16.688 -26.531 -10.391 1 88.38 371 GLY A CA 1
ATOM 2808 C C . GLY A 1 371 ? -15.594 -25.516 -10.062 1 88.38 371 GLY A C 1
ATOM 2809 O O . GLY A 1 371 ? -15.609 -24.391 -10.57 1 88.38 371 GLY A O 1
ATOM 2810 N N . LEU A 1 372 ? -14.695 -25.922 -9.164 1 92.62 372 LEU A N 1
ATOM 2811 C CA . LEU A 1 372 ? -13.57 -25.109 -8.734 1 92.62 372 LEU A CA 1
ATOM 2812 C C . LEU A 1 372 ? -12.25 -25.703 -9.211 1 92.62 372 LEU A C 1
ATOM 2814 O O . LEU A 1 372 ? -11.602 -25.156 -10.109 1 92.62 372 LEU A O 1
ATOM 2818 N N . ARG A 1 373 ? -11.953 -26.906 -8.734 1 95.38 373 ARG A N 1
ATOM 2819 C CA . ARG A 1 373 ? -10.75 -27.609 -9.188 1 95.38 373 ARG A CA 1
ATOM 2820 C C . ARG A 1 373 ? -11.086 -29.031 -9.633 1 95.38 373 ARG A C 1
ATOM 2822 O O . ARG A 1 373 ? -11.844 -29.734 -8.961 1 95.38 373 ARG A O 1
ATOM 2829 N N . CYS A 1 374 ? -10.57 -29.359 -10.773 1 97.38 374 CYS A N 1
ATOM 2830 C CA . CYS A 1 374 ? -10.672 -30.719 -11.297 1 97.38 374 CYS A CA 1
ATOM 2831 C C . CYS A 1 374 ? -9.328 -31.438 -11.211 1 97.38 374 CYS A C 1
ATOM 2833 O O . CYS A 1 374 ? -8.367 -31.047 -11.875 1 97.38 374 CYS A O 1
ATOM 2835 N N . ILE A 1 375 ? -9.297 -32.5 -10.391 1 98.06 375 ILE A N 1
ATOM 2836 C CA . ILE A 1 375 ? -8.094 -33.312 -10.258 1 98.06 375 ILE A CA 1
ATOM 2837 C C . ILE A 1 375 ? -8.016 -34.312 -11.414 1 98.06 375 ILE A C 1
ATOM 2839 O O . ILE A 1 375 ? -9.016 -34.906 -11.789 1 98.06 375 ILE A O 1
ATOM 2843 N N . ILE A 1 376 ? -6.875 -34.375 -11.969 1 98.56 376 ILE A N 1
ATOM 2844 C CA . ILE A 1 376 ? -6.57 -35.344 -13.008 1 98.56 376 ILE A CA 1
ATOM 2845 C C . ILE A 1 376 ? -5.605 -36.406 -12.461 1 98.56 376 ILE A C 1
ATOM 2847 O O . ILE A 1 376 ? -4.484 -36.062 -12.07 1 98.56 376 ILE A O 1
ATOM 2851 N N . ARG A 1 377 ? -6.027 -37.594 -12.461 1 98.38 377 ARG A N 1
ATOM 2852 C CA . ARG A 1 377 ? -5.234 -38.688 -11.938 1 98.38 377 ARG A CA 1
ATOM 2853 C C . ARG A 1 377 ? -4.406 -39.344 -13.047 1 98.38 377 ARG A C 1
ATOM 2855 O O . ARG A 1 377 ? -4.957 -39.875 -14.008 1 98.38 377 ARG A O 1
ATOM 2862 N N . MET A 1 378 ? -3.094 -39.344 -12.906 1 97.06 378 MET A N 1
ATOM 2863 C CA . MET A 1 378 ? -2.213 -39.844 -13.945 1 97.06 378 MET A CA 1
ATOM 2864 C C . MET A 1 378 ? -2.271 -41.375 -13.984 1 97.06 378 MET A C 1
ATOM 2866 O O . MET A 1 378 ? -2.195 -41.969 -15.055 1 97.06 378 MET A O 1
ATOM 2870 N N . GLU A 1 379 ? -2.109 -41.969 -12.742 1 84.19 379 GLU A N 1
ATOM 2871 C CA . GLU A 1 379 ? -2.221 -43.438 -12.688 1 84.19 379 GLU A CA 1
ATOM 2872 C C . GLU A 1 379 ? -3.641 -43.875 -12.328 1 84.19 379 GLU A C 1
ATOM 2874 O O . GLU A 1 379 ? -4.348 -43.156 -11.609 1 84.19 379 GLU A O 1
ATOM 2879 N N . GLY A 1 380 ? -4.184 -45 -13.109 1 64.06 380 GLY A N 1
ATOM 2880 C CA . GLY A 1 380 ? -5.461 -45.625 -12.82 1 64.06 380 GLY A CA 1
ATOM 2881 C C . GLY A 1 380 ? -6.434 -45.562 -13.984 1 64.06 380 GLY A C 1
ATOM 2882 O O . GLY A 1 380 ? -6.199 -44.844 -14.953 1 64.06 380 GLY A O 1
ATOM 2883 N N . MET B 1 1 ? -4.652 33.781 38.156 1 44.19 1 MET B N 1
ATOM 2884 C CA . MET B 1 1 ? -5.574 33.719 37.031 1 44.19 1 MET B CA 1
ATOM 2885 C C . MET B 1 1 ? -5.438 34.938 36.125 1 44.19 1 MET B C 1
ATOM 2887 O O . MET B 1 1 ? -5.379 36.062 36.625 1 44.19 1 MET B O 1
ATOM 2891 N N . SER B 1 2 ? -4.945 34.656 34.875 1 54.47 2 SER B N 1
ATOM 2892 C CA . SER B 1 2 ? -4.75 35.812 34 1 54.47 2 SER B CA 1
ATOM 2893 C C . SER B 1 2 ? -5.992 36.688 34 1 54.47 2 SER B C 1
ATOM 2895 O O . SER B 1 2 ? -7.109 36.219 34.188 1 54.47 2 SER B O 1
ATOM 2897 N N . SER B 1 3 ? -5.871 38.031 34.188 1 73.12 3 SER B N 1
ATOM 2898 C CA . SER B 1 3 ? -6.887 39.062 34.219 1 73.12 3 SER B CA 1
ATOM 2899 C C . SER B 1 3 ? -7.82 38.969 33.031 1 73.12 3 SER B C 1
ATOM 2901 O O . SER B 1 3 ? -8.883 39.594 33 1 73.12 3 SER B O 1
ATOM 2903 N N . THR B 1 4 ? -7.562 37.938 32.219 1 84 4 THR B N 1
ATOM 2904 C CA . THR B 1 4 ? -8.32 37.938 30.969 1 84 4 THR B CA 1
ATOM 2905 C C . THR B 1 4 ? -9.273 36.75 30.922 1 84 4 THR B C 1
ATOM 2907 O O . THR B 1 4 ? -10.109 36.625 30.016 1 84 4 THR B O 1
ATOM 2910 N N . VAL B 1 5 ? -9.305 35.969 31.922 1 86.38 5 VAL B N 1
ATOM 2911 C CA . VAL B 1 5 ? -10.109 34.75 31.953 1 86.38 5 VAL B CA 1
ATOM 2912 C C . VAL B 1 5 ? -11.594 35.094 31.859 1 86.38 5 VAL B C 1
ATOM 2914 O O . VAL B 1 5 ? -12.078 35.969 32.594 1 86.38 5 VAL B O 1
ATOM 2917 N N . GLY B 1 6 ? -12.25 34.469 30.906 1 90.69 6 GLY B N 1
ATOM 2918 C CA . GLY B 1 6 ? -13.688 34.625 30.766 1 90.69 6 GLY B CA 1
ATOM 2919 C C . GLY B 1 6 ? -14.062 35.938 30.094 1 90.69 6 GLY B C 1
ATOM 2920 O O . GLY B 1 6 ? -15.25 36.281 29.984 1 90.69 6 GLY B O 1
ATOM 2921 N N . LYS B 1 7 ? -13.086 36.719 29.688 1 95.06 7 LYS B N 1
ATOM 2922 C CA . LYS B 1 7 ? -13.344 38.031 29.109 1 95.06 7 LYS B CA 1
ATOM 2923 C C . LYS B 1 7 ? -12.945 38.062 27.625 1 95.06 7 LYS B C 1
ATOM 2925 O O . LYS B 1 7 ? -12.094 37.281 27.203 1 95.06 7 LYS B O 1
ATOM 2930 N N . VAL B 1 8 ? -13.617 38.938 26.984 1 96.94 8 VAL B N 1
ATOM 2931 C CA . VAL B 1 8 ? -13.188 39.25 25.625 1 96.94 8 VAL B CA 1
ATOM 2932 C C . VAL B 1 8 ? -11.875 40.031 25.656 1 96.94 8 VAL B C 1
ATOM 2934 O O . VAL B 1 8 ? -11.719 40.969 26.438 1 96.94 8 VAL B O 1
ATOM 2937 N N . ILE B 1 9 ? -10.977 39.594 24.781 1 96.12 9 ILE B N 1
ATOM 2938 C CA . ILE B 1 9 ? -9.68 40.25 24.672 1 96.12 9 ILE B CA 1
ATOM 2939 C C . ILE B 1 9 ? -9.602 41 23.344 1 96.12 9 ILE B C 1
ATOM 2941 O O . ILE B 1 9 ? -10.117 40.531 22.328 1 96.12 9 ILE B O 1
ATOM 2945 N N . ARG B 1 10 ? -9.062 42.156 23.438 1 97.19 10 ARG B N 1
ATOM 2946 C CA . ARG B 1 10 ? -8.719 42.875 22.203 1 97.19 10 ARG B CA 1
ATOM 2947 C C . ARG B 1 10 ? -7.23 42.719 21.891 1 97.19 10 ARG B C 1
ATOM 2949 O O . ARG B 1 10 ? -6.391 42.875 22.781 1 97.19 10 ARG B O 1
ATOM 2956 N N . CYS B 1 11 ? -6.969 42.375 20.719 1 97.06 11 CYS B N 1
ATOM 2957 C CA . CYS B 1 11 ? -5.578 42.219 20.312 1 97.06 11 CYS B CA 1
ATOM 2958 C C . CYS B 1 11 ? -5.414 42.438 18.812 1 97.06 11 CYS B C 1
ATOM 2960 O O . CYS B 1 11 ? -6.395 42.688 18.109 1 97.06 11 CYS B O 1
ATOM 2962 N N . LYS B 1 12 ? -4.117 42.406 18.375 1 98.25 12 LYS B N 1
ATOM 2963 C CA . LYS B 1 12 ? -3.824 42.531 16.953 1 98.25 12 LYS B CA 1
ATOM 2964 C C . LYS B 1 12 ? -3.945 41.219 16.234 1 98.25 12 LYS B C 1
ATOM 2966 O O . LYS B 1 12 ? -3.58 40.156 16.766 1 98.25 12 LYS B O 1
ATOM 2971 N N . ALA B 1 13 ? -4.5 41.25 15.047 1 98.69 13 ALA B N 1
ATOM 2972 C CA . ALA B 1 13 ? -4.562 40.125 14.125 1 98.69 13 ALA B CA 1
ATOM 2973 C C . ALA B 1 13 ? -4.387 40.594 12.68 1 98.69 13 ALA B C 1
ATOM 2975 O O . ALA B 1 13 ? -4.668 41.719 12.344 1 98.69 13 ALA B O 1
ATOM 2976 N N . ALA B 1 14 ? -3.799 39.75 11.891 1 98.75 14 ALA B N 1
ATOM 2977 C CA . ALA B 1 14 ? -3.75 39.969 10.445 1 98.75 14 ALA B CA 1
ATOM 2978 C C . ALA B 1 14 ? -4.988 39.406 9.758 1 98.75 14 ALA B C 1
ATOM 2980 O O . ALA B 1 14 ? -5.141 38.188 9.648 1 98.75 14 ALA B O 1
ATOM 2981 N N . VAL B 1 15 ? -5.855 40.25 9.266 1 98.62 15 VAL B N 1
ATOM 2982 C CA . VAL B 1 15 ? -7.141 39.844 8.711 1 98.62 15 VAL B CA 1
ATOM 2983 C C . VAL B 1 15 ? -7.078 39.875 7.184 1 98.62 15 VAL B C 1
ATOM 2985 O O . VAL B 1 15 ? -6.586 40.844 6.594 1 98.62 15 VAL B O 1
ATOM 2988 N N . ALA B 1 16 ? -7.418 38.781 6.586 1 97.88 16 ALA B N 1
ATOM 2989 C CA . ALA B 1 16 ? -7.668 38.781 5.145 1 97.88 16 ALA B CA 1
ATOM 2990 C C . ALA B 1 16 ? -9.109 39.156 4.832 1 97.88 16 ALA B C 1
ATOM 2992 O O . ALA B 1 16 ? -10.039 38.406 5.129 1 97.88 16 ALA B O 1
ATOM 2993 N N . TRP B 1 17 ? -9.289 40.25 4.219 1 97.06 17 TRP B N 1
ATOM 2994 C CA . TRP B 1 17 ? -10.633 40.75 3.928 1 97.06 17 TRP B CA 1
ATOM 2995 C C . TRP B 1 17 ? -11.125 40.219 2.58 1 97.06 17 TRP B C 1
ATOM 2997 O O . TRP B 1 17 ? -12.328 40.062 2.375 1 97.06 17 TRP B O 1
ATOM 3007 N N . GLU B 1 18 ? -10.211 40.062 1.663 1 94.5 18 GLU B N 1
ATOM 3008 C CA . GLU B 1 18 ? -10.516 39.594 0.317 1 94.5 18 GLU B CA 1
ATOM 3009 C C . GLU B 1 18 ? -9.398 38.688 -0.221 1 94.5 18 GLU B C 1
ATOM 3011 O O . GLU B 1 18 ? -8.266 38.75 0.261 1 94.5 18 GLU B O 1
ATOM 3016 N N . ALA B 1 19 ? -9.75 37.906 -1.2 1 94.62 19 ALA B N 1
ATOM 3017 C CA . ALA B 1 19 ? -8.805 36.969 -1.811 1 94.62 19 ALA B CA 1
ATOM 3018 C C . ALA B 1 19 ? -7.605 37.719 -2.4 1 94.62 19 ALA B C 1
ATOM 3020 O O . ALA B 1 19 ? -7.766 38.719 -3.098 1 94.62 19 ALA B O 1
ATOM 3021 N N . ALA B 1 20 ? -6.477 37.312 -2.051 1 94.62 20 ALA B N 1
ATOM 3022 C CA . ALA B 1 20 ? -5.211 37.688 -2.68 1 94.62 20 ALA B CA 1
ATOM 3023 C C . ALA B 1 20 ? -4.875 39.156 -2.42 1 94.62 20 ALA B C 1
ATOM 3025 O O . ALA B 1 20 ? -4.098 39.75 -3.158 1 94.62 20 ALA B O 1
ATOM 3026 N N . LYS B 1 21 ? -5.465 39.781 -1.51 1 96.19 21 LYS B N 1
ATOM 3027 C CA . LYS B 1 21 ? -5.094 41.125 -1.064 1 96.19 21 LYS B CA 1
ATOM 3028 C C . LYS B 1 21 ? -4.25 41.062 0.207 1 96.19 21 LYS B C 1
ATOM 3030 O O . LYS B 1 21 ? -4.398 40.156 1.014 1 96.19 21 LYS B O 1
ATOM 3035 N N . PRO B 1 22 ? -3.363 42.031 0.358 1 97.62 22 PRO B N 1
ATOM 3036 C CA . PRO B 1 22 ? -2.543 42.031 1.571 1 97.62 22 PRO B CA 1
ATOM 3037 C C . PRO B 1 22 ? -3.377 41.969 2.848 1 97.62 22 PRO B C 1
ATOM 3039 O O . PRO B 1 22 ? -4.457 42.531 2.916 1 97.62 22 PRO B O 1
ATOM 3042 N N . LEU B 1 23 ? -2.863 41.25 3.805 1 98.56 23 LEU B N 1
ATOM 3043 C CA . LEU B 1 23 ? -3.527 41.188 5.102 1 98.56 23 LEU B CA 1
ATOM 3044 C C . LEU B 1 23 ? -3.502 42.562 5.789 1 98.56 23 LEU B C 1
ATOM 3046 O O . LEU B 1 23 ? -2.541 43.312 5.641 1 98.56 23 LEU B O 1
ATOM 3050 N N . SER B 1 24 ? -4.547 42.844 6.492 1 98.44 24 SER B N 1
ATOM 3051 C CA . SER B 1 24 ? -4.641 44.062 7.27 1 98.44 24 SER B CA 1
ATOM 3052 C C . SER B 1 24 ? -4.465 43.781 8.758 1 98.44 24 SER B C 1
ATOM 3054 O O . SER B 1 24 ? -5.18 42.969 9.336 1 98.44 24 SER B O 1
ATOM 3056 N N . ILE B 1 25 ? -3.5 44.5 9.375 1 98.19 25 ILE B N 1
ATOM 3057 C CA . ILE B 1 25 ? -3.383 44.375 10.82 1 98.19 25 ILE B CA 1
ATOM 3058 C C . ILE B 1 25 ? -4.527 45.156 11.484 1 98.19 25 ILE B C 1
ATOM 3060 O O . ILE B 1 25 ? -4.645 46.375 11.328 1 98.19 25 ILE B O 1
ATOM 3064 N N . GLU B 1 26 ? -5.32 44.375 12.203 1 98.19 26 GLU B N 1
ATOM 3065 C CA . GLU B 1 26 ? -6.504 44.938 12.844 1 98.19 26 GLU B CA 1
ATOM 3066 C C . GLU B 1 26 ? -6.496 44.656 14.344 1 98.19 26 GLU B C 1
ATOM 3068 O O . GLU B 1 26 ? -5.816 43.75 14.805 1 98.19 26 GLU B O 1
ATOM 3073 N N . GLU B 1 27 ? -7.172 45.562 15.023 1 98.31 27 GLU B N 1
ATOM 3074 C CA . GLU B 1 27 ? -7.562 45.156 16.375 1 98.31 27 GLU B CA 1
ATOM 3075 C C . GLU B 1 27 ? -8.844 44.344 16.359 1 98.31 27 GLU B C 1
ATOM 3077 O O . GLU B 1 27 ? -9.867 44.781 15.828 1 98.31 27 GLU B O 1
ATOM 3082 N N . VAL B 1 28 ? -8.75 43.156 16.875 1 98.56 28 VAL B N 1
ATOM 3083 C CA . VAL B 1 28 ? -9.906 42.25 16.875 1 98.56 28 VAL B CA 1
ATOM 3084 C C . VAL B 1 28 ? -10.281 41.906 18.312 1 98.56 28 VAL B C 1
ATOM 3086 O O . VAL B 1 28 ? -9.469 42.062 19.234 1 98.56 28 VAL B O 1
ATOM 3089 N N . GLU B 1 29 ? -11.5 41.562 18.453 1 98.5 29 GLU B N 1
ATOM 3090 C CA . GLU B 1 29 ? -11.953 40.969 19.703 1 98.5 29 GLU B CA 1
ATOM 3091 C C . GLU B 1 29 ? -11.867 39.438 19.656 1 98.5 29 GLU B C 1
ATOM 3093 O O . GLU B 1 29 ? -12.266 38.812 18.656 1 98.5 29 GLU B O 1
ATOM 3098 N N . VAL B 1 30 ? -11.281 38.844 20.688 1 98.56 30 VAL B N 1
ATOM 3099 C CA . VAL B 1 30 ? -11.203 37.375 20.828 1 98.56 30 VAL B CA 1
ATOM 3100 C C . VAL B 1 30 ? -12.023 36.938 22.031 1 98.56 30 VAL B C 1
ATOM 3102 O O . VAL B 1 30 ? -11.758 37.344 23.156 1 98.56 30 VAL B O 1
ATOM 3105 N N . ALA B 1 31 ? -12.977 36.156 21.797 1 98.19 31 ALA B N 1
ATOM 3106 C CA . ALA B 1 31 ? -13.891 35.688 22.828 1 98.19 31 ALA B CA 1
ATOM 3107 C C . ALA B 1 31 ? -13.203 34.688 23.75 1 98.19 31 ALA B C 1
ATOM 3109 O O . ALA B 1 31 ? -12.18 34.094 23.375 1 98.19 31 ALA B O 1
ATOM 3110 N N . PRO B 1 32 ? -13.711 34.594 24.9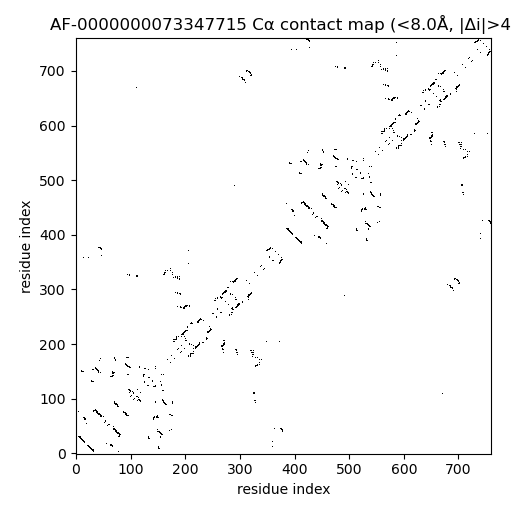84 1 97.81 32 PRO B N 1
ATOM 3111 C CA . PRO B 1 32 ? -13.172 33.531 25.859 1 97.81 32 PRO B CA 1
ATOM 3112 C C . PRO B 1 32 ? -13.484 32.125 25.359 1 97.81 32 PRO B C 1
ATOM 3114 O O . PRO B 1 32 ? -14.477 31.938 24.641 1 97.81 32 PRO B O 1
ATOM 3117 N N . PRO B 1 33 ? -12.641 31.141 25.703 1 98.19 33 PRO B N 1
ATOM 3118 C CA . PRO B 1 33 ? -12.891 29.766 25.281 1 98.19 33 PRO B CA 1
ATOM 3119 C C . PRO B 1 33 ? -14.133 29.156 25.938 1 98.19 33 PRO B C 1
ATOM 3121 O O . PRO B 1 33 ? -14.398 29.422 27.109 1 98.19 33 PRO B O 1
ATOM 3124 N N . GLN B 1 34 ? -14.898 28.484 25.172 1 97.56 34 GLN B N 1
ATOM 3125 C CA . GLN B 1 34 ? -16.047 27.719 25.656 1 97.56 34 GLN B CA 1
ATOM 3126 C C . GLN B 1 34 ? -15.656 26.281 25.984 1 97.56 34 GLN B C 1
ATOM 3128 O O . GLN B 1 34 ? -14.469 25.969 26.109 1 97.56 34 GLN B O 1
ATOM 3133 N N . ALA B 1 35 ? -16.734 25.438 26.25 1 96.81 35 ALA B N 1
ATOM 3134 C CA . ALA B 1 35 ? -16.469 24.031 26.562 1 96.81 35 ALA B CA 1
ATOM 3135 C C . ALA B 1 35 ? -15.617 23.375 25.5 1 96.81 35 ALA B C 1
ATOM 3137 O O . ALA B 1 35 ? -15.875 23.516 24.297 1 96.81 35 ALA B O 1
ATOM 3138 N N . ASN B 1 36 ? -14.5 22.672 25.953 1 96.5 36 ASN B N 1
ATOM 3139 C CA . ASN B 1 36 ? -13.57 21.922 25.109 1 96.5 36 ASN B CA 1
ATOM 3140 C C . ASN B 1 36 ? -12.719 22.859 24.25 1 96.5 36 ASN B C 1
ATOM 3142 O O . ASN B 1 36 ? -12.203 22.453 23.203 1 96.5 36 ASN B O 1
ATOM 3146 N N . GLU B 1 37 ? -12.625 24.062 24.703 1 98 37 GLU B N 1
ATOM 3147 C CA . GLU B 1 37 ? -11.805 25.031 24 1 98 37 GLU B CA 1
ATOM 3148 C C . GLU B 1 37 ? -10.711 25.594 24.891 1 98 37 GLU B C 1
ATOM 3150 O O . GLU B 1 37 ? -10.797 25.5 26.125 1 98 37 GLU B O 1
ATOM 3155 N N . VAL B 1 38 ? -9.695 26.109 24.281 1 98.38 38 VAL B N 1
ATOM 3156 C CA . VAL B 1 38 ? -8.602 26.797 24.969 1 98.38 38 VAL B CA 1
ATOM 3157 C C . VAL B 1 38 ? -8.219 28.062 24.203 1 98.38 38 VAL B C 1
ATOM 3159 O O . VAL B 1 38 ? -8.25 28.078 22.984 1 98.38 38 VAL B O 1
ATOM 3162 N N . ARG B 1 39 ? -7.969 29.078 24.875 1 98.69 39 ARG B N 1
ATOM 3163 C CA . ARG B 1 39 ? -7.43 30.281 24.281 1 98.69 39 ARG B CA 1
ATOM 3164 C C . ARG B 1 39 ? -5.91 30.344 24.422 1 98.69 39 ARG B C 1
ATOM 3166 O O . ARG B 1 39 ? -5.383 30.141 25.516 1 98.69 39 ARG B O 1
ATOM 3173 N N . LEU B 1 40 ? -5.289 30.578 23.391 1 98.44 40 LEU B N 1
ATOM 3174 C CA . LEU B 1 40 ? -3.834 30.562 23.312 1 98.44 40 LEU B CA 1
ATOM 3175 C C . LEU B 1 40 ? -3.291 31.969 23.062 1 98.44 40 LEU B C 1
ATOM 3177 O O . LEU B 1 40 ? -3.863 32.719 22.281 1 98.44 40 LEU B O 1
ATOM 3181 N N . ARG B 1 41 ? -2.225 32.312 23.734 1 98.19 41 ARG B N 1
ATOM 3182 C CA . ARG B 1 41 ? -1.377 33.438 23.328 1 98.19 41 ARG B CA 1
ATOM 3183 C C . ARG B 1 41 ? -0.29 32.969 22.359 1 98.19 41 ARG B C 1
ATOM 3185 O O . ARG B 1 41 ? 0.598 32.219 22.734 1 98.19 41 ARG B O 1
ATOM 3192 N N . ILE B 1 42 ? -0.368 33.438 21.172 1 98.56 42 ILE B N 1
ATOM 3193 C CA . ILE B 1 42 ? 0.577 33.031 20.141 1 98.56 42 ILE B CA 1
ATOM 3194 C C . ILE B 1 42 ? 1.855 33.844 20.25 1 98.56 42 ILE B C 1
ATOM 3196 O O . ILE B 1 42 ? 1.806 35.094 20.219 1 98.56 42 ILE B O 1
ATOM 3200 N N . LEU B 1 43 ? 2.951 33.188 20.344 1 98.56 43 LEU B N 1
ATOM 3201 C CA . LEU B 1 43 ? 4.227 33.906 20.438 1 98.56 43 LEU B CA 1
ATOM 3202 C C . LEU B 1 43 ? 4.949 33.906 19.094 1 98.56 43 LEU B C 1
ATOM 3204 O O . LEU B 1 43 ? 5.594 34.875 18.734 1 98.56 43 LEU B O 1
ATOM 3208 N N . PHE B 1 44 ? 4.91 32.812 18.422 1 98.62 44 PHE B N 1
ATOM 3209 C CA . PHE B 1 44 ? 5.508 32.625 17.094 1 98.62 44 PHE B CA 1
ATOM 3210 C C . PHE B 1 44 ? 4.559 31.891 16.156 1 98.62 44 PHE B C 1
ATOM 3212 O O . PHE B 1 44 ? 3.877 30.953 16.578 1 98.62 44 PHE B O 1
ATOM 3219 N N . THR B 1 45 ? 4.438 32.312 14.961 1 98.31 45 THR B N 1
ATOM 3220 C CA . THR B 1 45 ? 3.719 31.625 13.898 1 98.31 45 THR B CA 1
ATOM 3221 C C . THR B 1 45 ? 4.543 31.578 12.617 1 98.31 45 THR B C 1
ATOM 3223 O O . THR B 1 45 ? 5.633 32.156 12.555 1 98.31 45 THR B O 1
ATOM 3226 N N . SER B 1 46 ? 4.219 30.734 11.742 1 97.44 46 SER B N 1
ATOM 3227 C CA . SER B 1 46 ? 4.926 30.609 10.477 1 97.44 46 SER B CA 1
ATOM 3228 C C . SER B 1 46 ? 3.953 30.516 9.305 1 97.44 46 SER B C 1
ATOM 3230 O O . SER B 1 46 ? 2.789 30.156 9.492 1 97.44 46 SER B O 1
ATOM 3232 N N . LEU B 1 47 ? 4.426 31 8.188 1 96.44 47 LEU B N 1
ATOM 3233 C CA . LEU B 1 47 ? 3.609 30.906 6.98 1 96.44 47 LEU B CA 1
ATOM 3234 C C . LEU B 1 47 ? 3.826 29.578 6.27 1 96.44 47 LEU B C 1
ATOM 3236 O O . LEU B 1 47 ? 4.965 29.141 6.102 1 96.44 47 LEU B O 1
ATOM 3240 N N . CYS B 1 48 ? 2.781 28.891 5.941 1 93.12 48 CYS B N 1
ATOM 3241 C CA . CYS B 1 48 ? 2.779 27.656 5.16 1 93.12 48 CYS B CA 1
ATOM 3242 C C . CYS B 1 48 ? 2.1 27.859 3.812 1 93.12 48 CYS B C 1
ATOM 3244 O O . CYS B 1 48 ? 1.278 28.766 3.66 1 93.12 48 CYS B O 1
ATOM 3246 N N . HIS B 1 49 ? 2.42 27.047 2.832 1 89.88 49 HIS B N 1
ATOM 3247 C CA . HIS B 1 49 ? 1.827 27.172 1.506 1 89.88 49 HIS B CA 1
ATOM 3248 C C . HIS B 1 49 ? 0.312 27 1.561 1 89.88 49 HIS B C 1
ATOM 3250 O O . HIS B 1 49 ? -0.414 27.609 0.771 1 89.88 49 HIS B O 1
ATOM 3256 N N . THR B 1 50 ? -0.169 26.219 2.422 1 89.75 50 THR B N 1
ATOM 3257 C CA . THR B 1 50 ? -1.604 26.031 2.623 1 89.75 50 THR B CA 1
ATOM 3258 C C . THR B 1 50 ? -2.279 27.375 2.918 1 89.75 50 THR B C 1
ATOM 3260 O O . THR B 1 50 ? -3.391 27.625 2.449 1 89.75 50 THR B O 1
ATOM 3263 N N . ASP B 1 51 ? -1.664 28.234 3.674 1 93.38 51 ASP B N 1
ATOM 3264 C CA . ASP B 1 51 ? -2.195 29.562 3.93 1 93.38 51 ASP B CA 1
ATOM 3265 C C . ASP B 1 51 ? -2.332 30.359 2.631 1 93.38 51 ASP B C 1
ATOM 3267 O O . ASP B 1 51 ? -3.357 31 2.393 1 93.38 51 ASP B O 1
ATOM 3271 N N . VAL B 1 52 ? -1.315 30.266 1.831 1 92.5 52 VAL B N 1
ATOM 3272 C CA . VAL B 1 52 ? -1.277 31.016 0.583 1 92.5 52 VAL B CA 1
ATOM 3273 C C . VAL B 1 52 ? -2.338 30.484 -0.378 1 92.5 52 VAL B C 1
ATOM 3275 O O . VAL B 1 52 ? -3.041 31.266 -1.029 1 92.5 52 VAL B O 1
ATOM 3278 N N . TYR B 1 53 ? -2.426 29.203 -0.409 1 88.44 53 TYR B N 1
ATOM 3279 C CA . TYR B 1 53 ? -3.387 28.578 -1.301 1 88.44 53 TYR B CA 1
ATOM 3280 C C . TYR B 1 53 ? -4.805 29.047 -1.008 1 88.44 53 TYR B C 1
ATOM 3282 O O . TYR B 1 53 ? -5.531 29.453 -1.92 1 88.44 53 TYR B O 1
ATOM 3290 N N . PHE B 1 54 ? -5.188 29.062 0.207 1 90.56 54 PHE B N 1
ATOM 3291 C CA . PHE B 1 54 ? -6.551 29.438 0.565 1 90.56 54 PHE B CA 1
ATOM 3292 C C . PHE B 1 54 ? -6.719 30.953 0.574 1 90.56 54 PHE B C 1
ATOM 3294 O O . PHE B 1 54 ? -7.82 31.469 0.36 1 90.56 54 PHE B O 1
ATOM 3301 N N . TRP B 1 55 ? -5.648 31.625 0.798 1 93.94 55 TRP B N 1
ATOM 3302 C CA . TRP B 1 55 ? -5.66 33.094 0.7 1 93.94 55 TRP B CA 1
ATOM 3303 C C . TRP B 1 55 ? -5.914 33.531 -0.735 1 93.94 55 TRP B C 1
ATOM 3305 O O . TRP B 1 55 ? -6.695 34.469 -0.975 1 93.94 55 TRP B O 1
ATOM 3315 N N . GLU B 1 56 ? -5.336 32.812 -1.635 1 91.06 56 GLU B N 1
ATOM 3316 C CA . GLU B 1 56 ? -5.543 33.125 -3.043 1 91.06 56 GLU B CA 1
ATOM 3317 C C . GLU B 1 56 ? -6.953 32.781 -3.496 1 91.06 56 GLU B C 1
ATOM 3319 O O . GLU B 1 56 ? -7.496 33.375 -4.414 1 91.06 56 GLU B O 1
ATOM 3324 N N . ALA B 1 57 ? -7.566 31.734 -2.854 1 79.88 57 ALA B N 1
ATOM 3325 C CA . ALA B 1 57 ? -8.93 31.25 -3.049 1 79.88 57 ALA B CA 1
ATOM 3326 C C . ALA B 1 57 ? -9.203 30.953 -4.52 1 79.88 57 ALA B C 1
ATOM 3328 O O . ALA B 1 57 ? -10.312 31.188 -5.012 1 79.88 57 ALA B O 1
ATOM 3329 N N . LYS B 1 58 ? -8.25 30.625 -5.215 1 72.69 58 LYS B N 1
ATOM 3330 C CA . LYS B 1 58 ? -8.5 30.281 -6.613 1 72.69 58 LYS B CA 1
ATOM 3331 C C . LYS B 1 58 ? -9.32 28.984 -6.723 1 72.69 58 LYS B C 1
ATOM 3333 O O . LYS B 1 58 ? -8.906 27.938 -6.238 1 72.69 58 LYS B O 1
ATOM 3338 N N . GLY B 1 59 ? -10.602 29.062 -7.258 1 59.78 59 GLY B N 1
ATOM 3339 C CA . GLY B 1 59 ? -11.422 27.906 -7.574 1 59.78 59 GLY B CA 1
ATOM 3340 C C . GLY B 1 59 ? -12.141 27.344 -6.363 1 59.78 59 GLY B C 1
ATOM 3341 O O . GLY B 1 59 ? -12.711 26.25 -6.43 1 59.78 59 GLY B O 1
ATOM 3342 N N . GLN B 1 60 ? -11.914 27.969 -5.203 1 66.88 60 GLN B N 1
ATOM 3343 C CA . GLN B 1 60 ? -12.539 27.469 -3.986 1 66.88 60 GLN B CA 1
ATOM 3344 C C . GLN B 1 60 ? -13.625 28.422 -3.49 1 66.88 60 GLN B C 1
ATOM 3346 O O . GLN B 1 60 ? -13.828 29.484 -4.062 1 66.88 60 GLN B O 1
ATOM 3351 N N . THR B 1 61 ? -14.523 27.828 -2.814 1 65.62 61 THR B N 1
ATOM 3352 C CA . THR B 1 61 ? -15.5 28.672 -2.133 1 65.62 61 THR B CA 1
ATOM 3353 C C . THR B 1 61 ? -14.828 29.484 -1.031 1 65.62 61 THR B C 1
ATOM 3355 O O . THR B 1 61 ? -14.508 28.953 0.037 1 65.62 61 THR B O 1
ATOM 3358 N N . PRO B 1 62 ? -14.5 30.641 -1.372 1 76.69 62 PRO B N 1
ATOM 3359 C CA . PRO B 1 62 ? -13.742 31.484 -0.451 1 76.69 62 PRO B CA 1
ATOM 3360 C C . PRO B 1 62 ? -14.562 31.953 0.75 1 76.69 62 PRO B C 1
ATOM 3362 O O . PRO B 1 62 ? -15.773 32.156 0.629 1 76.69 62 PRO B O 1
ATOM 3365 N N . LEU B 1 63 ? -14.07 31.844 1.935 1 89.5 63 LEU B N 1
ATOM 3366 C CA . LEU B 1 63 ? -14.648 32.375 3.166 1 89.5 63 LEU B CA 1
ATOM 3367 C C . LEU B 1 63 ? -13.852 33.562 3.672 1 89.5 63 LEU B C 1
ATOM 3369 O O . LEU B 1 63 ? -12.68 33.438 4.043 1 89.5 63 LEU B O 1
ATOM 3373 N N . PHE B 1 64 ? -14.414 34.781 3.613 1 94.06 64 PHE B N 1
ATOM 3374 C CA . PHE B 1 64 ? -13.828 36.031 4.086 1 94.06 64 PHE B CA 1
ATOM 3375 C C . PHE B 1 64 ? -14.852 36.844 4.859 1 94.06 64 PHE B C 1
ATOM 3377 O O . PHE B 1 64 ? -16.062 36.719 4.652 1 94.06 64 PHE B O 1
ATOM 3384 N N . PRO B 1 65 ? -14.398 37.781 5.801 1 96.56 65 PRO B N 1
ATOM 3385 C CA . PRO B 1 65 ? -13.023 37.969 6.266 1 96.56 65 PRO B CA 1
ATOM 3386 C C . PRO B 1 65 ? -12.539 36.812 7.141 1 96.56 65 PRO B C 1
ATOM 3388 O O . PRO B 1 65 ? -13.344 36.156 7.832 1 96.56 65 PRO B O 1
ATOM 3391 N N . ARG B 1 66 ? -11.281 36.562 7.125 1 96.62 66 ARG B N 1
ATOM 3392 C CA . ARG B 1 66 ? -10.727 35.406 7.809 1 96.62 66 ARG B CA 1
ATOM 3393 C C . ARG B 1 66 ? -9.336 35.719 8.359 1 96.62 66 ARG B C 1
ATOM 3395 O O . ARG B 1 66 ? -8.633 36.562 7.848 1 96.62 66 ARG B O 1
ATOM 3402 N N . ILE B 1 67 ? -9 35.094 9.469 1 98.12 67 ILE B N 1
ATOM 3403 C CA . ILE B 1 67 ? -7.641 35.094 9.984 1 98.12 67 ILE B CA 1
ATOM 3404 C C . ILE B 1 67 ? -6.969 33.75 9.672 1 98.12 67 ILE B C 1
ATOM 3406 O O . ILE B 1 67 ? -7.41 32.719 10.148 1 98.12 67 ILE B O 1
ATOM 3410 N N . PHE B 1 68 ? -5.887 33.75 8.859 1 97.25 68 PHE B N 1
ATOM 3411 C CA . PHE B 1 68 ? -5.176 32.562 8.469 1 97.25 68 PHE B CA 1
ATOM 3412 C C . PHE B 1 68 ? -4.145 32.156 9.516 1 97.25 68 PHE B C 1
ATOM 3414 O O . PHE B 1 68 ? -4.219 32.594 10.664 1 97.25 68 PHE B O 1
ATOM 3421 N N . GLY B 1 69 ? -3.338 31.234 9.172 1 97.31 69 GLY B N 1
ATOM 3422 C CA . GLY B 1 69 ? -2.307 30.703 10.055 1 97.31 69 GLY B CA 1
ATOM 3423 C C . GLY B 1 69 ? -2.709 29.422 10.742 1 97.31 69 GLY B C 1
ATOM 3424 O O . GLY B 1 69 ? -3.834 29.297 11.234 1 97.31 69 GLY B O 1
ATOM 3425 N N . HIS B 1 70 ? -1.811 28.438 10.734 1 96.88 70 HIS B N 1
ATOM 3426 C CA . HIS B 1 70 ? -2.127 27.172 11.391 1 96.88 70 HIS B CA 1
ATOM 3427 C C . HIS B 1 70 ? -0.87 26.5 11.93 1 96.88 70 HIS B C 1
ATOM 3429 O O . HIS B 1 70 ? -0.934 25.391 12.461 1 96.88 70 HIS B O 1
ATOM 3435 N N . GLU B 1 71 ? 0.246 27.078 11.75 1 97.06 71 GLU B N 1
ATOM 3436 C CA . GLU B 1 71 ? 1.527 26.641 12.297 1 97.06 71 GLU B CA 1
ATOM 3437 C C . GLU B 1 71 ? 2.072 27.656 13.297 1 97.06 71 GLU B C 1
ATOM 3439 O O . GLU B 1 71 ? 2.418 28.781 12.922 1 97.06 71 GLU B O 1
ATOM 3444 N N . ALA B 1 72 ? 2.143 27.219 14.594 1 98.31 72 ALA B N 1
ATOM 3445 C CA . ALA B 1 72 ? 2.506 28.234 15.594 1 98.31 72 ALA B CA 1
ATOM 3446 C C . ALA B 1 72 ? 2.947 27.562 16.891 1 98.31 72 ALA B C 1
ATOM 3448 O O . ALA B 1 72 ? 2.842 26.344 17.047 1 98.31 72 ALA B O 1
ATOM 3449 N N . GLY B 1 73 ? 3.602 28.297 17.719 1 98.38 73 GLY B N 1
ATOM 3450 C CA . GLY B 1 73 ? 3.891 28.016 19.109 1 98.38 73 GLY B CA 1
ATOM 3451 C C . GLY B 1 73 ? 3.416 29.094 20.047 1 98.38 73 GLY B C 1
ATOM 3452 O O . GLY B 1 73 ? 3.535 30.281 19.75 1 98.38 73 GLY B O 1
ATOM 3453 N N . GLY B 1 74 ? 2.832 28.688 21.109 1 98.31 74 GLY B N 1
ATOM 3454 C CA . GLY B 1 74 ? 2.295 29.656 22.047 1 98.31 74 GLY B CA 1
ATOM 3455 C C . GLY B 1 74 ? 2.105 29.094 23.453 1 98.31 74 GLY B C 1
ATOM 3456 O O . GLY B 1 74 ? 2.707 28.078 23.797 1 98.31 74 GLY B O 1
ATOM 3457 N N . ILE B 1 75 ? 1.366 29.875 24.219 1 98.19 75 ILE B N 1
ATOM 3458 C CA . ILE B 1 75 ? 1.096 29.547 25.609 1 98.19 75 ILE B CA 1
ATOM 3459 C C . ILE B 1 75 ? -0.411 29.562 25.859 1 98.19 75 ILE B C 1
ATOM 3461 O O . ILE B 1 75 ? -1.123 30.438 25.359 1 98.19 75 ILE B O 1
ATOM 3465 N N . VAL B 1 76 ? -0.825 28.547 26.656 1 98.5 76 VAL B N 1
ATOM 3466 C CA . VAL B 1 76 ? -2.23 28.562 27.047 1 98.5 76 VAL B CA 1
ATOM 3467 C C . VAL B 1 76 ? -2.514 29.781 27.922 1 98.5 76 VAL B C 1
ATOM 3469 O O . VAL B 1 76 ? -1.882 29.953 28.969 1 98.5 76 VAL B O 1
ATOM 3472 N N . GLU B 1 77 ? -3.4 30.578 27.453 1 98.19 77 GLU B N 1
ATOM 3473 C CA . GLU B 1 77 ? -3.797 31.75 28.219 1 98.19 77 GLU B CA 1
ATOM 3474 C C . GLU B 1 77 ? -4.938 31.422 29.188 1 98.19 77 GLU B C 1
ATOM 3476 O O . GLU B 1 77 ? -4.91 31.812 30.344 1 98.19 77 GLU B O 1
ATOM 3481 N N . SER B 1 78 ? -5.945 30.75 28.734 1 97.94 78 SER B N 1
ATOM 3482 C CA . SER B 1 78 ? -7.082 30.312 29.531 1 97.94 78 SER B CA 1
ATOM 3483 C C . SER B 1 78 ? -7.723 29.062 28.938 1 97.94 78 SER B C 1
ATOM 3485 O O . SER B 1 78 ? -7.449 28.703 27.797 1 97.94 78 SER B O 1
ATOM 3487 N N . VAL B 1 79 ? -8.508 28.375 29.781 1 97.94 79 VAL B N 1
ATOM 3488 C CA . VAL B 1 79 ? -9.164 27.141 29.328 1 97.94 79 VAL B CA 1
ATOM 3489 C C . VAL B 1 79 ? -10.672 27.25 29.562 1 97.94 79 VAL B C 1
ATOM 3491 O O . VAL B 1 79 ? -11.117 27.938 30.484 1 97.94 79 VAL B O 1
ATOM 3494 N N . GLY B 1 80 ? -11.422 26.641 28.656 1 96.75 80 GLY B N 1
ATOM 3495 C CA . GLY B 1 80 ? -12.859 26.594 28.828 1 96.75 80 GLY B CA 1
ATOM 3496 C C . GLY B 1 80 ? -13.305 25.562 29.859 1 96.75 80 GLY B C 1
ATOM 3497 O O . GLY B 1 80 ? -12.484 24.797 30.375 1 96.75 80 GLY B O 1
ATOM 3498 N N . PRO B 1 81 ? -14.648 25.578 30.078 1 94.62 81 PRO B N 1
ATOM 3499 C CA . PRO B 1 81 ? -15.188 24.594 31.031 1 94.62 81 PRO B CA 1
ATOM 3500 C C . PRO B 1 81 ? -14.914 23.156 30.625 1 94.62 81 PRO B C 1
ATOM 3502 O O . PRO B 1 81 ? -15.023 22.828 29.438 1 94.62 81 PRO B O 1
ATOM 3505 N N . GLY B 1 82 ? -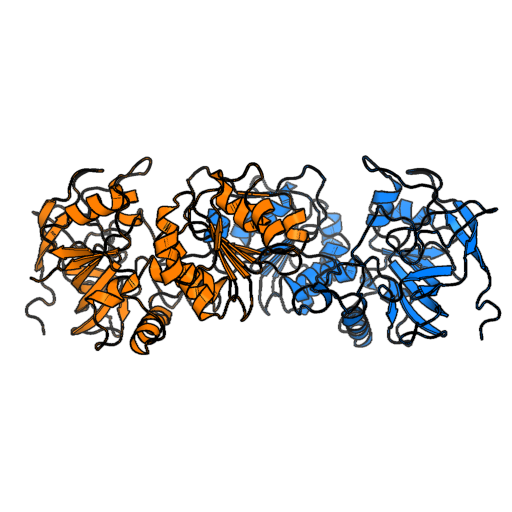14.461 22.328 31.594 1 91.25 82 GLY B N 1
ATOM 3506 C CA . GLY B 1 82 ? -14.32 20.891 31.359 1 91.25 82 GLY B CA 1
ATOM 3507 C C . GLY B 1 82 ? -12.945 20.5 30.859 1 91.25 82 GLY B C 1
ATOM 3508 O O . GLY B 1 82 ? -12.617 19.312 30.797 1 91.25 82 GLY B O 1
ATOM 3509 N N . VAL B 1 83 ? -12.148 21.484 30.469 1 96.19 83 VAL B N 1
ATOM 3510 C CA . VAL B 1 83 ? -10.797 21.188 30 1 96.19 83 VAL B CA 1
ATOM 3511 C C . VAL B 1 83 ? -9.898 20.844 31.188 1 96.19 83 VAL B C 1
ATOM 3513 O O . VAL B 1 83 ? -9.797 21.609 32.156 1 96.19 83 VAL B O 1
ATOM 3516 N N . THR B 1 84 ? -9.328 19.625 31.125 1 94.06 84 THR B N 1
ATOM 3517 C CA . THR B 1 84 ? -8.516 19.203 32.25 1 94.06 84 THR B CA 1
ATOM 3518 C C . THR B 1 84 ? -7.09 18.875 31.812 1 94.06 84 THR B C 1
ATOM 3520 O O . THR B 1 84 ? -6.168 18.875 32.625 1 94.06 84 THR B O 1
ATOM 3523 N N . ASP B 1 85 ? -6.852 18.688 30.578 1 94 85 ASP B N 1
ATOM 3524 C CA . ASP B 1 85 ? -5.566 18.188 30.094 1 94 85 ASP B CA 1
ATOM 3525 C C . ASP B 1 85 ? -4.609 19.344 29.812 1 94 85 ASP B C 1
ATOM 3527 O O . ASP B 1 85 ? -3.43 19.125 29.516 1 94 85 ASP B O 1
ATOM 3531 N N . LEU B 1 86 ? -5.07 20.594 29.844 1 97.88 86 LEU B N 1
ATOM 3532 C CA . LEU B 1 86 ? -4.281 21.797 29.656 1 97.88 86 LEU B CA 1
ATOM 3533 C C . LEU B 1 86 ? -4.582 22.828 30.75 1 97.88 86 LEU B C 1
ATOM 3535 O O . LEU B 1 86 ? -5.68 22.828 31.312 1 97.88 86 LEU B O 1
ATOM 3539 N N . GLN B 1 87 ? -3.641 23.625 31.031 1 97.25 87 GLN B N 1
ATOM 3540 C CA . GLN B 1 87 ? -3.795 24.719 31.984 1 97.25 87 GLN B CA 1
ATOM 3541 C C . GLN B 1 87 ? -3.021 25.953 31.531 1 97.25 87 GLN B C 1
ATOM 3543 O O . GLN B 1 87 ? -2.068 25.859 30.766 1 97.25 87 GLN B O 1
ATOM 3548 N N . PRO B 1 88 ? -3.445 27.141 32.062 1 97.62 88 PRO B N 1
ATOM 3549 C CA . PRO B 1 88 ? -2.695 28.359 31.734 1 97.62 88 PRO B CA 1
ATOM 3550 C C . PRO B 1 88 ? -1.197 28.219 31.984 1 97.62 88 PRO B C 1
ATOM 3552 O O . PRO B 1 88 ? -0.794 27.672 33.031 1 97.62 88 PRO B O 1
ATOM 3555 N N . GLY B 1 89 ? -0.423 28.609 31.031 1 98 89 GLY B N 1
ATOM 3556 C CA . GLY B 1 89 ? 1.021 28.531 31.188 1 98 89 GLY B CA 1
ATOM 3557 C C . GLY B 1 89 ? 1.639 27.391 30.391 1 98 89 GLY B C 1
ATOM 3558 O O . GLY B 1 89 ? 2.846 27.391 30.141 1 98 89 GLY B O 1
ATOM 3559 N N . ASP B 1 90 ? 0.855 26.438 30.047 1 98.62 90 ASP B N 1
ATOM 3560 C CA . ASP B 1 90 ? 1.37 25.312 29.25 1 98.62 90 ASP B CA 1
ATOM 3561 C C . ASP B 1 90 ? 1.879 25.797 27.891 1 98.62 90 ASP B C 1
ATOM 3563 O O . ASP B 1 90 ? 1.252 26.656 27.25 1 98.62 90 ASP B O 1
ATOM 3567 N N . HIS B 1 91 ? 3.068 25.328 27.406 1 98.81 91 HIS B N 1
ATOM 3568 C CA . HIS B 1 91 ? 3.557 25.516 26.047 1 98.81 91 HIS B CA 1
ATOM 3569 C C . HIS B 1 91 ? 2.895 24.547 25.078 1 98.81 91 HIS B C 1
ATOM 3571 O O . HIS B 1 91 ? 2.764 23.359 25.375 1 98.81 91 HIS B O 1
ATOM 3577 N N . VAL B 1 92 ? 2.457 25.062 23.969 1 98.81 92 VAL B N 1
ATOM 3578 C CA . VAL B 1 92 ? 1.64 24.219 23.109 1 98.81 92 VAL B CA 1
ATOM 3579 C C . VAL B 1 92 ? 1.914 24.547 21.641 1 98.81 92 VAL B C 1
ATOM 3581 O O . VAL B 1 92 ? 2.447 25.625 21.328 1 98.81 92 VAL B O 1
ATOM 3584 N N . LEU B 1 93 ? 1.66 23.625 20.797 1 98.75 93 LEU B N 1
ATOM 3585 C CA . LEU B 1 93 ? 1.543 23.797 19.344 1 98.75 93 LEU B CA 1
ATOM 3586 C C . LEU B 1 93 ? 0.106 23.562 18.891 1 98.75 93 LEU B C 1
ATOM 3588 O O . LEU B 1 93 ? -0.441 22.484 19.062 1 98.75 93 LEU B O 1
ATOM 3592 N N . PRO B 1 94 ? -0.6 24.625 18.375 1 98.38 94 PRO B N 1
ATOM 3593 C CA . PRO B 1 94 ? -1.861 24.344 17.688 1 98.38 94 PRO B CA 1
ATOM 3594 C C . PRO B 1 94 ? -1.665 23.578 16.391 1 98.38 94 PRO B C 1
ATOM 3596 O O . PRO B 1 94 ? -0.675 23.781 15.68 1 98.38 94 PRO B O 1
ATOM 3599 N N . VAL B 1 95 ? -2.574 22.688 16.078 1 97.81 95 VAL B N 1
ATOM 3600 C CA . VAL B 1 95 ? -2.467 21.844 14.898 1 97.81 95 VAL B CA 1
ATOM 3601 C C . VAL B 1 95 ? -3.764 21.906 14.094 1 97.81 95 VAL B C 1
ATOM 3603 O O . VAL B 1 95 ? -4.852 22.031 14.664 1 97.81 95 VAL B O 1
ATOM 3606 N N . PHE B 1 96 ? -3.701 21.828 12.781 1 96.5 96 PHE B N 1
ATOM 3607 C CA . PHE B 1 96 ? -4.816 22.031 11.867 1 96.5 96 PHE B CA 1
ATOM 3608 C C . PHE B 1 96 ? -5.738 20.812 11.859 1 96.5 96 PHE B C 1
ATOM 3610 O O . PHE B 1 96 ? -6.793 20.844 11.227 1 96.5 96 PHE B O 1
ATOM 3617 N N . THR B 1 97 ? -5.359 19.75 12.477 1 96.5 97 THR B N 1
ATOM 3618 C CA . THR B 1 97 ? -6.117 18.531 12.711 1 96.5 97 THR B CA 1
ATOM 3619 C C . THR B 1 97 ? -5.961 18.062 14.156 1 96.5 97 THR B C 1
ATOM 3621 O O . THR B 1 97 ? -5.215 18.656 14.93 1 96.5 97 THR B O 1
ATOM 3624 N N . GLY B 1 98 ? -6.824 17.078 14.609 1 96.81 98 GLY B N 1
ATOM 3625 C CA . GLY B 1 98 ? -6.742 16.766 16.031 1 96.81 98 GLY B CA 1
ATOM 3626 C C . GLY B 1 98 ? -7.191 15.359 16.359 1 96.81 98 GLY B C 1
ATOM 3627 O O . GLY B 1 98 ? -7.246 14.5 15.477 1 96.81 98 GLY B O 1
ATOM 3628 N N . GLU B 1 99 ? -7.32 15.125 17.703 1 96.81 99 GLU B N 1
ATOM 3629 C CA . GLU B 1 99 ? -7.77 13.883 18.312 1 96.81 99 GLU B CA 1
ATOM 3630 C C . GLU B 1 99 ? -8.938 14.133 19.281 1 96.81 99 GLU B C 1
ATOM 3632 O O . GLU B 1 99 ? -8.844 14.977 20.172 1 96.81 99 GLU B O 1
ATOM 3637 N N . CYS B 1 100 ? -9.977 13.43 19.031 1 95.69 100 CYS B N 1
ATOM 3638 C CA . CYS B 1 100 ? -11.062 13.523 20 1 95.69 100 CYS B CA 1
ATOM 3639 C C . CYS B 1 100 ? -10.938 12.453 21.078 1 95.69 100 CYS B C 1
ATOM 3641 O O . CYS B 1 100 ? -11.555 12.555 22.141 1 95.69 100 CYS B O 1
ATOM 3643 N N . GLY B 1 101 ? -10.203 11.398 20.734 1 94.81 101 GLY B N 1
ATOM 3644 C CA . GLY B 1 101 ? -9.906 10.352 21.703 1 94.81 101 GLY B CA 1
ATOM 3645 C C . GLY B 1 101 ? -10.977 9.281 21.75 1 94.81 101 GLY B C 1
ATOM 3646 O O . GLY B 1 101 ? -10.766 8.219 22.359 1 94.81 101 GLY B O 1
ATOM 3647 N N . ASP B 1 102 ? -12.062 9.43 21.016 1 95.62 102 ASP B N 1
ATOM 3648 C CA . ASP B 1 102 ? -13.195 8.539 21.25 1 95.62 102 ASP B CA 1
ATOM 3649 C C . ASP B 1 102 ? -13.625 7.852 19.953 1 95.62 102 ASP B C 1
ATOM 3651 O O . ASP B 1 102 ? -14.234 6.777 19.984 1 95.62 102 ASP B O 1
ATOM 3655 N N . CYS B 1 103 ? -13.352 8.438 18.844 1 95.69 103 CYS B N 1
ATOM 3656 C CA . CYS B 1 103 ? -13.836 7.875 17.594 1 95.69 103 CYS B CA 1
ATOM 3657 C C . CYS B 1 103 ? -13.008 6.664 17.172 1 95.69 103 CYS B C 1
ATOM 3659 O O . CYS B 1 103 ? -11.977 6.379 17.781 1 95.69 103 CYS B O 1
ATOM 3661 N N . ARG B 1 104 ? -13.492 5.945 16.172 1 93.81 104 ARG B N 1
ATOM 3662 C CA . ARG B 1 104 ? -12.836 4.727 15.711 1 93.81 104 ARG B CA 1
ATOM 3663 C C . ARG B 1 104 ? -11.43 5.02 15.195 1 93.81 104 ARG B C 1
ATOM 3665 O O . ARG B 1 104 ? -10.516 4.215 15.383 1 93.81 104 ARG B O 1
ATOM 3672 N N . HIS B 1 105 ? -11.195 6.141 14.578 1 94.81 105 HIS B N 1
ATOM 3673 C CA . HIS B 1 105 ? -9.875 6.527 14.086 1 94.81 105 HIS B CA 1
ATOM 3674 C C . HIS B 1 105 ? -8.906 6.77 15.234 1 94.81 105 HIS B C 1
ATOM 3676 O O . HIS B 1 105 ? -7.762 6.305 15.203 1 94.81 105 HIS B O 1
ATOM 3682 N N . CYS B 1 106 ? -9.367 7.469 16.219 1 96.12 106 CYS B N 1
ATOM 3683 C CA . CYS B 1 106 ? -8.508 7.758 17.375 1 96.12 106 CYS B CA 1
ATOM 3684 C C . CYS B 1 106 ? -8.164 6.477 18.125 1 96.12 106 CYS B C 1
ATOM 3686 O O . CYS B 1 106 ? -7.078 6.367 18.703 1 96.12 106 CYS B O 1
ATOM 3688 N N . LYS B 1 107 ? -9.031 5.547 18.031 1 94.19 107 LYS B N 1
ATOM 3689 C CA . LYS B 1 107 ? -8.797 4.289 18.734 1 94.19 107 LYS B CA 1
ATOM 3690 C C . LYS B 1 107 ? -7.922 3.35 17.922 1 94.19 107 LYS B C 1
ATOM 3692 O O . LYS B 1 107 ? -7.375 2.383 18.453 1 94.19 107 LYS B O 1
ATOM 3697 N N . SER B 1 108 ? -7.852 3.596 16.688 1 91.25 108 SER B N 1
ATOM 3698 C CA . SER B 1 108 ? -7.027 2.768 15.812 1 91.25 108 SER B CA 1
ATOM 3699 C C . SER B 1 108 ? -5.543 3.025 16.047 1 91.25 108 SER B C 1
ATOM 3701 O O . SER B 1 108 ? -5.137 4.156 16.312 1 91.25 108 SER B O 1
ATOM 3703 N N . GLU B 1 109 ? -4.75 1.96 15.883 1 90 109 GLU B N 1
ATOM 3704 C CA . GLU B 1 109 ? -3.301 2.098 15.961 1 90 109 GLU B CA 1
ATOM 3705 C C . GLU B 1 109 ? -2.715 2.561 14.633 1 90 109 GLU B C 1
ATOM 3707 O O . GLU B 1 109 ? -1.549 2.957 14.562 1 90 109 GLU B O 1
ATOM 3712 N N . GLU B 1 110 ? -3.533 2.605 13.586 1 91.38 110 GLU B N 1
ATOM 3713 C CA . GLU B 1 110 ? -3.006 2.816 12.234 1 91.38 110 GLU B CA 1
ATOM 3714 C C . GLU B 1 110 ? -3.395 4.191 11.703 1 91.38 110 GLU B C 1
ATOM 3716 O O . GLU B 1 110 ? -2.744 4.715 10.797 1 91.38 110 GLU B O 1
ATOM 3721 N N . SER B 1 111 ? -4.434 4.777 12.234 1 93.38 111 SER B N 1
ATOM 3722 C CA . SER B 1 111 ? -4.957 6.023 11.688 1 93.38 111 SER B CA 1
ATOM 3723 C C . SER B 1 111 ? -4.598 7.211 12.57 1 93.38 111 SER B C 1
ATOM 3725 O O . SER B 1 111 ? -4.594 7.098 13.797 1 93.38 111 SER B O 1
ATOM 3727 N N . ASN B 1 112 ? -4.254 8.273 11.922 1 95.06 112 ASN B N 1
ATOM 3728 C CA . ASN B 1 112 ? -4.082 9.531 12.648 1 95.06 112 ASN B CA 1
ATOM 3729 C C . ASN B 1 112 ? -5.207 10.516 12.344 1 95.06 112 ASN B C 1
ATOM 3731 O O . ASN B 1 112 ? -5.145 11.68 12.742 1 95.06 112 ASN B O 1
ATOM 3735 N N . MET B 1 113 ? -6.125 9.875 11.688 1 93.94 113 MET B N 1
ATOM 3736 C CA . MET B 1 113 ? -7.238 10.719 11.273 1 93.94 113 MET B CA 1
ATOM 3737 C C . MET B 1 113 ? -8.344 10.719 12.32 1 93.94 113 MET B C 1
ATOM 3739 O O . MET B 1 113 ? -8.469 9.766 13.094 1 93.94 113 MET B O 1
ATOM 3743 N N . CYS B 1 114 ? -9.031 11.898 12.641 1 96.12 114 CYS B N 1
ATOM 3744 C CA . CYS B 1 114 ? -10.117 12.023 13.609 1 96.12 114 CYS B CA 1
ATOM 3745 C C . CYS B 1 114 ? -11.438 12.344 12.906 1 96.12 114 CYS B C 1
ATOM 3747 O O . CYS B 1 114 ? -11.469 13.148 11.977 1 96.12 114 CYS B O 1
ATOM 3749 N N . ASP B 1 115 ? -12.469 11.633 13.367 1 95.44 115 ASP B N 1
ATOM 3750 C CA . ASP B 1 115 ? -13.766 11.898 12.75 1 95.44 115 ASP B CA 1
ATOM 3751 C C . ASP B 1 115 ? -14.242 13.312 13.078 1 95.44 115 ASP B C 1
ATOM 3753 O O . ASP B 1 115 ? -14.789 14.008 12.219 1 95.44 115 ASP B O 1
ATOM 3757 N N . LEU B 1 116 ? -13.961 13.75 14.18 1 96.12 116 LEU B N 1
ATOM 3758 C CA . LEU B 1 116 ? -14.492 15.016 14.68 1 96.12 116 LEU B CA 1
ATOM 3759 C C . LEU B 1 116 ? -13.594 16.172 14.281 1 96.12 116 LEU B C 1
ATOM 3761 O O . LEU B 1 116 ? -14.078 17.25 13.938 1 96.12 116 LEU B O 1
ATOM 3765 N N . LEU B 1 117 ? -12.273 15.938 14.352 1 96.75 117 LEU B N 1
ATOM 3766 C CA . LEU B 1 117 ? -11.352 17.062 14.312 1 96.75 117 LEU B CA 1
ATOM 3767 C C . LEU B 1 117 ? -10.453 16.984 13.078 1 96.75 117 LEU B C 1
ATOM 3769 O O . LEU B 1 117 ? -9.422 17.656 13.016 1 96.75 117 LEU B O 1
ATOM 3773 N N . ARG B 1 118 ? -10.758 16.141 12.18 1 94.38 118 ARG B N 1
ATOM 3774 C CA . ARG B 1 118 ? -10.031 16.141 10.914 1 94.38 118 ARG B CA 1
ATOM 3775 C C . ARG B 1 118 ? -10.094 17.5 10.242 1 94.38 118 ARG B C 1
ATOM 3777 O O . ARG B 1 118 ? -11.047 18.25 10.43 1 94.38 118 ARG B O 1
ATOM 3784 N N . ILE B 1 119 ? -9.125 17.797 9.484 1 92.56 119 ILE B N 1
ATOM 3785 C CA . ILE B 1 119 ? -9.016 19.094 8.812 1 92.56 119 ILE B CA 1
ATOM 3786 C C . ILE B 1 119 ? -10.312 19.406 8.078 1 92.56 119 ILE B C 1
ATOM 3788 O O . ILE B 1 119 ? -10.891 18.531 7.43 1 92.56 119 ILE B O 1
ATOM 3792 N N . ASN B 1 120 ? -10.828 20.547 8.219 1 91.12 120 ASN B N 1
ATOM 3793 C CA . ASN B 1 120 ? -11.992 21.062 7.52 1 91.12 120 ASN B CA 1
ATOM 3794 C C . ASN B 1 120 ? -11.781 22.516 7.07 1 91.12 120 ASN B C 1
ATOM 3796 O O . ASN B 1 120 ? -11.883 23.438 7.875 1 91.12 120 ASN B O 1
ATOM 3800 N N . THR B 1 121 ? -11.461 22.688 5.824 1 86.44 121 THR B N 1
ATOM 3801 C CA . THR B 1 121 ? -11.102 24 5.301 1 86.44 121 THR B CA 1
ATOM 3802 C C . THR B 1 121 ? -12.344 24.859 5.094 1 86.44 121 THR B C 1
ATOM 3804 O O . THR B 1 121 ? -12.242 26.078 4.895 1 86.44 121 THR B O 1
ATOM 3807 N N . ASP B 1 122 ? -13.484 24.203 5.176 1 87.81 122 ASP B N 1
ATOM 3808 C CA . ASP B 1 122 ? -14.727 24.938 4.938 1 87.81 122 ASP B CA 1
ATOM 3809 C C . ASP B 1 122 ? -15.32 25.453 6.25 1 87.81 122 ASP B C 1
ATOM 3811 O O . ASP B 1 122 ? -16.188 26.328 6.246 1 87.81 122 ASP B O 1
ATOM 3815 N N . ARG B 1 123 ? -14.703 24.797 7.375 1 87.31 123 ARG B N 1
ATOM 3816 C CA . ARG B 1 123 ? -15.25 25.172 8.68 1 87.31 123 ARG B CA 1
ATOM 3817 C C . ARG B 1 123 ? -14.711 26.531 9.133 1 87.31 123 ARG B C 1
ATOM 3819 O O . ARG B 1 123 ? -13.492 26.703 9.273 1 87.31 123 ARG B O 1
ATOM 3826 N N . GLY B 1 124 ? -15.422 27.453 9.32 1 95.06 124 GLY B N 1
ATOM 3827 C CA . GLY B 1 124 ? -15.055 28.812 9.656 1 95.06 124 GLY B CA 1
ATOM 3828 C C . GLY B 1 124 ? -15.469 29.203 11.062 1 95.06 124 GLY B C 1
ATOM 3829 O O . GLY B 1 124 ? -15.391 30.391 11.43 1 95.06 124 GLY B O 1
ATOM 3830 N N . VAL B 1 125 ? -15.875 28.25 11.781 1 97.25 125 VAL B N 1
ATOM 3831 C CA . VAL B 1 125 ? -16.391 28.547 13.117 1 97.25 125 VAL B CA 1
ATOM 3832 C C . VAL B 1 125 ? -16.016 27.406 14.07 1 97.25 125 VAL B C 1
ATOM 3834 O O . VAL B 1 125 ? -15.461 26.391 13.656 1 97.25 125 VAL B O 1
ATOM 3837 N N . MET B 1 126 ? -16.25 27.609 15.336 1 97.94 126 MET B N 1
ATOM 3838 C CA . MET B 1 126 ? -15.961 26.594 16.344 1 97.94 126 MET B CA 1
ATOM 3839 C C . MET B 1 126 ? -17.016 25.484 16.312 1 97.94 126 MET B C 1
ATOM 3841 O O . MET B 1 126 ? -18.188 25.75 16.062 1 97.94 126 MET B O 1
ATOM 3845 N N . LEU B 1 127 ? -16.578 24.312 16.656 1 95.69 127 LEU B N 1
ATOM 3846 C CA . LEU B 1 127 ? -17.453 23.156 16.672 1 95.69 127 LEU B CA 1
ATOM 3847 C C . LEU B 1 127 ? -18.469 23.25 17.812 1 95.69 127 LEU B C 1
ATOM 3849 O O . LEU B 1 127 ? -19.594 22.766 17.688 1 95.69 127 LEU B O 1
ATOM 3853 N N . THR B 1 128 ? -18.078 23.891 18.875 1 94.75 128 THR B N 1
ATOM 3854 C CA . THR B 1 128 ? -18.844 23.891 20.125 1 94.75 128 THR B CA 1
ATOM 3855 C C . THR B 1 128 ? -20.219 24.516 19.906 1 94.75 128 THR B C 1
ATOM 3857 O O . THR B 1 128 ? -21.219 24.031 20.438 1 94.75 128 THR B O 1
ATOM 3860 N N . ASP B 1 129 ? -20.344 25.641 19.141 1 97.25 129 ASP B N 1
ATOM 3861 C CA . ASP B 1 129 ? -21.609 26.359 19.062 1 97.25 129 ASP B CA 1
ATOM 3862 C C . ASP B 1 129 ? -21.812 26.938 17.656 1 97.25 129 ASP B C 1
ATOM 3864 O O . ASP B 1 129 ? -22.797 27.625 17.406 1 97.25 129 ASP B O 1
ATOM 3868 N N . GLY B 1 130 ? -20.844 26.688 16.797 1 97 130 GLY B N 1
ATOM 3869 C CA . GLY B 1 130 ? -20.984 27.141 15.414 1 97 130 GLY B CA 1
ATOM 3870 C C . GLY B 1 130 ? -20.766 28.641 15.266 1 97 130 GLY B C 1
ATOM 3871 O O . GLY B 1 130 ? -21.281 29.25 14.32 1 97 130 GLY B O 1
ATOM 3872 N N . LYS B 1 131 ? -20.047 29.25 16.141 1 97.44 131 LYS B N 1
ATOM 3873 C CA . LYS B 1 131 ? -19.766 30.672 16.094 1 97.44 131 LYS B CA 1
ATOM 3874 C C . LYS B 1 131 ? -18.266 30.938 16.031 1 97.44 131 LYS B C 1
ATOM 3876 O O . LYS B 1 131 ? -17.469 30.109 16.469 1 97.44 131 LYS B O 1
ATOM 3881 N N . SER B 1 132 ? -17.938 32.094 15.453 1 98.12 132 SER B N 1
ATOM 3882 C CA . SER B 1 132 ? -16.547 32.562 15.477 1 98.12 132 SER B CA 1
ATOM 3883 C C . SER B 1 132 ? -16.156 33.094 16.844 1 98.12 132 SER B C 1
ATOM 3885 O O . SER B 1 132 ? -17.016 33.562 17.609 1 98.12 132 SER B O 1
ATOM 3887 N N . ARG B 1 133 ? -14.953 32.938 17.156 1 98.69 133 ARG B N 1
ATOM 3888 C CA . ARG B 1 133 ? -14.43 33.531 18.375 1 98.69 133 ARG B CA 1
ATOM 3889 C C . ARG B 1 133 ? -13.758 34.875 18.078 1 98.69 133 ARG B C 1
ATOM 3891 O O . ARG B 1 133 ? -13.234 35.531 19 1 98.69 133 ARG B O 1
ATOM 3898 N N . PHE B 1 134 ? -13.742 35.312 16.844 1 98.69 134 PHE B N 1
ATOM 3899 C CA . PHE B 1 134 ? -13.172 36.594 16.453 1 98.69 134 PHE B CA 1
ATOM 3900 C C . PHE B 1 134 ? -14.266 37.531 15.969 1 98.69 134 PHE B C 1
ATOM 3902 O O . PHE B 1 134 ? -15.211 37.125 15.297 1 98.69 134 PHE B O 1
ATOM 3909 N N . SER B 1 135 ? -14.094 38.812 16.266 1 98.62 135 SER B N 1
ATOM 3910 C CA . SER B 1 135 ? -14.984 39.812 15.703 1 98.62 135 SER B CA 1
ATOM 3911 C C . SER B 1 135 ? -14.312 41.188 15.656 1 98.62 135 SER B C 1
ATOM 3913 O O . SER B 1 135 ? -13.344 41.438 16.375 1 98.62 135 SER B O 1
ATOM 3915 N N . ILE B 1 136 ? -14.734 41.969 14.805 1 98.25 136 ILE B N 1
ATOM 3916 C CA . ILE B 1 136 ? -14.453 43.406 14.75 1 98.25 136 ILE B CA 1
ATOM 3917 C C . ILE B 1 136 ? -15.766 44.188 14.766 1 98.25 136 ILE B C 1
ATOM 3919 O O . ILE B 1 136 ? -16.594 44.031 13.859 1 98.25 136 ILE B O 1
ATOM 3923 N N . ASN B 1 137 ? -15.969 45 15.711 1 96.25 137 ASN B N 1
ATOM 3924 C CA . ASN B 1 137 ? -17.188 45.812 15.836 1 96.25 137 ASN B CA 1
ATOM 3925 C C . ASN B 1 137 ? -18.438 44.938 15.742 1 96.25 137 ASN B C 1
ATOM 3927 O O . ASN B 1 137 ? -19.359 45.25 14.984 1 96.25 137 ASN B O 1
ATOM 3931 N N . GLY B 1 138 ? -18.359 43.844 16.391 1 95.88 138 GLY B N 1
ATOM 3932 C CA . GLY B 1 138 ? -19.516 42.969 16.484 1 95.88 138 GLY B CA 1
ATOM 3933 C C . GLY B 1 138 ? -19.688 42.062 15.266 1 95.88 138 GLY B C 1
ATOM 3934 O O . GLY B 1 138 ? -20.531 41.188 15.258 1 95.88 138 GLY B O 1
ATOM 3935 N N . LYS B 1 139 ? -18.953 42.312 14.227 1 97.56 139 LYS B N 1
ATOM 3936 C CA . LYS B 1 139 ? -19.016 41.5 13.031 1 97.56 139 LYS B CA 1
ATOM 3937 C C . LYS B 1 139 ? -18.016 40.344 13.102 1 97.56 139 LYS B C 1
ATOM 3939 O O . LYS B 1 139 ? -16.828 40.562 13.344 1 97.56 139 LYS B O 1
ATOM 3944 N N . PRO B 1 140 ? -18.484 39.188 12.859 1 97.75 140 PRO B N 1
ATOM 3945 C CA . PRO B 1 140 ? -17.609 38.031 13.016 1 97.75 140 PRO B CA 1
ATOM 3946 C C . PRO B 1 140 ? -16.516 37.969 11.953 1 97.75 140 PRO B C 1
ATOM 3948 O O . PRO B 1 140 ? -16.734 38.406 10.812 1 97.75 140 PRO B O 1
ATOM 3951 N N . ILE B 1 141 ? -15.312 37.5 12.305 1 98.12 141 ILE B N 1
ATOM 3952 C CA . ILE B 1 141 ? -14.219 37.094 11.438 1 98.12 141 ILE B CA 1
ATOM 3953 C C . ILE B 1 141 ? -14.031 35.562 11.508 1 98.12 141 ILE B C 1
ATOM 3955 O O . ILE B 1 141 ? -13.992 35 12.602 1 98.12 141 ILE B O 1
ATOM 3959 N N . TYR B 1 142 ? -13.852 34.906 10.414 1 97.31 142 TYR B N 1
ATOM 3960 C CA . TYR B 1 142 ? -13.891 33.438 10.367 1 97.31 142 TYR B CA 1
ATOM 3961 C C . TYR B 1 142 ? -12.539 32.844 10.727 1 97.31 142 TYR B C 1
ATOM 3963 O O . TYR B 1 142 ? -11.5 33.469 10.523 1 97.31 142 TYR B O 1
ATOM 3971 N N . HIS B 1 143 ? -12.648 31.641 11.297 1 97.25 143 HIS B N 1
ATOM 3972 C CA . HIS B 1 143 ? -11.461 30.859 11.609 1 97.25 143 HIS B CA 1
ATOM 3973 C C . HIS B 1 143 ? -10.906 30.188 10.359 1 97.25 143 HIS B C 1
ATOM 3975 O O . HIS B 1 143 ? -11.625 30 9.375 1 97.25 143 HIS B O 1
ATOM 3981 N N . PHE B 1 144 ? -9.617 29.781 10.438 1 95.69 144 PHE B N 1
ATOM 3982 C CA . PHE B 1 144 ? -8.977 28.969 9.406 1 95.69 144 PHE B CA 1
ATOM 3983 C C . PHE B 1 144 ? -8.469 27.656 9.977 1 95.69 144 PHE B C 1
ATOM 3985 O O . PHE B 1 144 ? -7.582 27.656 10.836 1 95.69 144 PHE B O 1
ATOM 3992 N N . VAL B 1 145 ? -8.984 26.5 9.578 1 93.69 145 VAL B N 1
ATOM 3993 C CA . VAL B 1 145 ? -8.656 25.109 9.859 1 93.69 145 VAL B CA 1
ATOM 3994 C C . VAL B 1 145 ? -8.406 24.938 11.359 1 93.69 145 VAL B C 1
ATOM 3996 O O . VAL B 1 145 ? -7.496 24.203 11.758 1 93.69 145 VAL B O 1
ATOM 3999 N N . GLY B 1 146 ? -9.086 25.734 12.188 1 90.06 146 GLY B N 1
ATOM 4000 C CA . GLY B 1 146 ? -9.062 25.547 13.633 1 90.06 146 GLY B CA 1
ATOM 4001 C C . GLY B 1 146 ? -7.844 26.172 14.297 1 90.06 146 GLY B C 1
ATOM 4002 O O . GLY B 1 146 ? -7.609 25.969 15.484 1 90.06 146 GLY B O 1
ATOM 4003 N N . GLY B 1 147 ? -7.051 26.875 13.648 1 93.69 147 GLY B N 1
ATOM 4004 C CA . GLY B 1 147 ? -5.844 27.5 14.172 1 93.69 147 GLY B CA 1
ATOM 4005 C C . GLY B 1 147 ? -5.941 29.016 14.266 1 93.69 147 GLY B C 1
ATOM 4006 O O . GLY B 1 147 ? -6.176 29.562 15.344 1 93.69 147 GLY B O 1
ATOM 4007 N N . SER B 1 148 ? -5.938 29.719 13.117 1 98.12 148 SER B N 1
ATOM 4008 C CA . SER B 1 148 ? -5.992 31.172 13.008 1 98.12 148 SER B CA 1
ATOM 4009 C C . SER B 1 148 ? -4.918 31.828 13.867 1 98.12 148 SER B C 1
ATOM 4011 O O . SER B 1 148 ? -5.215 32.719 14.68 1 98.12 148 SER B O 1
ATOM 4013 N N . THR B 1 149 ? -3.703 31.453 13.523 1 98.56 149 THR B N 1
ATOM 4014 C CA . THR B 1 149 ? -2.6 31.828 14.398 1 98.56 149 THR B CA 1
ATOM 4015 C C . THR B 1 149 ? -1.971 33.156 13.938 1 98.56 149 THR B C 1
ATOM 4017 O O . THR B 1 149 ? -1.007 33.625 14.539 1 98.56 149 THR B O 1
ATOM 4020 N N . PHE B 1 150 ? -2.502 33.75 12.836 1 98.75 150 PHE B N 1
ATOM 4021 C CA . PHE B 1 150 ? -2.096 35.125 12.5 1 98.75 150 PHE B CA 1
ATOM 4022 C C . PHE B 1 150 ? -2.812 36.125 13.375 1 98.75 150 PHE B C 1
ATOM 4024 O O . PHE B 1 150 ? -3.354 37.125 12.875 1 98.75 150 PHE B O 1
ATOM 4031 N N . SER B 1 151 ? -2.941 35.844 14.609 1 98.62 151 SER B N 1
ATOM 4032 C CA . SER B 1 151 ? -3.527 36.625 15.68 1 98.62 151 SER B CA 1
ATOM 4033 C C . SER B 1 151 ? -2.766 36.438 16.984 1 98.62 151 SER B C 1
ATOM 4035 O O . SER B 1 151 ? -2.307 35.344 17.297 1 98.62 151 SER B O 1
ATOM 4037 N N . GLU B 1 152 ? -2.629 37.5 17.766 1 98.25 152 GLU B N 1
ATOM 4038 C CA . GLU B 1 152 ? -1.893 37.406 19.031 1 98.25 152 GLU B CA 1
ATOM 4039 C C . GLU B 1 152 ? -2.543 36.406 19.984 1 98.25 152 GLU B C 1
ATOM 4041 O O . GLU B 1 152 ? -1.857 35.781 20.781 1 98.25 152 GLU B O 1
ATOM 4046 N N . TYR B 1 153 ? -3.85 36.344 19.906 1 98 153 TYR B N 1
ATOM 4047 C CA . TYR B 1 153 ? -4.609 35.344 20.641 1 98 153 TYR B CA 1
ATOM 4048 C C . TYR B 1 153 ? -5.555 34.594 19.719 1 98 153 TYR B C 1
ATOM 4050 O O . TYR B 1 153 ? -6.105 35.188 18.781 1 98 153 TYR B O 1
ATOM 4058 N N . THR B 1 154 ? -5.754 33.375 19.969 1 98.44 154 THR B N 1
ATOM 4059 C CA . THR B 1 154 ? -6.707 32.562 19.219 1 98.44 154 THR B CA 1
ATOM 4060 C C . THR B 1 154 ? -7.398 31.562 20.156 1 98.44 154 THR B C 1
ATOM 4062 O O . THR B 1 154 ? -7.023 31.422 21.312 1 98.44 154 THR B O 1
ATOM 4065 N N . VAL B 1 155 ? -8.469 31 19.672 1 98.62 155 VAL B N 1
ATOM 4066 C CA . VAL B 1 155 ? -9.188 29.953 20.391 1 98.62 155 VAL B CA 1
ATOM 4067 C C . VAL B 1 155 ? -9.219 28.672 19.547 1 98.62 155 VAL B C 1
ATOM 4069 O O . VAL B 1 155 ? -9.562 28.703 18.375 1 98.62 155 VAL B O 1
ATOM 4072 N N . CYS B 1 156 ? -8.805 27.562 20.172 1 98.12 156 CYS B N 1
ATOM 4073 C CA . CYS B 1 156 ? -8.75 26.266 19.5 1 98.12 156 CYS B CA 1
ATOM 4074 C C . CYS B 1 156 ? -9.531 25.219 20.281 1 98.12 156 CYS B C 1
ATOM 4076 O O . CYS B 1 156 ? -9.719 25.359 21.5 1 98.12 156 CYS B O 1
ATOM 4078 N N . HIS B 1 157 ? -10.039 24.25 19.562 1 97.62 157 HIS B N 1
ATOM 4079 C CA . HIS B 1 157 ? -10.516 23.062 20.25 1 97.62 157 HIS B CA 1
ATOM 4080 C C . HIS B 1 157 ? -9.375 22.344 20.969 1 97.62 157 HIS B C 1
ATOM 4082 O O . HIS B 1 157 ? -8.273 22.219 20.438 1 97.62 157 HIS B O 1
ATOM 4088 N N . ILE B 1 158 ? -9.617 21.875 22.188 1 97.62 158 ILE B N 1
ATOM 4089 C CA . ILE B 1 158 ? -8.578 21.281 23.031 1 97.62 158 ILE B CA 1
ATOM 4090 C C . ILE B 1 158 ? -7.945 20.094 22.312 1 97.62 158 ILE B C 1
ATOM 4092 O O . ILE B 1 158 ? -6.75 19.844 22.453 1 97.62 158 ILE B O 1
ATOM 4096 N N . GLY B 1 159 ? -8.703 19.344 21.484 1 97 159 GLY B N 1
ATOM 4097 C CA . GLY B 1 159 ? -8.219 18.172 20.797 1 97 159 GLY B CA 1
ATOM 4098 C C . GLY B 1 159 ? -7.23 18.484 19.688 1 97 159 GLY B C 1
ATOM 4099 O O . GLY B 1 159 ? -6.582 17.594 19.141 1 97 159 GLY B O 1
ATOM 4100 N N . SER B 1 160 ? -7 19.75 19.359 1 97.56 160 SER B N 1
ATOM 4101 C CA . SER B 1 160 ? -6.102 20.172 18.297 1 97.56 160 SER B CA 1
ATOM 4102 C C . SER B 1 160 ? -4.914 20.953 18.844 1 97.56 160 SER B C 1
ATOM 4104 O O . SER B 1 160 ? -4.305 21.766 18.141 1 97.56 160 SER B O 1
ATOM 4106 N N . VAL B 1 161 ? -4.641 20.797 20.094 1 98.44 161 VAL B N 1
ATOM 4107 C CA . VAL B 1 161 ? -3.549 21.516 20.75 1 98.44 161 VAL B CA 1
ATOM 4108 C C . VAL B 1 161 ? -2.605 20.516 21.422 1 98.44 161 VAL B C 1
ATOM 4110 O O . VAL B 1 161 ? -3.004 19.781 22.328 1 98.44 161 VAL B O 1
ATOM 4113 N N . ALA B 1 162 ? -1.403 20.469 20.953 1 98.5 162 ALA B N 1
ATOM 4114 C CA . ALA B 1 162 ? -0.41 19.547 21.5 1 98.5 162 ALA B CA 1
ATOM 4115 C C . ALA B 1 162 ? 0.422 20.234 22.594 1 98.5 162 ALA B C 1
ATOM 4117 O O . ALA B 1 162 ? 1.104 21.219 22.328 1 98.5 162 ALA B O 1
ATOM 4118 N N . LYS B 1 163 ? 0.31 19.703 23.797 1 98.75 163 LYS B N 1
ATOM 4119 C CA . LYS B 1 163 ? 1.178 20.156 24.875 1 98.75 163 LYS B CA 1
ATOM 4120 C C . LYS B 1 163 ? 2.613 19.688 24.672 1 98.75 163 LYS B C 1
ATOM 4122 O O . LYS B 1 163 ? 2.844 18.516 24.344 1 98.75 163 LYS B O 1
ATOM 4127 N N . ILE B 1 164 ? 3.545 20.594 24.844 1 98.81 164 ILE B N 1
ATOM 4128 C CA . ILE B 1 164 ? 4.918 20.188 24.562 1 98.81 164 ILE B CA 1
ATOM 4129 C C . ILE B 1 164 ? 5.809 20.547 25.75 1 98.81 164 ILE B C 1
ATOM 4131 O O . ILE B 1 164 ? 5.352 21.188 26.703 1 98.81 164 ILE B O 1
ATOM 4135 N N . ASN B 1 165 ? 7.094 20.156 25.688 1 98.56 165 ASN B N 1
ATOM 4136 C CA . ASN B 1 165 ? 8.156 20.484 26.641 1 98.56 165 ASN B CA 1
ATOM 4137 C C . ASN B 1 165 ? 8.32 22 26.781 1 98.56 165 ASN B C 1
ATOM 4139 O O . ASN B 1 165 ? 8.664 22.688 25.812 1 98.56 165 ASN B O 1
ATOM 4143 N N . PRO B 1 166 ? 8.062 22.5 28 1 98.38 166 PRO B N 1
ATOM 4144 C CA . PRO B 1 166 ? 8.156 23.953 28.156 1 98.38 166 PRO B CA 1
ATOM 4145 C C . PRO B 1 166 ? 9.562 24.484 27.891 1 98.38 166 PRO B C 1
ATOM 4147 O O . PRO B 1 166 ? 9.742 25.688 27.688 1 98.38 166 PRO B O 1
ATOM 4150 N N . ALA B 1 167 ? 10.5 23.609 27.859 1 98.62 167 ALA B N 1
ATOM 4151 C CA . ALA B 1 167 ? 11.875 24.031 27.609 1 98.62 167 ALA B CA 1
ATOM 4152 C C . ALA B 1 167 ? 12.148 24.172 26.125 1 98.62 167 ALA B C 1
ATOM 4154 O O . ALA B 1 167 ? 13.156 24.75 25.719 1 98.62 167 ALA B O 1
ATOM 4155 N N . ALA B 1 168 ? 11.289 23.656 25.281 1 98.69 168 ALA B N 1
ATOM 4156 C CA . ALA B 1 168 ? 11.5 23.719 23.844 1 98.69 168 ALA B CA 1
ATOM 4157 C C . ALA B 1 168 ? 11.352 25.156 23.344 1 98.69 168 ALA B C 1
ATOM 4159 O O . ALA B 1 168 ? 10.375 25.844 23.656 1 98.69 168 ALA B O 1
ATOM 4160 N N . PRO B 1 169 ? 12.367 25.641 22.609 1 98.62 169 PRO B N 1
ATOM 4161 C CA . PRO B 1 169 ? 12.242 27 22.062 1 98.62 169 PRO B CA 1
ATOM 4162 C C . PRO B 1 169 ? 11.109 27.125 21.047 1 98.62 169 PRO B C 1
ATOM 4164 O O . PRO B 1 169 ? 11.203 26.562 19.953 1 98.62 169 PRO B O 1
ATOM 4167 N N . LEU B 1 170 ? 10.148 27.891 21.359 1 98.25 170 LEU B N 1
ATOM 4168 C CA . LEU B 1 170 ? 8.938 27.984 20.547 1 98.25 170 LEU B CA 1
ATOM 4169 C C . LEU B 1 170 ? 9.234 28.594 19.188 1 98.25 170 LEU B C 1
ATOM 4171 O O . LEU B 1 170 ? 8.523 28.328 18.219 1 98.25 170 LEU B O 1
ATOM 4175 N N . ASP B 1 171 ? 10.273 29.453 19.062 1 97.56 171 ASP B N 1
ATOM 4176 C CA . ASP B 1 171 ? 10.617 30.078 17.797 1 97.56 171 ASP B CA 1
ATOM 4177 C C . ASP B 1 171 ? 11.234 29.062 16.828 1 97.56 171 ASP B C 1
ATOM 4179 O O . ASP B 1 171 ? 11.469 29.375 15.664 1 97.56 171 ASP B O 1
ATOM 4183 N N . LYS B 1 172 ? 11.516 27.875 17.328 1 98.12 172 LYS B N 1
ATOM 4184 C CA . LYS B 1 172 ? 12.023 26.797 16.484 1 98.12 172 LYS B CA 1
ATOM 4185 C C . LYS B 1 172 ? 10.953 25.734 16.25 1 98.12 172 LYS B C 1
ATOM 4187 O O . LYS B 1 172 ? 10.609 25.438 15.094 1 98.12 172 LYS B O 1
ATOM 4192 N N . VAL B 1 173 ? 10.328 25.25 17.281 1 98.44 173 VAL B N 1
ATOM 4193 C CA . VAL B 1 173 ? 9.508 24.047 17.203 1 98.44 173 VAL B CA 1
ATOM 4194 C C . VAL B 1 173 ? 8.117 24.406 16.672 1 98.44 173 VAL B C 1
ATOM 4196 O O . VAL B 1 173 ? 7.32 23.531 16.359 1 98.44 173 VAL B O 1
ATOM 4199 N N . CYS B 1 174 ? 7.82 25.734 16.469 1 97.94 174 CYS B N 1
ATOM 4200 C CA . CYS B 1 174 ? 6.504 26.172 16.016 1 97.94 174 CYS B CA 1
ATOM 4201 C C . CYS B 1 174 ? 6.246 25.688 14.594 1 97.94 174 CYS B C 1
ATOM 4203 O O . CYS B 1 174 ? 5.102 25.672 14.133 1 97.94 174 CYS B O 1
ATOM 4205 N N . ILE B 1 175 ? 7.309 25.266 13.836 1 97.94 175 ILE B N 1
ATOM 4206 C CA . ILE B 1 175 ? 7.137 24.906 12.438 1 97.94 175 ILE B CA 1
ATOM 4207 C C . ILE B 1 175 ? 6.891 23.406 12.32 1 97.94 175 ILE B C 1
ATOM 4209 O O . ILE B 1 175 ? 6.805 22.859 11.219 1 97.94 175 ILE B O 1
ATOM 4213 N N . LEU B 1 176 ? 6.688 22.641 13.461 1 98.19 176 LEU B N 1
ATOM 4214 C CA . LEU B 1 176 ? 6.551 21.188 13.445 1 98.19 176 LEU B CA 1
ATOM 4215 C C . LEU B 1 176 ? 5.082 20.781 13.336 1 98.19 176 LEU B C 1
ATOM 4217 O O . LEU B 1 176 ? 4.77 19.609 13.188 1 98.19 176 LEU B O 1
ATOM 4221 N N . SER B 1 177 ? 4.168 21.688 13.352 1 96.06 177 SER B N 1
ATOM 4222 C CA . SER B 1 177 ? 2.76 21.328 13.461 1 96.06 177 SER B CA 1
ATOM 4223 C C . SER B 1 177 ? 2.111 21.203 12.094 1 96.06 177 SER B C 1
ATOM 4225 O O . SER B 1 177 ? 0.885 21.141 11.984 1 96.06 177 SER B O 1
ATOM 4227 N N . CYS B 1 178 ? 2.869 21.156 10.992 1 95 178 CYS B N 1
ATOM 4228 C CA . CYS B 1 178 ? 2.291 20.922 9.672 1 95 178 CYS B CA 1
ATOM 4229 C C . CYS B 1 178 ? 3.324 20.328 8.719 1 95 178 CYS B C 1
ATOM 4231 O O . CYS B 1 178 ? 3.613 19.141 8.781 1 95 178 CYS B O 1
ATOM 4233 N N . GLY B 1 179 ? 4.039 21.203 7.957 1 93.31 179 GLY B N 1
ATOM 4234 C CA . GLY B 1 179 ? 4.805 20.781 6.797 1 93.31 179 GLY B CA 1
ATOM 4235 C C . GLY B 1 179 ? 5.977 19.875 7.152 1 93.31 179 GLY B C 1
ATOM 4236 O O . GLY B 1 179 ? 6.211 18.859 6.496 1 93.31 179 GLY B O 1
ATOM 4237 N N . ILE B 1 180 ? 6.75 20.266 8.117 1 97.06 180 ILE B N 1
ATOM 4238 C CA . ILE B 1 180 ? 7.953 19.516 8.469 1 97.06 180 ILE B CA 1
ATOM 4239 C C . ILE B 1 180 ? 7.566 18.125 8.969 1 97.06 180 ILE B C 1
ATOM 4241 O O . ILE B 1 180 ? 8.102 17.125 8.492 1 97.06 180 ILE B O 1
ATOM 4245 N N . SER B 1 181 ? 6.578 18.078 9.859 1 98 181 SER B N 1
ATOM 4246 C CA . SER B 1 181 ? 6.117 16.797 10.352 1 98 181 SER B CA 1
ATOM 4247 C C . SER B 1 181 ? 5.484 15.969 9.234 1 98 181 SER B C 1
ATOM 4249 O O . SER B 1 181 ? 5.609 14.742 9.211 1 98 181 SER B O 1
ATOM 4251 N N . THR B 1 182 ? 4.797 16.641 8.305 1 97.94 182 THR B N 1
ATOM 4252 C CA . THR B 1 182 ? 4.211 15.953 7.164 1 97.94 182 THR B CA 1
ATOM 4253 C C . THR B 1 182 ? 5.277 15.172 6.402 1 97.94 182 THR B C 1
ATOM 4255 O O . THR B 1 182 ? 5.145 13.961 6.199 1 97.94 182 THR B O 1
ATOM 4258 N N . GLY B 1 183 ? 6.379 15.836 6.031 1 98.44 183 GLY B N 1
ATOM 4259 C CA . GLY B 1 183 ? 7.449 15.188 5.293 1 98.44 183 GLY B CA 1
ATOM 4260 C C . GLY B 1 183 ? 8.219 14.172 6.125 1 98.44 183 GLY B C 1
ATOM 4261 O O . GLY B 1 183 ? 8.492 13.062 5.664 1 98.44 183 GLY B O 1
ATOM 4262 N N . LEU B 1 184 ? 8.555 14.578 7.359 1 98.75 184 LEU B N 1
ATOM 4263 C CA . LEU B 1 184 ? 9.297 13.719 8.273 1 98.75 184 LEU B CA 1
ATOM 4264 C C . LEU B 1 184 ? 8.547 12.406 8.508 1 98.75 184 LEU B C 1
ATOM 4266 O O . LEU B 1 184 ? 9.125 11.328 8.406 1 98.75 184 LEU B O 1
ATOM 4270 N N . GLY B 1 185 ? 7.277 12.547 8.82 1 98.56 185 GLY B N 1
ATOM 4271 C CA . GLY B 1 185 ? 6.465 11.375 9.086 1 98.56 185 GLY B CA 1
ATOM 4272 C C . GLY B 1 185 ? 6.238 10.508 7.863 1 98.56 185 GLY B C 1
ATOM 4273 O O . GLY B 1 185 ? 6.148 9.281 7.973 1 98.56 185 GLY B O 1
ATOM 4274 N N . ALA B 1 186 ? 6.117 11.109 6.664 1 98.81 186 ALA B N 1
ATOM 4275 C CA . ALA B 1 186 ? 5.984 10.336 5.434 1 98.81 186 ALA B CA 1
ATOM 4276 C C . ALA B 1 186 ? 7.141 9.352 5.277 1 98.81 186 ALA B C 1
ATOM 4278 O O . ALA B 1 186 ? 6.945 8.219 4.832 1 98.81 186 ALA B O 1
ATOM 4279 N N . ALA B 1 187 ? 8.328 9.789 5.664 1 98.81 187 ALA B N 1
ATOM 4280 C CA . ALA B 1 187 ? 9.5 8.914 5.586 1 98.81 187 ALA B CA 1
ATOM 4281 C C . ALA B 1 187 ? 9.547 7.953 6.77 1 98.81 187 ALA B C 1
ATOM 4283 O O . ALA B 1 187 ? 9.594 6.734 6.582 1 98.81 187 ALA B O 1
ATOM 4284 N N . LEU B 1 188 ? 9.383 8.477 7.996 1 98.62 188 LEU B N 1
ATOM 4285 C CA . LEU B 1 188 ? 9.68 7.707 9.195 1 98.62 188 LEU B CA 1
ATOM 4286 C C . LEU B 1 188 ? 8.523 6.77 9.539 1 98.62 188 LEU B C 1
ATOM 4288 O O . LEU B 1 188 ? 8.75 5.652 10.016 1 98.62 188 LEU B O 1
ATOM 4292 N N . ASN B 1 189 ? 7.305 7.254 9.328 1 98.19 189 ASN B N 1
ATOM 4293 C CA . ASN B 1 189 ? 6.148 6.504 9.805 1 98.19 189 ASN B CA 1
ATOM 4294 C C . ASN B 1 189 ? 5.508 5.684 8.695 1 98.19 189 ASN B C 1
ATOM 4296 O O . ASN B 1 189 ? 4.848 4.68 8.953 1 98.19 189 ASN B O 1
ATOM 4300 N N . VAL B 1 190 ? 5.676 6.098 7.445 1 98.44 190 VAL B N 1
ATOM 4301 C CA . VAL B 1 190 ? 4.863 5.492 6.395 1 98.44 190 VAL B CA 1
ATOM 4302 C C . VAL B 1 190 ? 5.762 4.73 5.418 1 98.44 190 VAL B C 1
ATOM 4304 O O . VAL B 1 190 ? 5.609 3.52 5.242 1 98.44 190 VAL B O 1
ATOM 4307 N N . ALA B 1 191 ? 6.77 5.422 4.844 1 98.75 191 ALA B N 1
ATOM 4308 C CA . ALA B 1 191 ? 7.684 4.746 3.928 1 98.75 191 ALA B CA 1
ATOM 4309 C C . ALA B 1 191 ? 8.609 3.789 4.676 1 98.75 191 ALA B C 1
ATOM 4311 O O . ALA B 1 191 ? 8.93 2.709 4.176 1 98.75 191 ALA B O 1
ATOM 4312 N N . LYS B 1 192 ? 9.164 4.227 5.805 1 98.38 192 LYS B N 1
ATOM 4313 C CA . LYS B 1 192 ? 9.984 3.461 6.742 1 98.38 192 LYS B CA 1
ATOM 4314 C C . LYS B 1 192 ? 11.156 2.795 6.027 1 98.38 192 LYS B C 1
ATOM 4316 O O . LYS B 1 192 ? 11.352 1.583 6.137 1 98.38 192 LYS B O 1
ATOM 4321 N N . PRO B 1 193 ? 11.938 3.576 5.383 1 98.5 193 PRO B N 1
ATOM 4322 C CA . PRO B 1 193 ? 13.125 2.963 4.801 1 98.5 193 PRO B CA 1
ATOM 4323 C C . PRO B 1 193 ? 14.047 2.338 5.848 1 98.5 193 PRO B C 1
ATOM 4325 O O . PRO B 1 193 ? 14.18 2.869 6.953 1 98.5 193 PRO B O 1
ATOM 4328 N N . LYS B 1 194 ? 14.656 1.225 5.516 1 97.38 194 LYS B N 1
ATOM 4329 C CA . LYS B 1 194 ? 15.641 0.58 6.375 1 97.38 194 LYS B CA 1
ATOM 4330 C C . LYS B 1 194 ? 17.047 1.112 6.094 1 97.38 194 LYS B C 1
ATOM 4332 O O . LYS B 1 194 ? 17.266 1.784 5.086 1 97.38 194 LYS B O 1
ATOM 4337 N N . LYS B 1 195 ? 17.922 0.858 7.09 1 97.94 195 LYS B N 1
ATOM 4338 C CA . LYS B 1 195 ? 19.328 1.214 6.883 1 97.94 195 LYS B CA 1
ATOM 4339 C C . LYS B 1 195 ? 19.844 0.659 5.559 1 97.94 195 LYS B C 1
ATOM 4341 O O . LYS B 1 195 ? 19.625 -0.511 5.238 1 97.94 195 LYS B O 1
ATOM 4346 N N . GLY B 1 196 ? 20.469 1.497 4.77 1 97.62 196 GLY B N 1
ATOM 4347 C CA . GLY B 1 196 ? 21.047 1.066 3.514 1 97.62 196 GLY B CA 1
ATOM 4348 C C . GLY B 1 196 ? 20.109 1.211 2.33 1 97.62 196 GLY B C 1
ATOM 4349 O O . GLY B 1 196 ? 20.531 1.096 1.179 1 97.62 196 GLY B O 1
ATOM 4350 N N . HIS B 1 197 ? 18.844 1.524 2.518 1 97.62 197 HIS B N 1
ATOM 4351 C CA . HIS B 1 197 ? 17.844 1.632 1.461 1 97.62 197 HIS B CA 1
ATOM 4352 C C . HIS B 1 197 ? 18.141 2.812 0.542 1 97.62 197 HIS B C 1
ATOM 4354 O O . HIS B 1 197 ? 18.844 3.748 0.933 1 97.62 197 HIS B O 1
ATOM 4360 N N . THR B 1 198 ? 17.625 2.723 -0.627 1 98.62 198 THR B N 1
ATOM 4361 C CA . THR B 1 198 ? 17.562 3.834 -1.571 1 98.62 198 THR B CA 1
ATOM 4362 C C . THR B 1 198 ? 16.188 4.484 -1.541 1 98.62 198 THR B C 1
ATOM 4364 O O . THR B 1 198 ? 15.164 3.799 -1.625 1 98.62 198 THR B O 1
ATOM 4367 N N . VAL B 1 199 ? 16.188 5.844 -1.408 1 98.88 199 VAL B N 1
ATOM 4368 C CA . VAL B 1 199 ? 14.93 6.586 -1.309 1 98.88 199 VAL B CA 1
ATOM 4369 C C . VAL B 1 199 ? 14.898 7.688 -2.365 1 98.88 199 VAL B C 1
ATOM 4371 O O . VAL B 1 199 ? 15.898 8.383 -2.58 1 98.88 199 VAL B O 1
ATOM 4374 N N . ALA B 1 200 ? 13.844 7.793 -3.115 1 98.94 200 ALA B N 1
ATOM 4375 C CA . ALA B 1 200 ? 13.617 8.922 -4.012 1 98.94 200 ALA B CA 1
ATOM 4376 C C . ALA B 1 200 ? 12.617 9.906 -3.412 1 98.94 200 ALA B C 1
ATOM 4378 O O . ALA B 1 200 ? 11.562 9.5 -2.906 1 98.94 200 ALA B O 1
ATOM 4379 N N . VAL B 1 201 ? 12.914 11.148 -3.406 1 98.88 201 VAL B N 1
ATOM 4380 C CA . VAL B 1 201 ? 12.023 12.203 -2.928 1 98.88 201 VAL B CA 1
ATOM 4381 C C . VAL B 1 201 ? 11.68 13.148 -4.074 1 98.88 201 VAL B C 1
ATOM 4383 O O . VAL B 1 201 ? 12.562 13.82 -4.613 1 98.88 201 VAL B O 1
ATOM 4386 N N . PHE B 1 202 ? 10.43 13.172 -4.441 1 98.69 202 PHE B N 1
ATOM 4387 C CA . PHE B 1 202 ? 9.961 14.039 -5.516 1 98.69 202 PHE B CA 1
ATOM 4388 C C . PHE B 1 202 ? 9.492 15.383 -4.961 1 98.69 202 PHE B C 1
ATOM 4390 O O . PHE B 1 202 ? 8.516 15.438 -4.211 1 98.69 202 PHE B O 1
ATOM 4397 N N . GLY B 1 203 ? 10.102 16.453 -5.383 1 96.56 203 GLY B N 1
ATOM 4398 C CA . GLY B 1 203 ? 9.852 17.781 -4.836 1 96.56 203 GLY B CA 1
ATOM 4399 C C . GLY B 1 203 ? 10.711 18.109 -3.627 1 96.56 203 GLY B C 1
ATOM 4400 O O . GLY B 1 203 ? 10.586 17.469 -2.582 1 96.56 203 GLY B O 1
ATOM 4401 N N . LEU B 1 204 ? 11.523 19.141 -3.787 1 95.75 204 LEU B N 1
ATOM 4402 C CA . LEU B 1 204 ? 12.453 19.469 -2.717 1 95.75 204 LEU B CA 1
ATOM 4403 C C . LEU B 1 204 ? 12.109 20.812 -2.09 1 95.75 204 LEU B C 1
ATOM 4405 O O . LEU B 1 204 ? 12.992 21.641 -1.854 1 95.75 204 LEU B O 1
ATOM 4409 N N . GLY B 1 205 ? 10.789 21.047 -1.916 1 92.69 205 GLY B N 1
ATOM 4410 C CA . GLY B 1 205 ? 10.344 22.078 -0.997 1 92.69 205 GLY B CA 1
ATOM 4411 C C . GLY B 1 205 ? 10.484 21.688 0.461 1 92.69 205 GLY B C 1
ATOM 4412 O O . GLY B 1 205 ? 11.164 20.719 0.781 1 92.69 205 GLY B O 1
ATOM 4413 N N . ALA B 1 206 ? 9.828 22.422 1.296 1 93.44 206 ALA B N 1
ATOM 4414 C CA . ALA B 1 206 ? 9.969 22.188 2.73 1 93.44 206 ALA B CA 1
ATOM 4415 C C . ALA B 1 206 ? 9.531 20.766 3.098 1 93.44 206 ALA B C 1
ATOM 4417 O O . ALA B 1 206 ? 10.219 20.078 3.857 1 93.44 206 ALA B O 1
ATOM 4418 N N . VAL B 1 207 ? 8.391 20.328 2.559 1 96.38 207 VAL B N 1
ATOM 4419 C CA . VAL B 1 207 ? 7.871 19 2.854 1 96.38 207 VAL B CA 1
ATOM 4420 C C . VAL B 1 207 ? 8.828 17.938 2.326 1 96.38 207 VAL B C 1
ATOM 4422 O O . VAL B 1 207 ? 9.172 16.984 3.037 1 96.38 207 VAL B O 1
ATOM 4425 N N . GLY B 1 208 ? 9.312 18.094 1.112 1 97.38 208 GLY B N 1
ATOM 4426 C CA . GLY B 1 208 ? 10.25 17.156 0.522 1 97.38 208 GLY B CA 1
ATOM 4427 C C . GLY B 1 208 ? 11.57 17.078 1.264 1 97.38 208 GLY B C 1
ATOM 4428 O O . GLY B 1 208 ? 12.109 15.992 1.474 1 97.38 208 GLY B O 1
ATOM 4429 N N . LEU B 1 209 ? 12.078 18.219 1.624 1 97.25 209 LEU B N 1
ATOM 4430 C CA . LEU B 1 209 ? 13.328 18.25 2.377 1 97.25 209 LEU B CA 1
ATOM 4431 C C . LEU B 1 209 ? 13.156 17.594 3.74 1 97.25 209 LEU B C 1
ATOM 4433 O O . LEU B 1 209 ? 14.078 16.922 4.234 1 97.25 209 LEU B O 1
ATOM 4437 N N . ALA B 1 210 ? 11.992 17.781 4.309 1 98.06 210 ALA B N 1
ATOM 4438 C CA . ALA B 1 210 ? 11.711 17.094 5.562 1 98.06 210 ALA B CA 1
ATOM 4439 C C . ALA B 1 210 ? 11.656 15.586 5.359 1 98.06 210 ALA B C 1
ATOM 4441 O O . ALA B 1 210 ? 12.109 14.82 6.215 1 98.06 210 ALA B O 1
ATOM 4442 N N . ALA B 1 211 ? 11.094 15.125 4.266 1 98.69 211 ALA B N 1
ATOM 4443 C CA . ALA B 1 211 ? 11.086 13.711 3.924 1 98.69 211 ALA B CA 1
ATOM 4444 C C . ALA B 1 211 ? 12.508 13.18 3.752 1 98.69 211 ALA B C 1
ATOM 4446 O O . ALA B 1 211 ? 12.828 12.086 4.23 1 98.69 211 ALA B O 1
ATOM 4447 N N . ALA B 1 212 ? 13.32 13.984 3.066 1 98.44 212 ALA B N 1
ATOM 4448 C CA . ALA B 1 212 ? 14.727 13.609 2.91 1 98.44 212 ALA B CA 1
ATOM 4449 C C . ALA B 1 212 ? 15.414 13.477 4.266 1 98.44 212 ALA B C 1
ATOM 4451 O O . ALA B 1 212 ? 16.172 12.531 4.492 1 98.44 212 ALA B O 1
ATOM 4452 N N . GLU B 1 213 ? 15.125 14.414 5.121 1 98.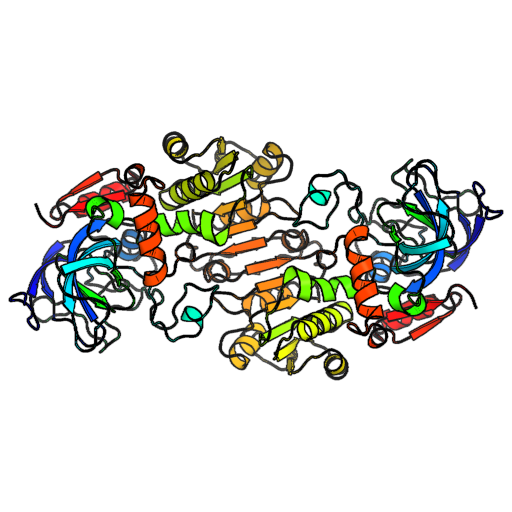06 213 GLU B N 1
ATOM 4453 C CA . GLU B 1 213 ? 15.664 14.352 6.477 1 98.06 213 GLU B CA 1
ATOM 4454 C C . GLU B 1 213 ? 15.219 13.078 7.191 1 98.06 213 GLU B C 1
ATOM 4456 O O . GLU B 1 213 ? 16.016 12.43 7.871 1 98.06 213 GLU B O 1
ATOM 4461 N N . GLY B 1 214 ? 13.922 12.727 7.078 1 98.5 214 GLY B N 1
ATOM 4462 C CA . GLY B 1 214 ? 13.43 11.484 7.656 1 98.5 214 GLY B CA 1
ATOM 4463 C C . GLY B 1 214 ? 14.125 10.258 7.102 1 98.5 214 GLY B C 1
ATOM 4464 O O . GLY B 1 214 ? 14.445 9.328 7.848 1 98.5 214 GLY B O 1
ATOM 4465 N N . ALA B 1 215 ? 14.336 10.234 5.785 1 98.75 215 ALA B N 1
ATOM 4466 C CA . ALA B 1 215 ? 15.062 9.133 5.156 1 98.75 215 ALA B CA 1
ATOM 4467 C C . ALA B 1 215 ? 16.484 9.023 5.707 1 98.75 215 ALA B C 1
ATOM 4469 O O . ALA B 1 215 ? 16.953 7.926 6.02 1 98.75 215 ALA B O 1
ATOM 4470 N N . ARG B 1 216 ? 17.141 10.172 5.824 1 98.12 216 ARG B N 1
ATOM 4471 C CA . ARG B 1 216 ? 18.5 10.203 6.371 1 98.12 216 ARG B CA 1
ATOM 4472 C C . ARG B 1 216 ? 18.516 9.641 7.789 1 98.12 216 ARG B C 1
ATOM 4474 O O . ARG B 1 216 ? 19.375 8.812 8.117 1 98.12 216 ARG B O 1
ATOM 4481 N N . LEU B 1 217 ? 17.594 10.047 8.602 1 97.88 217 LEU B N 1
ATOM 4482 C CA . LEU B 1 217 ? 17.516 9.609 9.992 1 97.88 217 LEU B CA 1
ATOM 4483 C C . LEU B 1 217 ? 17.281 8.102 10.07 1 97.88 217 LEU B C 1
ATOM 4485 O O . LEU B 1 217 ? 17.688 7.457 11.039 1 97.88 217 LEU B O 1
ATOM 4489 N N . SER B 1 218 ? 16.656 7.543 9.062 1 98.25 218 SER B N 1
ATOM 4490 C CA . SER B 1 218 ? 16.359 6.113 9.016 1 98.25 218 SER B CA 1
ATOM 4491 C C . SER B 1 218 ? 17.594 5.309 8.602 1 98.25 218 SER B C 1
ATOM 4493 O O . SER B 1 218 ? 17.578 4.078 8.664 1 98.25 218 SER B O 1
ATOM 4495 N N . GLY B 1 219 ? 18.594 5.988 8.102 1 98.19 219 GLY B N 1
ATOM 4496 C CA . GLY B 1 219 ? 19.828 5.316 7.707 1 98.19 219 GLY B CA 1
ATOM 4497 C C . GLY B 1 219 ? 19.875 4.988 6.227 1 98.19 219 GLY B C 1
ATOM 4498 O O . GLY B 1 219 ? 20.672 4.152 5.801 1 98.19 219 GLY B O 1
ATOM 4499 N N . ALA B 1 220 ? 19 5.602 5.445 1 98.25 220 ALA B N 1
ATOM 4500 C CA . ALA B 1 220 ? 19.094 5.395 4 1 98.25 220 ALA B CA 1
ATOM 4501 C C . ALA B 1 220 ? 20.484 5.754 3.477 1 98.25 220 ALA B C 1
ATOM 4503 O O . ALA B 1 220 ? 21.078 6.742 3.908 1 98.25 220 ALA B O 1
ATOM 4504 N N . SER B 1 221 ? 21 4.973 2.531 1 97.94 221 SER B N 1
ATOM 4505 C CA . SER B 1 221 ? 22.344 5.191 2.02 1 97.94 221 SER B CA 1
ATOM 4506 C C . SER B 1 221 ? 22.344 6.117 0.808 1 97.94 221 SER B C 1
ATOM 4508 O O . SER B 1 221 ? 23.312 6.836 0.558 1 97.94 221 SER B O 1
ATOM 4510 N N . ARG B 1 222 ? 21.297 6.02 0.025 1 98.12 222 ARG B N 1
ATOM 4511 C CA . ARG B 1 222 ? 21.109 6.852 -1.162 1 98.12 222 ARG B CA 1
ATOM 4512 C C . ARG B 1 222 ? 19.766 7.57 -1.135 1 98.12 222 ARG B C 1
ATOM 4514 O O . ARG B 1 222 ? 18.719 6.938 -0.996 1 98.12 222 ARG B O 1
ATOM 4521 N N . ILE B 1 223 ? 19.828 8.836 -1.134 1 98.69 223 ILE B N 1
ATOM 4522 C CA . ILE B 1 223 ? 18.625 9.656 -1.208 1 98.69 223 ILE B CA 1
ATOM 4523 C C . ILE B 1 223 ? 18.656 10.508 -2.475 1 98.69 223 ILE B C 1
ATOM 4525 O O . ILE B 1 223 ? 19.469 11.445 -2.582 1 98.69 223 ILE B O 1
ATOM 4529 N N . ILE B 1 224 ? 17.797 10.219 -3.406 1 98.56 224 ILE B N 1
ATOM 4530 C CA . ILE B 1 224 ? 17.75 10.859 -4.715 1 98.56 224 ILE B CA 1
ATOM 4531 C C . ILE B 1 224 ? 16.656 11.922 -4.73 1 98.56 224 ILE B C 1
ATOM 4533 O O . ILE B 1 224 ? 15.461 11.594 -4.645 1 98.56 224 ILE B O 1
ATOM 4537 N N . GLY B 1 225 ? 17.047 13.18 -4.793 1 98 225 GLY B N 1
ATOM 4538 C CA . GLY B 1 225 ? 16.078 14.258 -4.949 1 98 225 GLY B CA 1
ATOM 4539 C C . GLY B 1 225 ? 15.664 14.477 -6.391 1 98 225 GLY B C 1
ATOM 4540 O O . GLY B 1 225 ? 16.5 14.484 -7.293 1 98 225 GLY B O 1
ATOM 4541 N N . VAL B 1 226 ? 14.422 14.547 -6.633 1 98 226 VAL B N 1
ATOM 4542 C CA . VAL B 1 226 ? 13.867 14.82 -7.957 1 98 226 VAL B CA 1
ATOM 4543 C C . VAL B 1 226 ? 13.195 16.188 -7.961 1 98 226 VAL B C 1
ATOM 4545 O O . VAL B 1 226 ? 12.195 16.391 -7.266 1 98 226 VAL B O 1
ATOM 4548 N N . ASP B 1 227 ? 13.656 17.094 -8.711 1 96.31 227 ASP B N 1
ATOM 4549 C CA . ASP B 1 227 ? 13.125 18.453 -8.766 1 96.31 227 ASP B CA 1
ATOM 4550 C C . ASP B 1 227 ? 13.422 19.109 -10.109 1 96.31 227 ASP B C 1
ATOM 4552 O O . ASP B 1 227 ? 14.438 18.812 -10.742 1 96.31 227 ASP B O 1
ATOM 4556 N N . LEU B 1 228 ? 12.523 19.984 -10.523 1 92.75 228 LEU B N 1
ATOM 4557 C CA . LEU B 1 228 ? 12.695 20.703 -11.781 1 92.75 228 LEU B CA 1
ATOM 4558 C C . LEU B 1 228 ? 13.641 21.891 -11.602 1 92.75 228 LEU B C 1
ATOM 4560 O O . LEU B 1 228 ? 14.164 22.422 -12.586 1 92.75 228 LEU B O 1
ATOM 4564 N N . ASN B 1 229 ? 13.797 22.344 -10.305 1 88.19 229 ASN B N 1
ATOM 4565 C CA . ASN B 1 229 ? 14.617 23.516 -9.992 1 88.19 229 ASN B CA 1
ATOM 4566 C C . ASN B 1 229 ? 16 23.109 -9.484 1 88.19 229 ASN B C 1
ATOM 4568 O O . ASN B 1 229 ? 16.141 22.641 -8.352 1 88.19 229 ASN B O 1
ATOM 4572 N N . PRO B 1 230 ? 17.016 23.406 -10.203 1 82.38 230 PRO B N 1
ATOM 4573 C CA . PRO B 1 230 ? 18.359 22.984 -9.797 1 82.38 230 PRO B CA 1
ATOM 4574 C C . PRO B 1 230 ? 18.844 23.703 -8.539 1 82.38 230 PRO B C 1
ATOM 4576 O O . PRO B 1 230 ? 19.703 23.172 -7.816 1 82.38 230 PRO B O 1
ATOM 4579 N N . SER B 1 231 ? 18.359 24.844 -8.273 1 81.94 231 SER B N 1
ATOM 4580 C CA . SER B 1 231 ? 18.812 25.594 -7.102 1 81.94 231 SER B CA 1
ATOM 4581 C C . SER B 1 231 ? 18.438 24.875 -5.812 1 81.94 231 SER B C 1
ATOM 4583 O O . SER B 1 231 ? 19.078 25.062 -4.781 1 81.94 231 SER B O 1
ATOM 4585 N N . ARG B 1 232 ? 17.422 24.062 -5.883 1 82.81 232 ARG B N 1
ATOM 4586 C CA . ARG B 1 232 ? 16.969 23.328 -4.711 1 82.81 232 ARG B CA 1
ATOM 4587 C C . ARG B 1 232 ? 17.969 22.234 -4.336 1 82.81 232 ARG B C 1
ATOM 4589 O O . ARG B 1 232 ? 17.953 21.734 -3.209 1 82.81 232 ARG B O 1
ATOM 4596 N N . PHE B 1 233 ? 18.844 22 -5.238 1 80.31 233 PHE B N 1
ATOM 4597 C CA . PHE B 1 233 ? 19.781 20.906 -5.016 1 80.31 233 PHE B CA 1
ATOM 4598 C C . PHE B 1 233 ? 20.797 21.281 -3.945 1 80.31 233 PHE B C 1
ATOM 4600 O O . PHE B 1 233 ? 21.141 20.453 -3.084 1 80.31 233 PHE B O 1
ATOM 4607 N N . ASN B 1 234 ? 21.344 22.453 -4.086 1 80.25 234 ASN B N 1
ATOM 4608 C CA . ASN B 1 234 ? 22.312 22.859 -3.074 1 80.25 234 ASN B CA 1
ATOM 4609 C C . ASN B 1 234 ? 21.719 22.828 -1.674 1 80.25 234 ASN B C 1
ATOM 4611 O O . ASN B 1 234 ? 22.359 22.391 -0.723 1 80.25 234 ASN B O 1
ATOM 4615 N N . GLU B 1 235 ? 20.516 23.109 -1.618 1 84.06 235 GLU B N 1
ATOM 4616 C CA . GLU B 1 235 ? 19.812 23.094 -0.339 1 84.06 235 GLU B CA 1
ATOM 4617 C C . GLU B 1 235 ? 19.547 21.656 0.122 1 84.06 235 GLU B C 1
ATOM 4619 O O . GLU B 1 235 ? 19.641 21.359 1.314 1 84.06 235 GLU B O 1
ATOM 4624 N N . GLY B 1 236 ? 19.297 20.781 -0.81 1 92.75 236 GLY B N 1
ATOM 4625 C CA . GLY B 1 236 ? 18.922 19.406 -0.51 1 92.75 236 GLY B CA 1
ATOM 4626 C C . GLY B 1 236 ? 20.047 18.625 0.152 1 92.75 236 GLY B C 1
ATOM 4627 O O . GLY B 1 236 ? 19.781 17.734 0.965 1 92.75 236 GLY B O 1
ATOM 4628 N N . ARG B 1 237 ? 21.234 18.953 -0.141 1 92.75 237 ARG B N 1
ATOM 4629 C CA . ARG B 1 237 ? 22.391 18.25 0.426 1 92.75 237 ARG B CA 1
ATOM 4630 C C . ARG B 1 237 ? 22.422 18.391 1.944 1 92.75 237 ARG B C 1
ATOM 4632 O O . ARG B 1 237 ? 22.812 17.453 2.652 1 92.75 237 ARG B O 1
ATOM 4639 N N . LYS B 1 238 ? 21.984 19.531 2.412 1 92.62 238 LYS B N 1
ATOM 4640 C CA . LYS B 1 238 ? 21.953 19.797 3.848 1 92.62 238 LYS B CA 1
ATOM 4641 C C . LYS B 1 238 ? 20.953 18.875 4.555 1 92.62 238 LYS B C 1
ATOM 4643 O O . LYS B 1 238 ? 21 18.719 5.773 1 92.62 238 LYS B O 1
ATOM 4648 N N . PHE B 1 239 ? 20.109 18.281 3.781 1 95.94 239 PHE B N 1
ATOM 4649 C CA . PHE B 1 239 ? 19.047 17.469 4.355 1 95.94 239 PHE B CA 1
ATOM 4650 C C . PHE B 1 239 ? 19.281 15.992 4.039 1 95.94 239 PHE B C 1
ATOM 4652 O O . PHE B 1 239 ? 18.391 15.164 4.234 1 95.94 239 PHE B O 1
ATOM 4659 N N . GLY B 1 240 ? 20.406 15.672 3.457 1 95.06 240 GLY B N 1
ATOM 4660 C CA . GLY B 1 240 ? 20.781 14.273 3.264 1 95.06 240 GLY B CA 1
ATOM 4661 C C . GLY B 1 240 ? 20.656 13.82 1.82 1 95.06 240 GLY B C 1
ATOM 4662 O O . GLY B 1 240 ? 21.016 12.688 1.487 1 95.06 240 GLY B O 1
ATOM 4663 N N . VAL B 1 241 ? 20.234 14.656 0.908 1 97.38 241 VAL B N 1
ATOM 4664 C CA . VAL B 1 241 ? 20.125 14.289 -0.5 1 97.38 241 VAL B CA 1
ATOM 4665 C C . VAL B 1 241 ? 21.516 13.992 -1.069 1 97.38 241 VAL B C 1
ATOM 4667 O O . VAL B 1 241 ? 22.438 14.797 -0.927 1 97.38 241 VAL B O 1
ATOM 4670 N N . THR B 1 242 ? 21.594 12.883 -1.711 1 96.69 242 THR B N 1
ATOM 4671 C CA . THR B 1 242 ? 22.906 12.453 -2.184 1 96.69 242 THR B CA 1
ATOM 4672 C C . THR B 1 242 ? 23.031 12.648 -3.693 1 96.69 242 THR B C 1
ATOM 4674 O O . THR B 1 242 ? 24.141 12.789 -4.219 1 96.69 242 THR B O 1
ATOM 4677 N N . GLU B 1 243 ? 21.922 12.562 -4.344 1 95.06 243 GLU B N 1
ATOM 4678 C CA . GLU B 1 243 ? 21.844 12.719 -5.793 1 95.06 243 GLU B CA 1
ATOM 4679 C C . GLU B 1 243 ? 20.656 13.57 -6.199 1 95.06 243 GLU B C 1
ATOM 4681 O O . GLU B 1 243 ? 19.656 13.648 -5.465 1 95.06 243 GLU B O 1
ATOM 4686 N N . LEU B 1 244 ? 20.812 14.172 -7.363 1 94.69 244 LEU B N 1
ATOM 4687 C CA . LEU B 1 244 ? 19.719 14.977 -7.898 1 94.69 244 LEU B CA 1
ATOM 4688 C C . LEU B 1 244 ? 19.375 14.555 -9.32 1 94.69 244 LEU B C 1
ATOM 4690 O O . LEU B 1 244 ? 20.266 14.281 -10.125 1 94.69 244 LEU B O 1
ATOM 4694 N N . VAL B 1 245 ? 18.125 14.438 -9.555 1 96.06 245 VAL B N 1
ATOM 4695 C CA . VAL B 1 245 ? 17.609 14.18 -10.898 1 96.06 245 VAL B CA 1
ATOM 4696 C C . VAL B 1 245 ? 16.625 15.281 -11.289 1 96.06 245 VAL B C 1
ATOM 4698 O O . VAL B 1 245 ? 15.617 15.484 -10.617 1 96.06 245 VAL B O 1
ATOM 4701 N N . ASN B 1 246 ? 16.953 16.016 -12.297 1 95.75 246 ASN B N 1
ATOM 4702 C CA . ASN B 1 246 ? 16.016 16.938 -12.938 1 95.75 246 ASN B CA 1
ATOM 4703 C C . ASN B 1 246 ? 15.336 16.281 -14.148 1 95.75 246 ASN B C 1
ATOM 4705 O O . ASN B 1 246 ? 15.977 16.031 -15.164 1 95.75 246 ASN B O 1
ATOM 4709 N N . PRO B 1 247 ? 14.039 16.062 -14.039 1 95.69 247 PRO B N 1
ATOM 4710 C CA . PRO B 1 247 ? 13.336 15.398 -15.141 1 95.69 247 PRO B CA 1
ATOM 4711 C C . PRO B 1 247 ? 13.547 16.094 -16.484 1 95.69 247 PRO B C 1
ATOM 4713 O O . PRO B 1 247 ? 13.539 15.445 -17.531 1 95.69 247 PRO B O 1
ATOM 4716 N N . LYS B 1 248 ? 13.789 17.375 -16.531 1 94.44 248 LYS B N 1
ATOM 4717 C CA . LYS B 1 248 ? 13.93 18.141 -17.75 1 94.44 248 LYS B CA 1
ATOM 4718 C C . LYS B 1 248 ? 15.25 17.828 -18.453 1 94.44 248 LYS B C 1
ATOM 4720 O O . LYS B 1 248 ? 15.414 18.141 -19.641 1 94.44 248 LYS B O 1
ATOM 4725 N N . ASP B 1 249 ? 16.125 17.328 -17.734 1 94.94 249 ASP B N 1
ATOM 4726 C CA . ASP B 1 249 ? 17.438 17.031 -18.297 1 94.94 249 ASP B CA 1
ATOM 4727 C C . ASP B 1 249 ? 17.438 15.695 -19.031 1 94.94 249 ASP B C 1
ATOM 4729 O O . ASP B 1 249 ? 18.469 15.258 -19.531 1 94.94 249 ASP B O 1
ATOM 4733 N N . HIS B 1 250 ? 16.312 15.016 -19.078 1 96.38 250 HIS B N 1
ATOM 4734 C CA . HIS B 1 250 ? 16.25 13.68 -19.656 1 96.38 250 HIS B CA 1
ATOM 4735 C C . HIS B 1 250 ? 15.117 13.578 -20.688 1 96.38 250 HIS B C 1
ATOM 4737 O O . HIS B 1 250 ? 14.07 14.203 -20.516 1 96.38 250 HIS B O 1
ATOM 4743 N N . ASP B 1 251 ? 15.281 12.742 -21.656 1 95.94 251 ASP B N 1
ATOM 4744 C CA . ASP B 1 251 ? 14.25 12.484 -22.656 1 95.94 251 ASP B CA 1
ATOM 4745 C C . ASP B 1 251 ? 13.32 11.359 -22.203 1 95.94 251 ASP B C 1
ATOM 4747 O O . ASP B 1 251 ? 12.148 11.328 -22.578 1 95.94 251 ASP B O 1
ATOM 4751 N N . LYS B 1 252 ? 13.898 10.469 -21.406 1 96.31 252 LYS B N 1
ATOM 4752 C CA . LYS B 1 252 ? 13.102 9.367 -20.859 1 96.31 252 LYS B CA 1
ATOM 4753 C C . LYS B 1 252 ? 12.289 9.82 -19.656 1 96.31 252 LYS B C 1
ATOM 4755 O O . LYS B 1 252 ? 12.672 10.766 -18.969 1 96.31 252 LYS B O 1
ATOM 4760 N N . PRO B 1 253 ? 11.148 9.094 -19.469 1 97.19 253 PRO B N 1
ATOM 4761 C CA . PRO B 1 253 ? 10.422 9.375 -18.234 1 97.19 253 PRO B CA 1
ATOM 4762 C C . PRO B 1 253 ? 11.297 9.219 -16.984 1 97.19 253 PRO B C 1
ATOM 4764 O O . PRO B 1 253 ? 12.133 8.312 -16.922 1 97.19 253 PRO B O 1
ATOM 4767 N N . VAL B 1 254 ? 11.102 10.07 -16.047 1 98.19 254 VAL B N 1
ATOM 4768 C CA . VAL B 1 254 ? 12.008 10.18 -14.906 1 98.19 254 VAL B CA 1
ATOM 4769 C C . VAL B 1 254 ? 12.031 8.859 -14.133 1 98.19 254 VAL B C 1
ATOM 4771 O O . VAL B 1 254 ? 13.07 8.477 -13.586 1 98.19 254 VAL B O 1
ATOM 4774 N N . GLN B 1 255 ? 10.883 8.148 -14.047 1 98.62 255 GLN B N 1
ATOM 4775 C CA . GLN B 1 255 ? 10.883 6.859 -13.359 1 98.62 255 GLN B CA 1
ATOM 4776 C C . GLN B 1 255 ? 11.859 5.887 -14.016 1 98.62 255 GLN B C 1
ATOM 4778 O O . GLN B 1 255 ? 12.516 5.098 -13.328 1 98.62 255 GLN B O 1
ATOM 4783 N N . GLN B 1 256 ? 11.945 5.875 -15.352 1 98.31 256 GLN B N 1
ATOM 4784 C CA . GLN B 1 256 ? 12.898 5.02 -16.047 1 98.31 256 GLN B CA 1
ATOM 4785 C C . GLN B 1 256 ? 14.336 5.434 -15.742 1 98.31 256 GLN B C 1
ATOM 4787 O O . GLN B 1 256 ? 15.219 4.582 -15.594 1 98.31 256 GLN B O 1
ATOM 4792 N N . VAL B 1 257 ? 14.609 6.766 -15.688 1 98.5 257 VAL B N 1
ATOM 4793 C CA . VAL B 1 257 ? 15.93 7.281 -15.32 1 98.5 257 VAL B CA 1
ATOM 4794 C C . VAL B 1 257 ? 16.328 6.746 -13.953 1 98.5 257 VAL B C 1
ATOM 4796 O O . VAL B 1 257 ? 17.438 6.23 -13.781 1 98.5 257 VAL B O 1
ATOM 4799 N N . ILE B 1 258 ? 15.438 6.801 -12.984 1 98.62 258 ILE B N 1
ATOM 4800 C CA . ILE B 1 258 ? 15.703 6.371 -11.617 1 98.62 258 ILE B CA 1
ATOM 4801 C C . ILE B 1 258 ? 15.914 4.859 -11.586 1 98.62 258 ILE B C 1
ATOM 4803 O O . ILE B 1 258 ? 16.828 4.367 -10.922 1 98.62 258 ILE B O 1
ATOM 4807 N N . ILE B 1 259 ? 15.078 4.086 -12.273 1 98.38 259 ILE B N 1
ATOM 4808 C CA . ILE B 1 259 ? 15.203 2.633 -12.336 1 98.38 259 ILE B CA 1
ATOM 4809 C C . ILE B 1 259 ? 16.578 2.252 -12.867 1 98.38 259 ILE B C 1
ATOM 4811 O O . ILE B 1 259 ? 17.25 1.383 -12.305 1 98.38 259 ILE B O 1
ATOM 4815 N N . GLU B 1 260 ? 17.062 2.895 -13.914 1 97.5 260 GLU B N 1
ATOM 4816 C CA . GLU B 1 260 ? 18.344 2.598 -14.531 1 97.5 260 GLU B CA 1
ATOM 4817 C C . GLU B 1 260 ? 19.5 2.971 -13.602 1 97.5 260 GLU B C 1
ATOM 4819 O O . GLU B 1 260 ? 20.469 2.215 -13.469 1 97.5 260 GLU B O 1
ATOM 4824 N N . MET B 1 261 ? 19.406 4.02 -12.914 1 96.12 261 MET B N 1
ATOM 4825 C CA . MET B 1 261 ? 20.516 4.488 -12.102 1 96.12 261 MET B CA 1
ATOM 4826 C C . MET B 1 261 ? 20.609 3.701 -10.797 1 96.12 261 MET B C 1
ATOM 4828 O O . MET B 1 261 ? 21.625 3.738 -10.117 1 96.12 261 MET B O 1
ATOM 4832 N N . THR B 1 262 ? 19.531 2.996 -10.438 1 97.06 262 THR B N 1
ATOM 4833 C CA . THR B 1 262 ? 19.516 2.266 -9.18 1 97.06 262 THR B CA 1
ATOM 4834 C C . THR B 1 262 ? 19.484 0.759 -9.43 1 97.06 262 THR B C 1
ATOM 4836 O O . THR B 1 262 ? 19.359 -0.027 -8.484 1 97.06 262 THR B O 1
ATOM 4839 N N . ASP B 1 263 ? 19.531 0.346 -10.68 1 94.44 263 ASP B N 1
ATOM 4840 C CA . ASP B 1 263 ? 19.5 -1.058 -11.086 1 94.44 263 ASP B CA 1
ATOM 4841 C C . ASP B 1 263 ? 18.219 -1.741 -10.625 1 94.44 263 ASP B C 1
ATOM 4843 O O . ASP B 1 263 ? 18.266 -2.764 -9.938 1 94.44 263 ASP B O 1
ATOM 4847 N N . GLY B 1 264 ? 17.062 -1.071 -10.945 1 95.75 264 GLY B N 1
ATOM 4848 C CA . GLY B 1 264 ? 15.828 -1.799 -10.695 1 95.75 264 GLY B CA 1
ATOM 4849 C C . GLY B 1 264 ? 14.781 -0.971 -9.961 1 95.75 264 GLY B C 1
ATOM 4850 O O . GLY B 1 264 ? 13.625 -1.382 -9.844 1 95.75 264 GLY B O 1
ATOM 4851 N N . GLY B 1 265 ? 15.164 0.169 -9.406 1 97.94 265 GLY B N 1
ATOM 4852 C CA . GLY B 1 265 ? 14.227 1.026 -8.695 1 97.94 265 GLY B CA 1
ATOM 4853 C C . GLY B 1 265 ? 14.656 1.336 -7.277 1 97.94 265 GLY B C 1
ATOM 4854 O O . GLY B 1 265 ? 15.609 0.745 -6.77 1 97.94 265 GLY B O 1
ATOM 4855 N N . VAL B 1 266 ? 13.984 2.209 -6.68 1 98.75 266 VAL B N 1
ATOM 4856 C CA . VAL B 1 266 ? 14.312 2.572 -5.305 1 98.75 266 VAL B CA 1
ATOM 4857 C C . VAL B 1 266 ? 13.477 1.733 -4.336 1 98.75 266 VAL B C 1
ATOM 4859 O O . VAL B 1 266 ? 12.438 1.197 -4.711 1 98.75 266 VAL B O 1
ATOM 4862 N N . ASP B 1 267 ? 13.945 1.6 -3.088 1 98.44 267 ASP B N 1
ATOM 4863 C CA . ASP B 1 267 ? 13.211 0.873 -2.059 1 98.44 267 ASP B CA 1
ATOM 4864 C C . ASP B 1 267 ? 11.961 1.644 -1.627 1 98.44 267 ASP B C 1
ATOM 4866 O O . ASP B 1 267 ? 10.914 1.05 -1.392 1 98.44 267 ASP B O 1
ATOM 4870 N N . ARG B 1 268 ? 12.133 2.924 -1.512 1 98.94 268 ARG B N 1
ATOM 4871 C CA . ARG B 1 268 ? 11.031 3.807 -1.129 1 98.94 268 ARG B CA 1
ATOM 4872 C C . ARG B 1 268 ? 11.016 5.066 -1.991 1 98.94 268 ARG B C 1
ATOM 4874 O O . ARG B 1 268 ? 12.07 5.555 -2.404 1 98.94 268 ARG B O 1
ATOM 4881 N N . SER B 1 269 ? 9.898 5.559 -2.277 1 98.94 269 SER B N 1
ATOM 4882 C CA . SER B 1 269 ? 9.742 6.875 -2.883 1 98.94 269 SER B CA 1
ATOM 4883 C C . SER B 1 269 ? 8.688 7.699 -2.148 1 98.94 269 SER B C 1
ATOM 4885 O O . SER B 1 269 ? 7.734 7.148 -1.599 1 98.94 269 SER B O 1
ATOM 4887 N N . ILE B 1 270 ? 8.898 8.961 -2.074 1 98.94 270 ILE B N 1
ATOM 4888 C CA . ILE B 1 270 ? 7.984 9.898 -1.423 1 98.94 270 ILE B CA 1
ATOM 4889 C C . ILE B 1 270 ? 7.703 11.07 -2.352 1 98.94 270 ILE B C 1
ATOM 4891 O O . ILE B 1 270 ? 8.625 11.797 -2.748 1 98.94 270 ILE B O 1
ATOM 4895 N N . GLU B 1 271 ? 6.504 11.289 -2.764 1 98.94 271 GLU B N 1
ATOM 4896 C CA . GLU B 1 271 ? 6.094 12.352 -3.672 1 98.94 271 GLU B CA 1
ATOM 4897 C C . GLU B 1 271 ? 5.527 13.547 -2.906 1 98.94 271 GLU B C 1
ATOM 4899 O O . GLU B 1 271 ? 4.539 13.414 -2.186 1 98.94 271 GLU B O 1
ATOM 4904 N N . CYS B 1 272 ? 6.117 14.719 -3.033 1 97.94 272 CYS B N 1
ATOM 4905 C CA . CYS B 1 272 ? 5.766 15.867 -2.207 1 97.94 272 CYS B CA 1
ATOM 4906 C C . CYS B 1 272 ? 5.363 17.047 -3.07 1 97.94 272 CYS B C 1
ATOM 4908 O O . CYS B 1 272 ? 5.359 18.188 -2.602 1 97.94 272 CYS B O 1
ATOM 4910 N N . THR B 1 273 ? 5.043 16.875 -4.309 1 96.19 273 THR B N 1
ATOM 4911 C CA . THR B 1 273 ? 4.73 18 -5.191 1 96.19 273 THR B CA 1
ATOM 4912 C C . THR B 1 273 ? 3.223 18.156 -5.352 1 96.19 273 THR B C 1
ATOM 4914 O O . THR B 1 273 ? 2.73 19.266 -5.602 1 96.19 273 THR B O 1
ATOM 4917 N N . GLY B 1 274 ? 2.502 17.062 -5.391 1 96.12 274 GLY B N 1
ATOM 4918 C CA . GLY B 1 274 ? 1.078 17.062 -5.688 1 96.12 274 GLY B CA 1
ATOM 4919 C C . GLY B 1 274 ? 0.775 16.953 -7.168 1 96.12 274 GLY B C 1
ATOM 4920 O O . GLY B 1 274 ? -0.391 16.906 -7.566 1 96.12 274 GLY B O 1
ATOM 4921 N N . ASN B 1 275 ? 1.802 16.922 -7.961 1 96.81 275 ASN B N 1
ATOM 4922 C CA . ASN B 1 275 ? 1.631 16.734 -9.398 1 96.81 275 ASN B CA 1
ATOM 4923 C C . ASN B 1 275 ? 1.352 15.273 -9.742 1 96.81 275 ASN B C 1
ATOM 4925 O O . ASN B 1 275 ? 2.098 14.383 -9.336 1 96.81 275 ASN B O 1
ATOM 4929 N N . VAL B 1 276 ? 0.32 15.086 -10.523 1 97.62 276 VAL B N 1
ATOM 4930 C CA . VAL B 1 276 ? -0.138 13.727 -10.773 1 97.62 276 VAL B CA 1
ATOM 4931 C C . VAL B 1 276 ? 0.932 12.953 -11.539 1 97.62 276 VAL B C 1
ATOM 4933 O O . VAL B 1 276 ? 1.128 11.758 -11.305 1 97.62 276 VAL B O 1
ATOM 4936 N N . GLN B 1 277 ? 1.595 13.578 -12.461 1 97.5 277 GLN B N 1
ATOM 4937 C CA . GLN B 1 277 ? 2.65 12.891 -13.195 1 97.5 277 GLN B CA 1
ATOM 4938 C C . GLN B 1 277 ? 3.795 12.492 -12.273 1 97.5 277 GLN B C 1
ATOM 4940 O O . GLN B 1 277 ? 4.371 11.406 -12.414 1 97.5 277 GLN B O 1
ATOM 4945 N N . ALA B 1 278 ? 4.16 13.352 -11.352 1 98.31 278 ALA B N 1
ATOM 4946 C CA . ALA B 1 278 ? 5.168 13.016 -10.352 1 98.31 278 ALA B CA 1
ATOM 4947 C C . ALA B 1 278 ? 4.707 11.852 -9.477 1 98.31 278 ALA B C 1
ATOM 4949 O O . ALA B 1 278 ? 5.508 10.984 -9.117 1 98.31 278 ALA B O 1
ATOM 4950 N N . MET B 1 279 ? 3.439 11.867 -9.164 1 98.81 279 MET B N 1
ATOM 4951 C CA . MET B 1 279 ? 2.889 10.766 -8.383 1 98.81 279 MET B CA 1
ATOM 4952 C C . MET B 1 279 ? 3.072 9.438 -9.109 1 98.81 279 MET B C 1
ATOM 4954 O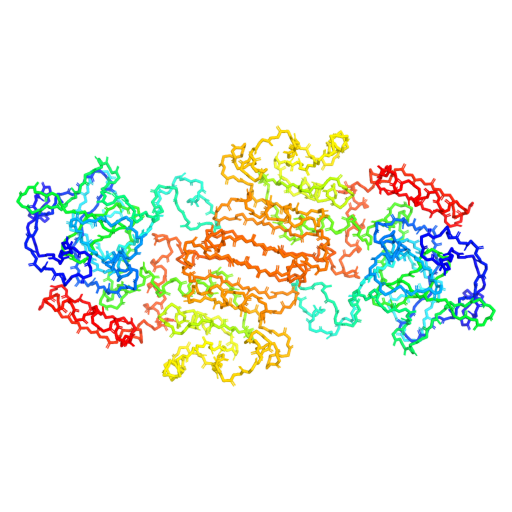 O . MET B 1 279 ? 3.506 8.453 -8.508 1 98.81 279 MET B O 1
ATOM 4958 N N . ILE B 1 280 ? 2.705 9.453 -10.367 1 98.75 280 ILE B N 1
ATOM 4959 C CA . ILE B 1 280 ? 2.807 8.242 -11.18 1 98.75 280 ILE B CA 1
ATOM 4960 C C . ILE B 1 280 ? 4.266 7.801 -11.266 1 98.75 280 ILE B C 1
ATOM 4962 O O . ILE B 1 280 ? 4.574 6.625 -11.062 1 98.75 280 ILE B O 1
ATOM 4966 N N . SER B 1 281 ? 5.176 8.742 -11.469 1 98.81 281 SER B N 1
ATOM 4967 C CA . SER B 1 281 ? 6.598 8.43 -11.57 1 98.81 281 SER B CA 1
ATOM 4968 C C . SER B 1 281 ? 7.145 7.895 -10.25 1 98.81 281 SER B C 1
ATOM 4970 O O . SER B 1 281 ? 7.961 6.969 -10.242 1 98.81 281 SER B O 1
ATOM 4972 N N . ALA B 1 282 ? 6.695 8.516 -9.195 1 98.94 282 ALA B N 1
ATOM 4973 C CA . ALA B 1 282 ? 7.137 8.062 -7.875 1 98.94 282 ALA B CA 1
ATOM 4974 C C . ALA B 1 282 ? 6.734 6.617 -7.625 1 98.94 282 ALA B C 1
ATOM 4976 O O . ALA B 1 282 ? 7.52 5.828 -7.09 1 98.94 282 ALA B O 1
ATOM 4977 N N . PHE B 1 283 ? 5.57 6.266 -8.023 1 98.94 283 PHE B N 1
ATOM 4978 C CA . PHE B 1 283 ? 5.09 4.902 -7.844 1 98.94 283 PHE B CA 1
ATOM 4979 C C . PHE B 1 283 ? 5.824 3.941 -8.773 1 98.94 283 PHE B C 1
ATOM 4981 O O . PHE B 1 283 ? 6.262 2.871 -8.344 1 98.94 283 PHE B O 1
ATOM 4988 N N . GLU B 1 284 ? 6 4.312 -9.938 1 98.81 284 GLU B N 1
ATOM 4989 C CA . GLU B 1 284 ? 6.484 3.383 -10.953 1 98.81 284 GLU B CA 1
ATOM 4990 C C . GLU B 1 284 ? 8.008 3.258 -10.914 1 98.81 284 GLU B C 1
ATOM 4992 O O . GLU B 1 284 ? 8.586 2.418 -11.602 1 98.81 284 GLU B O 1
ATOM 4997 N N . CYS B 1 285 ? 8.688 4.039 -10.031 1 98.81 285 CYS B N 1
ATOM 4998 C CA . CYS B 1 285 ? 10.141 3.947 -9.977 1 98.81 285 CYS B CA 1
ATOM 4999 C C . CYS B 1 285 ? 10.586 3.059 -8.82 1 98.81 285 CYS B C 1
ATOM 5001 O O . CYS B 1 285 ? 11.781 2.812 -8.641 1 98.81 285 CYS B O 1
ATOM 5003 N N . VAL B 1 286 ? 9.68 2.619 -7.992 1 98.69 286 VAL B N 1
ATOM 5004 C CA . VAL B 1 286 ? 10.109 1.792 -6.871 1 98.69 286 VAL B CA 1
ATOM 5005 C C . VAL B 1 286 ? 10.344 0.361 -7.344 1 98.69 286 VAL B C 1
ATOM 5007 O O . VAL B 1 286 ? 9.836 -0.045 -8.391 1 98.69 286 VAL B O 1
ATOM 5010 N N . HIS B 1 287 ? 11.07 -0.431 -6.551 1 96.94 287 HIS B N 1
ATOM 5011 C CA . HIS B 1 287 ? 11.422 -1.809 -6.871 1 96.94 287 HIS B CA 1
ATOM 5012 C C . HIS B 1 287 ? 10.188 -2.701 -6.918 1 96.94 287 HIS B C 1
ATOM 5014 O O . HIS B 1 287 ? 9.297 -2.578 -6.074 1 96.94 287 HIS B O 1
ATOM 5020 N N . ASP B 1 288 ? 10.148 -3.568 -7.945 1 96.25 288 ASP B N 1
ATOM 5021 C CA . ASP B 1 288 ? 9.164 -4.637 -7.809 1 96.25 288 ASP B CA 1
ATOM 5022 C C . ASP B 1 288 ? 9.523 -5.57 -6.656 1 96.25 288 ASP B C 1
ATOM 5024 O O . ASP B 1 288 ? 10.695 -5.676 -6.277 1 96.25 288 ASP B O 1
ATOM 5028 N N . GLY B 1 289 ? 8.633 -6.125 -6.059 1 96.38 289 GLY B N 1
ATOM 5029 C CA . GLY B 1 289 ? 8.844 -7.098 -5 1 96.38 289 GLY B CA 1
ATOM 5030 C C . GLY B 1 289 ? 8.688 -6.508 -3.609 1 96.38 289 GLY B C 1
ATOM 5031 O O . GLY B 1 289 ? 8.117 -7.145 -2.721 1 96.38 289 GLY B O 1
ATOM 5032 N N . TRP B 1 290 ? 9.227 -5.234 -3.447 1 96.75 290 TRP B N 1
ATOM 5033 C CA . TRP B 1 290 ? 9.125 -4.742 -2.078 1 96.75 290 TRP B CA 1
ATOM 5034 C C . TRP B 1 290 ? 9.008 -3.223 -2.055 1 96.75 290 TRP B C 1
ATOM 5036 O O . TRP B 1 290 ? 8.883 -2.619 -0.985 1 96.75 290 TRP B O 1
ATOM 5046 N N . GLY B 1 291 ? 9.086 -2.52 -3.18 1 98.19 291 GLY B N 1
ATOM 5047 C CA . GLY B 1 291 ? 9.078 -1.065 -3.227 1 98.19 291 GLY B CA 1
ATOM 5048 C C . GLY B 1 291 ? 7.805 -0.458 -2.664 1 98.19 291 GLY B C 1
ATOM 5049 O O . GLY B 1 291 ? 6.715 -0.999 -2.855 1 98.19 291 GLY B O 1
ATOM 5050 N N . VAL B 1 292 ? 7.914 0.704 -1.99 1 98.75 292 VAL B N 1
ATOM 5051 C CA . VAL B 1 292 ? 6.781 1.434 -1.431 1 98.75 292 VAL B CA 1
ATOM 5052 C C . VAL B 1 292 ? 6.836 2.893 -1.876 1 98.75 292 VAL B C 1
ATOM 5054 O O . VAL B 1 292 ? 7.867 3.557 -1.726 1 98.75 292 VAL B O 1
ATOM 5057 N N . ALA B 1 293 ? 5.824 3.334 -2.471 1 98.94 293 ALA B N 1
ATOM 5058 C CA . ALA B 1 293 ? 5.668 4.746 -2.805 1 98.94 293 ALA B CA 1
ATOM 5059 C C . ALA B 1 293 ? 4.652 5.418 -1.884 1 98.94 293 ALA B C 1
ATOM 5061 O O . ALA B 1 293 ? 3.588 4.859 -1.606 1 98.94 293 ALA B O 1
ATOM 5062 N N . VAL B 1 294 ? 4.992 6.566 -1.399 1 98.94 294 VAL B N 1
ATOM 5063 C CA . VAL B 1 294 ? 4.121 7.332 -0.515 1 98.94 294 VAL B CA 1
ATOM 5064 C C . VAL B 1 294 ? 3.768 8.664 -1.165 1 98.94 294 VAL B C 1
ATOM 5066 O O . VAL B 1 294 ? 4.652 9.461 -1.479 1 98.94 294 VAL B O 1
ATOM 5069 N N . LEU B 1 295 ? 2.518 8.906 -1.356 1 98.88 295 LEU B N 1
ATOM 5070 C CA . LEU B 1 295 ? 2.045 10.18 -1.883 1 98.88 295 LEU B CA 1
ATOM 5071 C C . LEU B 1 295 ? 1.714 11.148 -0.751 1 98.88 295 LEU B C 1
ATOM 5073 O O . LEU B 1 295 ? 0.955 10.812 0.159 1 98.88 295 LEU B O 1
ATOM 5077 N N . VAL B 1 296 ? 2.252 12.352 -0.856 1 98.44 296 VAL B N 1
ATOM 5078 C CA . VAL B 1 296 ? 2.088 13.344 0.202 1 98.44 296 VAL B CA 1
ATOM 5079 C C . VAL B 1 296 ? 1.448 14.609 -0.368 1 98.44 296 VAL B C 1
ATOM 5081 O O . VAL B 1 296 ? 0.558 15.195 0.252 1 98.44 296 VAL B O 1
ATOM 5084 N N . GLY B 1 297 ? 1.882 15.039 -1.538 1 96.38 297 GLY B N 1
ATOM 5085 C CA . GLY B 1 297 ? 1.436 16.297 -2.121 1 96.38 297 GLY B CA 1
ATOM 5086 C C . GLY B 1 297 ? -0.057 16.328 -2.387 1 96.38 297 GLY B C 1
ATOM 5087 O O . GLY B 1 297 ? -0.646 15.328 -2.795 1 96.38 297 GLY B O 1
ATOM 5088 N N . VAL B 1 298 ? -0.667 17.438 -2.186 1 92.69 298 VAL B N 1
ATOM 5089 C CA . VAL B 1 298 ? -2.107 17.594 -2.365 1 92.69 298 VAL B CA 1
ATOM 5090 C C . VAL B 1 298 ? -2.426 17.766 -3.85 1 92.69 298 VAL B C 1
ATOM 5092 O O . VAL B 1 298 ? -1.912 18.672 -4.5 1 92.69 298 VAL B O 1
ATOM 5095 N N . PRO B 1 299 ? -3.275 16.891 -4.34 1 94.69 299 PRO B N 1
ATOM 5096 C CA . PRO B 1 299 ? -3.609 16.953 -5.766 1 94.69 299 PRO B CA 1
ATOM 5097 C C . PRO B 1 299 ? -4.656 18.016 -6.082 1 94.69 299 PRO B C 1
ATOM 5099 O O . PRO B 1 299 ? -5.297 18.547 -5.168 1 94.69 299 PRO B O 1
ATOM 5102 N N . GLY B 1 300 ? -4.746 18.328 -7.395 1 89.31 300 GLY B N 1
ATOM 5103 C CA . GLY B 1 300 ? -5.863 19.125 -7.855 1 89.31 300 GLY B CA 1
ATOM 5104 C C . GLY B 1 300 ? -7.191 18.391 -7.816 1 89.31 300 GLY B C 1
ATOM 5105 O O . GLY B 1 300 ? -7.223 17.172 -7.727 1 89.31 300 GLY B O 1
ATOM 5106 N N . LYS B 1 301 ? -8.227 19.094 -7.902 1 86.62 301 LYS B N 1
ATOM 5107 C CA . LYS B 1 301 ? -9.586 18.562 -7.746 1 86.62 301 LYS B CA 1
ATOM 5108 C C . LYS B 1 301 ? -9.898 17.516 -8.812 1 86.62 301 LYS B C 1
ATOM 5110 O O . LYS B 1 301 ? -10.555 16.516 -8.523 1 86.62 301 LYS B O 1
ATOM 5115 N N . ASP B 1 302 ? -9.406 17.703 -10.039 1 92.31 302 ASP B N 1
ATOM 5116 C CA . ASP B 1 302 ? -9.797 16.844 -11.156 1 92.31 302 ASP B CA 1
ATOM 5117 C C . ASP B 1 302 ? -8.68 15.875 -11.531 1 92.31 302 ASP B C 1
ATOM 5119 O O . ASP B 1 302 ? -8.719 15.25 -12.594 1 92.31 302 ASP B O 1
ATOM 5123 N N . ASP B 1 303 ? -7.68 15.82 -10.633 1 95.62 303 ASP B N 1
ATOM 5124 C CA . ASP B 1 303 ? -6.535 14.961 -10.922 1 95.62 303 ASP B CA 1
ATOM 5125 C C . ASP B 1 303 ? -6.922 13.484 -10.844 1 95.62 303 ASP B C 1
ATOM 5127 O O . ASP B 1 303 ? -7.832 13.109 -10.102 1 95.62 303 ASP B O 1
ATOM 5131 N N . GLU B 1 304 ? -6.266 12.695 -11.695 1 97.69 304 GLU B N 1
ATOM 5132 C CA . GLU B 1 304 ? -6.465 11.25 -11.695 1 97.69 304 GLU B CA 1
ATOM 5133 C C . GLU B 1 304 ? -5.133 10.508 -11.75 1 97.69 304 GLU B C 1
ATOM 5135 O O . GLU B 1 304 ? -4.359 10.68 -12.695 1 97.69 304 GLU B O 1
ATOM 5140 N N . PHE B 1 305 ? -4.883 9.734 -10.734 1 98.5 305 PHE B N 1
ATOM 5141 C CA . PHE B 1 305 ? -3.75 8.82 -10.758 1 98.5 305 PHE B CA 1
ATOM 5142 C C . PHE B 1 305 ? -4.055 7.605 -11.625 1 98.5 305 PHE B C 1
ATOM 5144 O O . PHE B 1 305 ? -5.117 6.992 -11.5 1 98.5 305 PHE B O 1
ATOM 5151 N N . LYS B 1 306 ? -3.127 7.25 -12.461 1 98.06 306 LYS B N 1
ATOM 5152 C CA . LYS B 1 306 ? -3.316 6.113 -13.352 1 98.06 306 LYS B CA 1
ATOM 5153 C C . LYS B 1 306 ? -2.049 5.266 -13.445 1 98.06 306 LYS B C 1
ATOM 5155 O O . LYS B 1 306 ? -0.938 5.797 -13.43 1 98.06 306 LYS B O 1
ATOM 5160 N N . THR B 1 307 ? -2.18 4.027 -13.5 1 98.5 307 THR B N 1
ATOM 5161 C CA . THR B 1 307 ? -1.072 3.102 -13.711 1 98.5 307 THR B CA 1
ATOM 5162 C C . THR B 1 307 ? -1.58 1.768 -14.25 1 98.5 307 THR B C 1
ATOM 5164 O O . THR B 1 307 ? -2.764 1.448 -14.117 1 98.5 307 THR B O 1
ATOM 5167 N N . HIS B 1 308 ? -0.795 1.062 -14.945 1 98.31 308 HIS B N 1
ATOM 5168 C CA . HIS B 1 308 ? -1.155 -0.311 -15.281 1 98.31 308 HIS B CA 1
ATOM 5169 C C . HIS B 1 308 ? -1.185 -1.194 -14.039 1 98.31 308 HIS B C 1
ATOM 5171 O O . HIS B 1 308 ? -0.252 -1.168 -13.234 1 98.31 308 HIS B O 1
ATOM 5177 N N . PRO B 1 309 ? -2.219 -2.092 -13.836 1 97.94 309 PRO B N 1
ATOM 5178 C CA . PRO B 1 309 ? -2.365 -2.859 -12.602 1 97.94 309 PRO B CA 1
ATOM 5179 C C . PRO B 1 309 ? -1.194 -3.807 -12.352 1 97.94 309 PRO B C 1
ATOM 5181 O O . PRO B 1 309 ? -0.924 -4.172 -11.203 1 97.94 309 PRO B O 1
ATOM 5184 N N . MET B 1 310 ? -0.443 -4.172 -13.383 1 97.12 310 MET B N 1
ATOM 5185 C CA . MET B 1 310 ? 0.691 -5.074 -13.211 1 97.12 310 MET B CA 1
ATOM 5186 C C . MET B 1 310 ? 1.752 -4.449 -12.312 1 97.12 310 MET B C 1
ATOM 5188 O O . MET B 1 310 ? 2.51 -5.164 -11.648 1 97.12 310 MET B O 1
ATOM 5192 N N . ASN B 1 311 ? 1.831 -3.09 -12.297 1 97.94 311 ASN B N 1
ATOM 5193 C CA . ASN B 1 311 ? 2.758 -2.426 -11.383 1 97.94 311 ASN B CA 1
ATOM 5194 C C . ASN B 1 311 ? 2.471 -2.789 -9.93 1 97.94 311 ASN B C 1
ATOM 5196 O O . ASN B 1 311 ? 3.393 -2.889 -9.117 1 97.94 311 ASN B O 1
ATOM 5200 N N . LEU B 1 312 ? 1.174 -3.006 -9.609 1 98.44 312 LEU B N 1
ATOM 5201 C CA . LEU B 1 312 ? 0.779 -3.408 -8.258 1 98.44 312 LEU B CA 1
ATOM 5202 C C . LEU B 1 312 ? 0.986 -4.906 -8.055 1 98.44 312 LEU B C 1
ATOM 5204 O O . LEU B 1 312 ? 1.519 -5.328 -7.027 1 98.44 312 LEU B O 1
ATOM 5208 N N . LEU B 1 313 ? 0.628 -5.73 -9.055 1 97.44 313 LEU B N 1
ATOM 5209 C CA . LEU B 1 313 ? 0.736 -7.18 -8.922 1 97.44 313 LEU B CA 1
ATOM 5210 C C . LEU B 1 313 ? 2.193 -7.609 -8.789 1 97.44 313 LEU B C 1
ATOM 5212 O O . LEU B 1 313 ? 2.484 -8.68 -8.258 1 97.44 313 LEU B O 1
ATOM 5216 N N . ASN B 1 314 ? 3.094 -6.73 -9.281 1 96.88 314 ASN B N 1
ATOM 5217 C CA . ASN B 1 314 ? 4.52 -6.961 -9.086 1 96.88 314 ASN B CA 1
ATOM 5218 C C . ASN B 1 314 ? 4.969 -6.562 -7.68 1 96.88 314 ASN B C 1
ATOM 5220 O O . ASN B 1 314 ? 6.137 -6.227 -7.469 1 96.88 314 ASN B O 1
ATOM 5224 N N . GLU B 1 315 ? 4.016 -6.52 -6.801 1 97.5 315 GLU B N 1
ATOM 5225 C CA . GLU B 1 315 ? 4.188 -6.395 -5.359 1 97.5 315 GLU B CA 1
ATOM 5226 C C . GLU B 1 315 ? 4.797 -5.047 -4.988 1 97.5 315 GLU B C 1
ATOM 5228 O O . GLU B 1 315 ? 5.645 -4.965 -4.098 1 97.5 315 GLU B O 1
ATOM 5233 N N . ARG B 1 316 ? 4.527 -4.023 -5.816 1 98.12 316 ARG B N 1
ATOM 5234 C CA . ARG B 1 316 ? 4.719 -2.645 -5.383 1 98.12 316 ARG B CA 1
ATOM 5235 C C . ARG B 1 316 ? 3.566 -2.186 -4.496 1 98.12 316 ARG B C 1
ATOM 5237 O O . ARG B 1 316 ? 2.42 -2.596 -4.695 1 98.12 316 ARG B O 1
ATOM 5244 N N . THR B 1 317 ? 3.861 -1.383 -3.535 1 98.69 317 THR B N 1
ATOM 5245 C CA . THR B 1 317 ? 2.848 -0.85 -2.633 1 98.69 317 THR B CA 1
ATOM 5246 C C . THR B 1 317 ? 2.693 0.656 -2.822 1 98.69 317 THR B C 1
ATOM 5248 O O . THR B 1 317 ? 3.686 1.375 -2.957 1 98.69 317 THR B O 1
ATOM 5251 N N . LEU B 1 318 ? 1.504 1.096 -2.936 1 98.88 318 LEU B N 1
ATOM 5252 C CA . LEU B 1 318 ? 1.169 2.512 -3.037 1 98.88 318 LEU B CA 1
ATOM 5253 C C . LEU B 1 318 ? 0.373 2.971 -1.821 1 98.88 318 LEU B C 1
ATOM 5255 O O . LEU B 1 318 ? -0.657 2.381 -1.488 1 98.88 318 LEU B O 1
ATOM 5259 N N . LYS B 1 319 ? 0.906 3.982 -1.146 1 98.38 319 LYS B N 1
ATOM 5260 C CA . LYS B 1 319 ? 0.281 4.566 0.036 1 98.38 319 LYS B CA 1
ATOM 5261 C C . LYS B 1 319 ? 0.13 6.078 -0.113 1 98.38 319 LYS B C 1
ATOM 5263 O O . LYS B 1 319 ? 0.718 6.68 -1.013 1 98.38 319 LYS B O 1
ATOM 5268 N N . GLY B 1 320 ? -0.613 6.59 0.699 1 97.75 320 GLY B N 1
ATOM 5269 C CA . GLY B 1 320 ? -0.656 8.016 0.975 1 97.75 320 GLY B CA 1
ATOM 5270 C C . GLY B 1 320 ? -0.64 8.336 2.457 1 97.75 320 GLY B C 1
ATOM 5271 O O . GLY B 1 320 ? -0.757 7.441 3.293 1 97.75 320 GLY B O 1
ATOM 5272 N N . THR B 1 321 ? -0.432 9.562 2.695 1 97.62 321 THR B N 1
ATOM 5273 C CA . THR B 1 321 ? -0.4 9.93 4.105 1 97.62 321 THR B CA 1
ATOM 5274 C C . THR B 1 321 ? -0.901 11.352 4.309 1 97.62 321 THR B C 1
ATOM 5276 O O . THR B 1 321 ? -0.768 12.195 3.416 1 97.62 321 THR B O 1
ATOM 5279 N N . PHE B 1 322 ? -1.489 11.523 5.402 1 96.56 322 PHE B N 1
ATOM 5280 C CA . PHE B 1 322 ? -1.892 12.828 5.91 1 96.56 322 PHE B CA 1
ATOM 5281 C C . PHE B 1 322 ? -1.117 13.18 7.176 1 96.56 322 PHE B C 1
ATOM 5283 O O . PHE B 1 322 ? -1.084 12.398 8.125 1 96.56 322 PHE B O 1
ATOM 5290 N N . PHE B 1 323 ? -0.442 14.359 7.078 1 97.25 323 PHE B N 1
ATOM 5291 C CA . PHE B 1 323 ? 0.313 14.898 8.203 1 97.25 323 PHE B CA 1
ATOM 5292 C C . PHE B 1 323 ? 1.354 13.898 8.688 1 97.25 323 PHE B C 1
ATOM 5294 O O . PHE B 1 323 ? 1.592 13.773 9.891 1 97.25 323 PHE B O 1
ATOM 5301 N N . GLY B 1 324 ? 1.877 13.039 7.742 1 97.56 324 GLY B N 1
ATOM 5302 C CA . GLY B 1 324 ? 2.92 12.078 8.055 1 97.56 324 GLY B CA 1
ATOM 5303 C C . GLY B 1 324 ? 2.453 10.969 8.984 1 97.56 324 GLY B C 1
ATOM 5304 O O . GLY B 1 324 ? 3.262 10.352 9.68 1 97.56 324 GLY B O 1
ATOM 5305 N N . ASN B 1 325 ? 1.151 10.82 9.102 1 97.62 325 ASN B N 1
ATOM 5306 C CA . ASN B 1 325 ? 0.519 9.828 9.969 1 97.62 325 ASN B CA 1
ATOM 5307 C C . ASN B 1 325 ? 0.822 10.094 11.438 1 97.62 325 ASN B C 1
ATOM 5309 O O . ASN B 1 325 ? 0.836 9.172 12.25 1 97.62 325 ASN B O 1
ATOM 5313 N N . TYR B 1 326 ? 1.129 11.297 11.82 1 97.38 326 TYR B N 1
ATOM 5314 C CA . TYR B 1 326 ? 1.266 11.672 13.227 1 97.38 326 TYR B CA 1
ATOM 5315 C C . TYR B 1 326 ? -0.092 11.984 13.844 1 97.38 326 TYR B C 1
ATOM 5317 O O . TYR B 1 326 ? -0.87 12.758 13.281 1 97.38 326 TYR B O 1
ATOM 5325 N N . LYS B 1 327 ? -0.407 11.32 14.93 1 96.94 327 LYS B N 1
ATOM 5326 C CA . LYS B 1 327 ? -1.478 11.852 15.773 1 96.94 327 LYS B CA 1
ATOM 5327 C C . LYS B 1 327 ? -1.059 13.164 16.438 1 96.94 327 LYS B C 1
ATOM 5329 O O . LYS B 1 327 ? -0.076 13.203 17.188 1 96.94 327 LYS B O 1
ATOM 5334 N N . PRO B 1 328 ? -1.782 14.156 16.172 1 95.31 328 PRO B N 1
ATOM 5335 C CA . PRO B 1 328 ? -1.289 15.492 16.516 1 95.31 328 PRO B CA 1
ATOM 5336 C C . PRO B 1 328 ? -0.964 15.633 18 1 95.31 328 PRO B C 1
ATOM 5338 O O . PRO B 1 328 ? 0.138 16.062 18.359 1 95.31 328 PRO B O 1
ATOM 5341 N N . ARG B 1 329 ? -1.838 15.289 18.906 1 96.25 329 ARG B N 1
ATOM 5342 C CA . ARG B 1 329 ? -1.632 15.484 20.344 1 96.25 329 ARG B CA 1
ATOM 5343 C C . ARG B 1 329 ? -0.714 14.414 20.922 1 96.25 329 ARG B C 1
ATOM 5345 O O . ARG B 1 329 ? 0.165 14.703 21.734 1 96.25 329 ARG B O 1
ATOM 5352 N N . THR B 1 330 ? -0.869 13.234 20.438 1 96.94 330 THR B N 1
ATOM 5353 C CA . THR B 1 330 ? -0.18 12.07 20.984 1 96.94 330 THR B CA 1
ATOM 5354 C C . THR B 1 330 ? 1.265 12.016 20.5 1 96.94 330 THR B C 1
ATOM 5356 O O . THR B 1 330 ? 2.176 11.719 21.281 1 96.94 330 THR B O 1
ATOM 5359 N N . ASP B 1 331 ? 1.5 12.336 19.25 1 97.69 331 ASP B N 1
ATOM 5360 C CA . ASP B 1 331 ? 2.791 12.023 18.656 1 97.69 331 ASP B CA 1
ATOM 5361 C C . ASP B 1 331 ? 3.668 13.273 18.562 1 97.69 331 ASP B C 1
ATOM 5363 O O . ASP B 1 331 ? 4.895 13.18 18.625 1 97.69 331 ASP B O 1
ATOM 5367 N N . LEU B 1 332 ? 3.146 14.477 18.375 1 97.81 332 LEU B N 1
ATOM 5368 C CA . LEU B 1 332 ? 3.916 15.68 18.062 1 97.81 332 LEU B CA 1
ATOM 5369 C C . LEU B 1 332 ? 4.875 16.016 19.203 1 97.81 332 LEU B C 1
ATOM 5371 O O . LEU B 1 332 ? 6.004 16.453 18.953 1 97.81 332 LEU B O 1
ATOM 5375 N N . PRO B 1 333 ? 4.457 15.852 20.516 1 98.56 333 PRO B N 1
ATOM 5376 C CA . PRO B 1 333 ? 5.434 16.078 21.578 1 98.56 333 PRO B CA 1
ATOM 5377 C C . PRO B 1 333 ? 6.691 15.219 21.422 1 98.56 333 PRO B C 1
ATOM 5379 O O . PRO B 1 333 ? 7.793 15.664 21.75 1 98.56 333 PRO B O 1
ATOM 5382 N N . GLY B 1 334 ? 6.504 14.055 20.906 1 98.5 334 GLY B N 1
ATOM 5383 C CA . GLY B 1 334 ? 7.652 13.203 20.641 1 98.5 334 GLY B CA 1
ATOM 5384 C C . GLY B 1 334 ? 8.586 13.75 19.578 1 98.5 334 GLY B C 1
ATOM 5385 O O . GLY B 1 334 ? 9.805 13.594 19.688 1 98.5 334 GLY B O 1
ATOM 5386 N N . VAL B 1 335 ? 8.047 14.383 18.594 1 98.5 335 VAL B N 1
ATOM 5387 C CA . VAL B 1 335 ? 8.859 15.008 17.562 1 98.5 335 VAL B CA 1
ATOM 5388 C C . VAL B 1 335 ? 9.641 16.188 18.156 1 98.5 335 VAL B C 1
ATOM 5390 O O . VAL B 1 335 ? 10.812 16.375 17.828 1 98.5 335 VAL B O 1
ATOM 5393 N N . VAL B 1 336 ? 9 16.938 19.031 1 98.75 336 VAL B N 1
ATOM 5394 C CA . VAL B 1 336 ? 9.672 18.016 19.734 1 98.75 336 VAL B CA 1
ATOM 5395 C C . VAL B 1 336 ? 10.836 17.469 20.547 1 98.75 336 VAL B C 1
ATOM 5397 O O . VAL B 1 336 ? 11.922 18.062 20.578 1 98.75 336 VAL B O 1
ATOM 5400 N N . GLU B 1 337 ? 10.602 16.328 21.188 1 98.75 337 GLU B N 1
ATOM 5401 C CA . GLU B 1 337 ? 11.664 15.711 21.969 1 98.75 337 GLU B CA 1
ATOM 5402 C C . GLU B 1 337 ? 12.828 15.281 21.078 1 98.75 337 GLU B C 1
ATOM 5404 O O . GLU B 1 337 ? 13.992 15.336 21.5 1 98.75 337 GLU B O 1
ATOM 5409 N N . LYS B 1 338 ? 12.555 14.828 19.875 1 98.19 338 LYS B N 1
ATOM 5410 C CA . LYS B 1 338 ? 13.641 14.516 18.953 1 98.19 338 LYS B CA 1
ATOM 5411 C C . LYS B 1 338 ? 14.523 15.727 18.703 1 98.19 338 LYS B C 1
ATOM 5413 O O . LYS B 1 338 ? 15.75 15.602 18.625 1 98.19 338 LYS B O 1
ATOM 5418 N N . TYR B 1 339 ? 13.914 16.844 18.547 1 98.25 339 TYR B N 1
ATOM 5419 C CA . TYR B 1 339 ? 14.68 18.078 18.406 1 98.25 339 TYR B CA 1
ATOM 5420 C C . TYR B 1 339 ? 15.469 18.375 19.672 1 98.25 339 TYR B C 1
ATOM 5422 O O . TYR B 1 339 ? 16.672 18.672 19.609 1 98.25 339 TYR B O 1
ATOM 5430 N N . MET B 1 340 ? 14.805 18.281 20.781 1 98.56 340 MET B N 1
ATOM 5431 C CA . MET B 1 340 ? 15.438 18.594 22.062 1 98.56 340 MET B CA 1
ATOM 5432 C C . MET B 1 340 ? 16.625 17.672 22.328 1 98.56 340 MET B C 1
ATOM 5434 O O . MET B 1 340 ? 17.609 18.094 22.938 1 98.56 340 MET B O 1
ATOM 5438 N N . ASN B 1 341 ? 16.594 16.5 21.828 1 98.25 341 ASN B N 1
ATOM 5439 C CA . ASN B 1 341 ? 17.656 15.516 22 1 98.25 341 ASN B CA 1
ATOM 5440 C C . ASN B 1 341 ? 18.703 15.602 20.875 1 98.25 341 ASN B C 1
ATOM 5442 O O . ASN B 1 341 ? 19.562 14.727 20.75 1 98.25 341 ASN B O 1
ATOM 5446 N N . LYS B 1 342 ? 18.562 16.516 19.953 1 97.56 342 LYS B N 1
ATOM 5447 C CA . LYS B 1 342 ? 19.5 16.812 18.875 1 97.56 342 LYS B CA 1
ATOM 5448 C C . LYS B 1 342 ? 19.484 15.703 17.812 1 97.56 342 LYS B C 1
ATOM 5450 O O . LYS B 1 342 ? 20.469 15.523 17.094 1 97.56 342 LYS B O 1
ATOM 5455 N N . GLU B 1 343 ? 18.375 15.039 17.766 1 96.94 343 GLU B N 1
ATOM 5456 C CA . GLU B 1 343 ? 18.203 14.016 16.75 1 96.94 343 GLU B CA 1
ATOM 5457 C C . GLU B 1 343 ? 17.625 14.609 15.469 1 96.94 343 GLU B C 1
ATOM 5459 O O . GLU B 1 343 ? 17.703 13.984 14.398 1 96.94 343 GLU B O 1
ATOM 5464 N N . LEU B 1 344 ? 17.031 15.727 15.594 1 97.12 344 LEU B N 1
ATOM 5465 C CA . LEU B 1 344 ? 16.422 16.438 14.484 1 97.12 344 LEU B CA 1
ATOM 5466 C C . LEU B 1 344 ? 16.859 17.906 14.469 1 97.12 344 LEU B C 1
ATOM 5468 O O . LEU B 1 344 ? 16.875 18.562 15.508 1 97.12 344 LEU B O 1
ATOM 5472 N N . GLU B 1 345 ? 17.25 18.375 13.32 1 95.56 345 GLU B N 1
ATOM 5473 C CA . GLU B 1 345 ? 17.641 19.781 13.164 1 95.56 345 GLU B CA 1
ATOM 5474 C C . GLU B 1 345 ? 16.516 20.578 12.516 1 95.56 345 GLU B C 1
ATOM 5476 O O . GLU B 1 345 ? 16.312 20.516 11.305 1 95.56 345 GLU B O 1
ATOM 5481 N N . VAL B 1 346 ? 15.906 21.359 13.305 1 96.81 346 VAL B N 1
ATOM 5482 C CA . VAL B 1 346 ? 14.742 22.109 12.844 1 96.81 346 VAL B CA 1
ATOM 5483 C C . VAL B 1 346 ? 15.188 23.469 12.305 1 96.81 346 VAL B C 1
ATOM 5485 O O . VAL B 1 346 ? 14.578 24 11.375 1 96.81 346 VAL B O 1
ATOM 5488 N N . GLU B 1 347 ? 16.281 23.969 12.75 1 96.31 347 GLU B N 1
ATOM 5489 C CA . GLU B 1 347 ? 16.75 25.328 12.43 1 96.31 347 GLU B CA 1
ATOM 5490 C C . GLU B 1 347 ? 17.062 25.453 10.945 1 96.31 347 GLU B C 1
ATOM 5492 O O . GLU B 1 347 ? 16.891 26.531 10.367 1 96.31 347 GLU B O 1
ATOM 5497 N N . LYS B 1 348 ? 17.453 24.406 10.352 1 94.44 348 LYS B N 1
ATOM 5498 C CA . LYS B 1 348 ? 17.859 24.484 8.953 1 94.44 348 LYS B CA 1
ATOM 5499 C C . LYS B 1 348 ? 16.672 24.75 8.047 1 94.44 348 LYS B C 1
ATOM 5501 O O . LYS B 1 348 ? 16.844 25.125 6.883 1 94.44 348 LYS B O 1
ATOM 5506 N N . PHE B 1 349 ? 15.469 24.562 8.578 1 96.19 349 PHE B N 1
ATOM 5507 C CA . PHE B 1 349 ? 14.273 24.844 7.793 1 96.19 349 PHE B CA 1
ATOM 5508 C C . PHE B 1 349 ? 13.906 26.328 7.883 1 96.19 349 PHE B C 1
ATOM 5510 O O . PHE B 1 349 ? 13.094 26.812 7.098 1 96.19 349 PHE B O 1
ATOM 5517 N N . ILE B 1 350 ? 14.414 27.031 8.875 1 96.88 350 ILE B N 1
ATOM 5518 C CA . ILE B 1 350 ? 14.047 28.406 9.141 1 96.88 350 ILE B CA 1
ATOM 5519 C C . ILE B 1 350 ? 14.953 29.344 8.344 1 96.88 350 ILE B C 1
ATOM 5521 O O . ILE B 1 350 ? 16.141 29.484 8.641 1 96.88 350 ILE B O 1
ATOM 5525 N N . THR B 1 351 ? 14.391 30.062 7.383 1 95.31 351 THR B N 1
ATOM 5526 C CA . THR B 1 351 ? 15.195 30.859 6.473 1 95.31 351 THR B CA 1
ATOM 5527 C C . THR B 1 351 ? 14.992 32.344 6.738 1 95.31 351 THR B C 1
ATOM 5529 O O . THR B 1 351 ? 15.844 33.156 6.398 1 95.31 351 THR B O 1
ATOM 5532 N N . HIS B 1 352 ? 13.836 32.719 7.262 1 97.19 352 HIS B N 1
ATOM 5533 C CA . HIS B 1 352 ? 13.516 34.125 7.551 1 97.19 352 HIS B CA 1
ATOM 5534 C C . HIS B 1 352 ? 12.82 34.25 8.898 1 97.19 352 HIS B C 1
ATOM 5536 O O . HIS B 1 352 ? 12.25 33.281 9.406 1 97.19 352 HIS B O 1
ATOM 5542 N N . SER B 1 353 ? 12.945 35.344 9.516 1 98 353 SER B N 1
ATOM 5543 C CA . SER B 1 353 ? 12.227 35.75 10.711 1 98 353 SER B CA 1
ATOM 5544 C C . SER B 1 353 ? 11.844 37.25 10.641 1 98 353 SER B C 1
ATOM 5546 O O . SER B 1 353 ? 12.695 38.094 10.375 1 98 353 SER B O 1
ATOM 5548 N N . ILE B 1 354 ? 10.609 37.531 10.812 1 98.38 354 ILE B N 1
ATOM 5549 C CA . ILE B 1 354 ? 10.133 38.906 10.695 1 98.38 354 ILE B CA 1
ATOM 5550 C C . ILE B 1 354 ? 9.188 39.219 11.844 1 98.38 354 ILE B C 1
ATOM 5552 O O . ILE B 1 354 ? 8.633 38.312 12.469 1 98.38 354 ILE B O 1
ATOM 5556 N N . PRO B 1 355 ? 9 40.5 12.141 1 98.31 355 PRO B N 1
ATOM 5557 C CA . PRO B 1 355 ? 7.961 40.875 13.117 1 98.31 355 PRO B CA 1
ATOM 5558 C C . PRO B 1 355 ? 6.551 40.75 12.547 1 98.31 355 PRO B C 1
ATOM 5560 O O . PRO B 1 355 ? 6.367 40.812 11.328 1 98.31 355 PRO B O 1
ATOM 5563 N N . PHE B 1 356 ? 5.645 40.625 13.406 1 98.31 356 PHE B N 1
ATOM 5564 C CA . PHE B 1 356 ? 4.246 40.438 13.039 1 98.31 356 PHE B CA 1
ATOM 5565 C C . PHE B 1 356 ? 3.758 41.562 12.148 1 98.31 356 PHE B C 1
ATOM 5567 O O . PHE B 1 356 ? 2.986 41.344 11.219 1 98.31 356 PHE B O 1
ATOM 5574 N N . SER B 1 357 ? 4.227 42.719 12.375 1 97.56 357 SER B N 1
ATOM 5575 C CA . SER B 1 357 ? 3.789 43.906 11.633 1 97.56 357 SER B CA 1
ATOM 5576 C C . SER B 1 357 ? 4.16 43.781 10.164 1 97.56 357 SER B C 1
ATOM 5578 O O . SER B 1 357 ? 3.613 44.5 9.32 1 97.56 357 SER B O 1
ATOM 5580 N N . GLU B 1 358 ? 5.074 42.906 9.836 1 98 358 GLU B N 1
ATOM 5581 C CA . GLU B 1 358 ? 5.551 42.75 8.461 1 98 358 GLU B CA 1
ATOM 5582 C C . GLU B 1 358 ? 5.094 41.438 7.859 1 98 358 GLU B C 1
ATOM 5584 O O . GLU B 1 358 ? 5.75 40.875 6.961 1 98 358 GLU B O 1
ATOM 5589 N N . ILE B 1 359 ? 4.023 40.906 8.328 1 98.31 359 ILE B N 1
ATOM 5590 C CA . ILE B 1 359 ? 3.588 39.562 7.98 1 98.31 359 ILE B CA 1
ATOM 5591 C C . ILE B 1 359 ? 3.412 39.438 6.469 1 98.31 359 ILE B C 1
ATOM 5593 O O . ILE B 1 359 ? 3.643 38.375 5.887 1 98.31 359 ILE B O 1
ATOM 5597 N N . ASN B 1 360 ? 3.096 40.438 5.758 1 98.38 360 ASN B N 1
ATOM 5598 C CA . ASN B 1 360 ? 2.898 40.406 4.312 1 98.38 360 ASN B CA 1
ATOM 5599 C C . ASN B 1 360 ? 4.199 40.094 3.578 1 98.38 360 ASN B C 1
ATOM 5601 O O . ASN B 1 360 ? 4.184 39.531 2.48 1 98.38 360 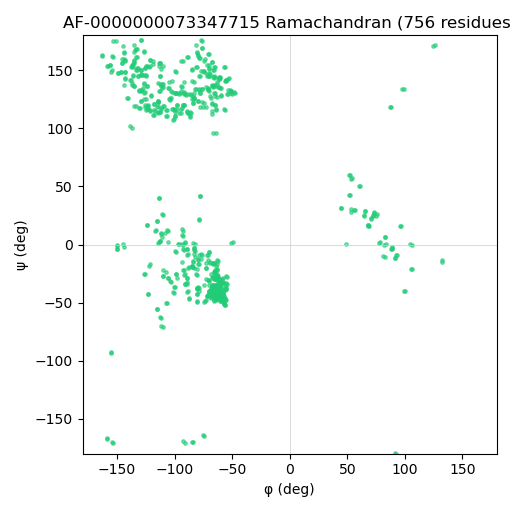ASN B O 1
ATOM 5605 N N . LYS B 1 361 ? 5.297 40.375 4.203 1 97.88 361 LYS B N 1
ATOM 5606 C CA . LYS B 1 361 ? 6.586 40.031 3.613 1 97.88 361 LYS B CA 1
ATOM 5607 C C . LYS B 1 361 ? 6.746 38.5 3.518 1 97.88 361 LYS B C 1
ATOM 5609 O O . LYS B 1 361 ? 7.383 38 2.592 1 97.88 361 LYS B O 1
ATOM 5614 N N . ALA B 1 362 ? 6.254 37.781 4.496 1 97.75 362 ALA B N 1
ATOM 5615 C CA . ALA B 1 362 ? 6.312 36.344 4.453 1 97.75 362 ALA B CA 1
ATOM 5616 C C . ALA B 1 362 ? 5.609 35.781 3.209 1 97.75 362 ALA B C 1
ATOM 5618 O O . ALA B 1 362 ? 6.102 34.875 2.568 1 97.75 362 ALA B O 1
ATOM 5619 N N . PHE B 1 363 ? 4.453 36.344 2.85 1 97.19 363 PHE B N 1
ATOM 5620 C CA . PHE B 1 363 ? 3.734 35.938 1.644 1 97.19 363 PHE B CA 1
ATOM 5621 C C . PHE B 1 363 ? 4.562 36.25 0.399 1 97.19 363 PHE B C 1
ATOM 5623 O O . PHE B 1 363 ? 4.629 35.438 -0.519 1 97.19 363 PHE B O 1
ATOM 5630 N N . ASP B 1 364 ? 5.23 37.406 0.409 1 96.44 364 ASP B N 1
ATOM 5631 C CA . ASP B 1 364 ? 6.086 37.781 -0.714 1 96.44 364 ASP B CA 1
ATOM 5632 C C . ASP B 1 364 ? 7.203 36.75 -0.916 1 96.44 364 ASP B C 1
ATOM 5634 O O . ASP B 1 364 ? 7.461 36.312 -2.041 1 96.44 364 ASP B O 1
ATOM 5638 N N . TYR B 1 365 ? 7.844 36.438 0.199 1 95.06 365 TYR B N 1
ATOM 5639 C CA . TYR B 1 365 ? 8.922 35.469 0.13 1 95.06 365 TYR B CA 1
ATOM 5640 C C . TYR B 1 365 ? 8.438 34.156 -0.496 1 95.06 365 TYR B C 1
ATOM 5642 O O . TYR B 1 365 ? 9.086 33.594 -1.39 1 95.06 365 TYR B O 1
ATOM 5650 N N . MET B 1 366 ? 7.312 33.656 -0.029 1 93.06 366 MET B N 1
ATOM 5651 C CA . MET B 1 366 ? 6.789 32.375 -0.492 1 93.06 366 MET B CA 1
ATOM 5652 C C . MET B 1 366 ? 6.398 32.438 -1.964 1 93.06 366 MET B C 1
ATOM 5654 O O . MET B 1 366 ? 6.699 31.531 -2.736 1 93.06 366 MET B O 1
ATOM 5658 N N . LEU B 1 367 ? 5.738 33.5 -2.379 1 92.31 367 LEU B N 1
ATOM 5659 C CA . LEU B 1 367 ? 5.281 33.688 -3.756 1 92.31 367 LEU B CA 1
ATOM 5660 C C . LEU B 1 367 ? 6.465 33.75 -4.711 1 92.31 367 LEU B C 1
ATOM 5662 O O . LEU B 1 367 ? 6.375 33.312 -5.863 1 92.31 367 LEU B O 1
ATOM 5666 N N . LYS B 1 368 ? 7.578 34.25 -4.188 1 91.31 368 LYS B N 1
ATOM 5667 C CA . LYS B 1 368 ? 8.781 34.375 -5.004 1 91.31 368 LYS B CA 1
ATOM 5668 C C . LYS B 1 368 ? 9.633 33.125 -4.938 1 91.31 368 LYS B C 1
ATOM 5670 O O . LYS B 1 368 ? 10.656 33.031 -5.621 1 91.31 368 LYS B O 1
ATOM 5675 N N . GLY B 1 369 ? 9.188 32.188 -4.105 1 86.19 369 GLY B N 1
ATOM 5676 C CA . GLY B 1 369 ? 9.938 30.969 -3.955 1 86.19 369 GLY B CA 1
ATOM 5677 C C . GLY B 1 369 ? 11.219 31.141 -3.168 1 86.19 369 GLY B C 1
ATOM 5678 O O . GLY B 1 369 ? 12.195 30.406 -3.389 1 86.19 369 GLY B O 1
ATOM 5679 N N . GLU B 1 370 ? 11.195 32.125 -2.287 1 88.5 370 GLU B N 1
ATOM 5680 C CA . GLU B 1 370 ? 12.383 32.406 -1.494 1 88.5 370 GLU B CA 1
ATOM 5681 C C . GLU B 1 370 ? 12.273 31.828 -0.092 1 88.5 370 GLU B C 1
ATOM 5683 O O . GLU B 1 370 ? 11.352 32.156 0.659 1 88.5 370 GLU B O 1
ATOM 5688 N N . GLY B 1 371 ? 13.141 30.938 0.175 1 88.12 371 GLY B N 1
ATOM 5689 C CA . GLY B 1 371 ? 13.219 30.391 1.522 1 88.12 371 GLY B CA 1
ATOM 5690 C C . GLY B 1 371 ? 12.359 29.156 1.717 1 88.12 371 GLY B C 1
ATOM 5691 O O . GLY B 1 371 ? 11.742 28.656 0.767 1 88.12 371 GLY B O 1
ATOM 5692 N N . LEU B 1 372 ? 12.383 28.625 2.939 1 92.44 372 LEU B N 1
ATOM 5693 C CA . LEU B 1 372 ? 11.609 27.453 3.322 1 92.44 372 LEU B CA 1
ATOM 5694 C C . LEU B 1 372 ? 10.531 27.812 4.332 1 92.44 372 LEU B C 1
ATOM 5696 O O . LEU B 1 372 ? 9.344 27.797 4.008 1 92.44 372 LEU B O 1
ATOM 5700 N N . ARG B 1 373 ? 10.953 28.297 5.492 1 95.25 373 ARG B N 1
ATOM 5701 C CA . ARG B 1 373 ? 10 28.75 6.5 1 95.25 373 ARG B CA 1
ATOM 5702 C C . ARG B 1 373 ? 10.359 30.156 7 1 95.25 373 ARG B C 1
ATOM 5704 O O . ARG B 1 373 ? 11.523 30.438 7.27 1 95.25 373 ARG B O 1
ATOM 5711 N N . CYS B 1 374 ? 9.352 30.953 7.023 1 97.25 374 CYS B N 1
ATOM 5712 C CA . CYS B 1 374 ? 9.469 32.312 7.594 1 97.25 374 CYS B CA 1
ATOM 5713 C C . CYS B 1 374 ? 8.758 32.375 8.938 1 97.25 374 CYS B C 1
ATOM 5715 O O . CYS B 1 374 ? 7.535 32.25 9.008 1 97.25 374 CYS B O 1
ATOM 5717 N N . ILE B 1 375 ? 9.555 32.625 10 1 98.06 375 ILE B N 1
ATOM 5718 C CA . ILE B 1 375 ? 9 32.781 11.336 1 98.06 375 ILE B CA 1
ATOM 5719 C C . ILE B 1 375 ? 8.477 34.219 11.5 1 98.06 375 ILE B C 1
ATOM 5721 O O . ILE B 1 375 ? 9.133 35.188 11.086 1 98.06 375 ILE B O 1
ATOM 5725 N N . ILE B 1 376 ? 7.324 34.312 12.023 1 98.56 376 ILE B N 1
ATOM 5726 C CA . ILE B 1 376 ? 6.719 35.594 12.383 1 98.56 376 ILE B CA 1
ATOM 5727 C C . ILE B 1 376 ? 6.66 35.719 13.898 1 98.56 376 ILE B C 1
ATOM 5729 O O . ILE B 1 376 ? 6.008 34.938 14.578 1 98.56 376 ILE B O 1
ATOM 5733 N N . ARG B 1 377 ? 7.297 36.688 14.391 1 98.38 377 ARG B N 1
ATOM 5734 C CA . ARG B 1 377 ? 7.359 36.938 15.828 1 98.38 377 ARG B CA 1
ATOM 5735 C C . ARG B 1 377 ? 6.242 37.875 16.266 1 98.38 377 ARG B C 1
ATOM 5737 O O . ARG B 1 377 ? 6.18 39.031 15.844 1 98.38 377 ARG B O 1
ATOM 5744 N N . MET B 1 378 ? 5.391 37.406 17.156 1 97.06 378 MET B N 1
ATOM 5745 C CA . MET B 1 378 ? 4.242 38.219 17.594 1 97.06 378 MET B CA 1
ATOM 5746 C C . MET B 1 378 ? 4.68 39.344 18.516 1 97.06 378 MET B C 1
ATOM 5748 O O . MET B 1 378 ? 4.109 40.438 18.469 1 97.06 378 MET B O 1
ATOM 5752 N N . GLU B 1 379 ? 5.512 38.938 19.531 1 84.12 379 GLU B N 1
ATOM 5753 C CA . GLU B 1 379 ? 6.027 39.969 20.422 1 84.12 379 GLU B CA 1
ATOM 5754 C C . GLU B 1 379 ? 7.391 40.469 19.953 1 84.12 379 GLU B C 1
ATOM 5756 O O . GLU B 1 379 ? 8.172 39.719 19.359 1 84.12 379 GLU B O 1
ATOM 5761 N N . GLY B 1 380 ? 7.57 41.938 19.969 1 64.88 380 GLY B N 1
ATOM 5762 C CA . GLY B 1 380 ? 8.844 42.562 19.688 1 64.88 380 GLY B CA 1
ATOM 5763 C C . GLY B 1 380 ? 8.773 43.531 18.516 1 64.88 380 GLY B C 1
ATOM 5764 O O . GLY B 1 380 ? 7.793 43.531 17.766 1 64.88 380 GLY B O 1
#

pLDDT: mean 95.59, std 6.06, range [44.19, 98.94]

Radius of gyration: 30.6 Å; Cα contacts (8 Å, |Δi|>4): 2068; chains: 2; bounding box: 53×94×70 Å

Secondary structure (DSSP, 8-state):
--TTTTS-EEEEEEEB-STTSPPEEEEEEEPPP-TTEEEEEEEEEE--HHHHHHHHTTTS----SB----EEEEEEEEE-TT--S--TT-EEEE-SS---SSSHHHH-SS----TTTS--SS--S-TTTS--SEEETTEEEB-STTT--SBSEEEEEGGGEEE--TTS-HHHHGGGGTHHHHHHHIIIIII-PPTT-EEEEE--SHHHHHHHHHHHHTT-SEEEEE-S-THHHHHHHTTT--EEE-GGG-SS-HHHHHHHHHTS-BSEEEE-S--HHHHHHHHHTBPTTT-EEEE-SPPPTT--EEE-THHHHTT-EEEE-SGGG--HHHHHHHHHHHHHTTSS--GGGEEEEEEGGGHHHHHHHHHTT--SEEEEES--/--TTTTS-EEEEEEEB-STTSPPEEEEEEEPPP-TTEEEEEEEEEE--HHHHHHHHTTTS----SB----EEEEEEEEE-TT--S--TT-EEEE-SS---SSSHHHH-SS----TTTS--TT--S-TTTS--SEEETTEEEB-STTT--SBSEEEEEGGGEEE--TTS-HHHHGGGGTHHHHHHHIIIIII-PPTT-EEEEE--SHHHHHHHHHHHHTT-SEEEEE-S-THHHHHHHTTT--EEE-GGG-SS-HHHHHHHHHTS-BSEEEE-S--HHHHHHHHHTBPTTT-EEEE-SPPPTT--EEE-THHHHTT-EEEE-SGGG--HHHHHHHHHHHHHTTSS--GGGEEEEEEGGGHHHHHHHHHTT--SEEEEES--

Nearest PDB structures (foldseek):
  8con-assembly1_A  TM=9.944E-01  e=3.442E-69  Arabidopsis thaliana
  8co4-assembly1_A  TM=9.647E-01  e=2.759E-60  Arabidopsis thaliana
  4l0q-assembly1_B  TM=9.697E-01  e=3.223E-59  Arabidopsis thaliana
  4dlb-assembly1_B  TM=9.691E-01  e=2.067E-58  Solanum lycopersicum
  7aas-assembly1_A  TM=9.814E-01  e=1.899E-57  Chlamydomonas reinhardtii

Foldseek 3Di:
DPPCAQHKDWFWFFKQAAAPDGTDTDTKIFGHEAPQKFKWQFFKFWDDVVQNCLSNVVPHPHDDGAQDTAQTKTFTCQDHPPDDPDGGGFIKAFALFFDPCPDPQNVDPQFLHYPQGGFDQPQQPDPPPSAHRIDDPPHHHGYGSQHSSSISMHMGRNGRMAGADPVQDRLQLSRLRFQLLLLLLLQVPPLLDAAQFEEEFEDLANNSLSVLLNCVLRNHPAYEYEDQDVVSVVLSVVSPHDHYDHCVVDPDGVLVVLCVVVVAATQEYEYAAQDQSSQQSRQQNHHQPHHEYEYRHNHDPPDDHDDDCVSVVSVYYYYYDHSSSDNNHPCSNVVSVCVVVVVDDRVSQEDEEDESVPVSVSVVCVVVVHGHMYMYGDPD/DPPCAQHKDWFWFFWQAAAPDGTDTDTKIFGHEAPQKFKWQFFKFWDDVVQNCLSNVVPHDHDPGAQDGAQTKTFTCQDHPPDDPDGGGFIKAFALFFEPCPDPQNVDPQFLHHPQGHFDQPQFPDPPPSHHRIDDPPHHHTYGSQHSSSISMHMGRNGRMAGADPVQDRLQLSRLRFQLLLLLLLQVPPLLDAAQFAEEFEDLANNSLSVLLNCVLRNHPAYEYEDQDCVSVVLSVVSPHDHYDHCVVDPDGVLVVLCVVVVAATQEYEYAAQDQSSQQSRQQNHHQPHHEYEYRHNHDPPDDHDDDCVSVVSVYYYYYDHSSSDNNHPCSNVVSVCVVVVVDDRVSQEDEEDESVVVSVSVVCVVVVHGHMYMYGDPD

InterPro domains:
  IPR000866 Alkyl hydroperoxide reductase subunit C/ Thiol specific antioxidant [PF00578] (85-204)
  IPR013766 Thioredoxin domain [PS51352] (81-241)
  IPR036249 Thioredoxin-like superfamily [SSF52833] (80-263)
  IPR047262 Peroxiredoxin-like 1 [PTHR43640] (55-262)
  IPR047262 Peroxiredoxin-like 1 [cd02969] (84-259)

Sequence (760 aa):
MSSTVGKVIRCKAAVAWEAAKPLSIEEVEVAPPQANEVRLRILFTSLCHTDVYFWEAKGQTPLFPRIFGHEAGGIVESVGPGVTDLQPGDHVLPVFTGECGDCRHCKSEESNMCDLLRINTDRGVMLTDGKSRFSINGKPIYHFVGGSTFSEYTVCHIGSVAKINPAAPLDKVCILSCGISTGLGAALNVAKPKKGHTVAVFGLGAVGLAAAEGARLSGASRIIGVDLNPSRFNEGRKFGVTELVNPKDHDKPVQQVIIEMTDGGVDRSIECTGNVQAMISAFECVHDGWGVAVLVGVPGKDDEFKTHPMNLLNERTLKGTFFGNYKPRTDLPGVVEKYMNKELEVEKFITHSIPFSEINKAFDYMLKGEGLRCIIRMEGMSSTVGKVIRCKAAVAWEAAKPLSIEEVEVAPPQANEVRLRILFTSLCHTDVYFWEAKGQTPLFPRIFGHEAGGIVESVGPGVTDLQPGDHVLPVFTGECGDCRHCKSEESNMCDLLRINTDRGVMLTDGKSRFSINGKPIYHFVGGSTFSEYTVCHIGSVAKINPAAPLDKVCILSCGISTGLGAALNVAKPKKGHTVAVFGLGAVGLAAAEGARLSGASRIIGVDLNPSRFNEGRKFGVTELVNPKDHDKPVQQVIIEMTDGGVDRSIECTGNVQAMISAFECVHDGWGVAVLVGVPGKDDEFKTHPMNLLNERTLKGTFFGNYKPRTDLPGVVEKYMNKELEVEKFITHSIPFSEINKAFDYMLKGEGLRCIIRMEG

Organism: Populus trichocarpa (NCBI:txid3694)